Protein AF-A0A0G0X4F4-F1 (afdb_monomer_lite)

Structure (mmCIF, N/CA/C/O backbone):
data_AF-A0A0G0X4F4-F1
#
_entry.id   AF-A0A0G0X4F4-F1
#
loop_
_atom_site.group_PDB
_atom_site.id
_atom_site.type_symbol
_atom_site.label_atom_id
_atom_site.label_alt_id
_atom_site.label_comp_id
_atom_site.label_asym_id
_atom_site.label_entity_id
_atom_site.label_seq_id
_atom_site.pdbx_PDB_ins_code
_atom_site.Cartn_x
_atom_site.Cartn_y
_atom_site.Cartn_z
_atom_site.occupancy
_atom_site.B_iso_or_equiv
_atom_site.auth_seq_id
_atom_site.auth_comp_id
_atom_site.auth_asym_id
_atom_site.auth_atom_id
_atom_site.pdbx_PDB_model_num
ATOM 1 N N . MET A 1 1 ? 5.710 5.863 1.867 1.00 50.22 1 MET A N 1
ATOM 2 C CA . MET A 1 1 ? 6.876 5.075 1.407 1.00 50.22 1 MET A CA 1
ATOM 3 C C . MET A 1 1 ? 6.869 4.989 -0.118 1.00 50.22 1 MET A C 1
ATOM 5 O O . MET A 1 1 ? 5.802 4.742 -0.675 1.00 50.22 1 MET A O 1
ATOM 9 N N . SER A 1 2 ? 7.999 5.263 -0.783 1.00 57.81 2 SER A N 1
ATOM 10 C CA . 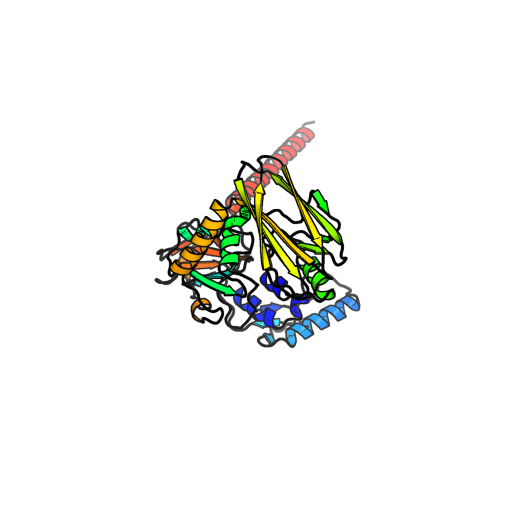SER A 1 2 ? 8.081 5.304 -2.258 1.00 57.81 2 SER A CA 1
ATOM 11 C C . SER A 1 2 ? 8.362 3.939 -2.899 1.00 57.81 2 SER A C 1
ATOM 13 O O . SER A 1 2 ? 8.023 3.761 -4.052 1.00 57.81 2 SER A O 1
ATOM 15 N N . TYR A 1 3 ? 8.901 2.958 -2.162 1.00 80.88 3 TYR A N 1
ATOM 16 C CA . TYR A 1 3 ? 9.399 1.687 -2.725 1.00 80.88 3 TYR A CA 1
ATOM 17 C C . TYR A 1 3 ? 8.756 0.450 -2.076 1.00 80.88 3 TYR A C 1
ATOM 19 O O . TYR A 1 3 ? 9.440 -0.487 -1.661 1.00 80.88 3 TYR A O 1
ATOM 27 N N . ARG A 1 4 ? 7.423 0.462 -1.929 1.00 87.12 4 ARG A N 1
ATOM 28 C CA . ARG A 1 4 ? 6.671 -0.600 -1.232 1.00 87.12 4 ARG A CA 1
ATOM 29 C C . ARG A 1 4 ? 6.951 -2.020 -1.764 1.00 87.12 4 ARG A C 1
ATOM 31 O O . ARG A 1 4 ? 7.161 -2.894 -0.927 1.00 87.12 4 ARG A O 1
ATOM 38 N N . PRO A 1 5 ? 7.030 -2.267 -3.085 1.00 90.44 5 PRO A N 1
ATOM 39 C CA . PRO A 1 5 ? 7.235 -3.613 -3.624 1.00 90.44 5 PRO A CA 1
ATOM 40 C C . PRO A 1 5 ? 8.521 -4.286 -3.122 1.00 90.44 5 PRO A C 1
ATOM 42 O O . PRO A 1 5 ? 8.471 -5.413 -2.631 1.00 90.44 5 PRO A O 1
ATOM 45 N N . PHE A 1 6 ? 9.649 -3.572 -3.107 1.00 91.50 6 PHE A N 1
ATOM 46 C CA . PHE A 1 6 ? 10.908 -4.080 -2.543 1.00 91.50 6 PHE A CA 1
ATOM 47 C C . PHE A 1 6 ? 10.867 -4.158 -1.014 1.00 91.50 6 PHE A C 1
ATOM 49 O O . PHE A 1 6 ? 11.317 -5.137 -0.422 1.00 91.50 6 PHE A O 1
ATOM 56 N N . ALA A 1 7 ? 10.252 -3.172 -0.357 1.00 90.06 7 ALA A N 1
ATOM 57 C CA . ALA A 1 7 ? 10.089 -3.179 1.094 1.00 90.06 7 ALA A CA 1
ATOM 58 C C . ALA A 1 7 ? 9.221 -4.365 1.581 1.00 90.06 7 ALA A C 1
ATOM 60 O O . ALA A 1 7 ? 9.421 -4.888 2.679 1.00 90.06 7 ALA A O 1
ATOM 61 N N . SER A 1 8 ? 8.271 -4.842 0.770 1.00 89.62 8 SER A N 1
ATOM 62 C CA . SER A 1 8 ? 7.409 -5.993 1.084 1.00 89.62 8 SER A CA 1
ATOM 63 C C . SER A 1 8 ? 8.178 -7.318 1.191 1.00 89.62 8 SER A C 1
ATOM 65 O O . SER A 1 8 ? 7.832 -8.160 2.021 1.00 89.62 8 SER A O 1
ATOM 67 N N . ILE A 1 9 ? 9.284 -7.463 0.456 1.00 91.69 9 ILE A N 1
ATOM 68 C CA . ILE A 1 9 ? 10.136 -8.666 0.440 1.00 91.69 9 ILE A CA 1
ATOM 69 C C . ILE A 1 9 ? 11.443 -8.514 1.231 1.00 91.69 9 ILE A C 1
ATOM 71 O O . ILE A 1 9 ? 12.213 -9.462 1.321 1.00 91.69 9 ILE A O 1
ATOM 75 N N . ASN A 1 10 ? 11.683 -7.337 1.810 1.00 91.25 10 ASN A N 1
ATOM 76 C CA . ASN A 1 10 ? 12.839 -7.046 2.654 1.00 91.25 10 ASN A CA 1
ATOM 77 C C . ASN A 1 10 ? 12.653 -7.626 4.075 1.00 91.25 10 ASN A C 1
ATOM 79 O O . ASN A 1 10 ? 11.594 -7.427 4.673 1.00 91.25 10 ASN A O 1
ATOM 83 N N . GLU A 1 11 ? 13.644 -8.332 4.619 1.00 90.19 11 GLU A N 1
ATOM 84 C CA . GLU A 1 11 ? 13.611 -8.943 5.960 1.00 90.19 11 GLU A CA 1
ATOM 85 C C . GLU A 1 11 ? 14.628 -8.304 6.932 1.00 90.19 11 GLU A C 1
ATOM 87 O O . GLU A 1 11 ? 14.982 -8.891 7.953 1.00 90.19 11 GLU A O 1
ATOM 92 N N . GLY A 1 12 ? 15.071 -7.077 6.648 1.00 88.00 12 GLY A N 1
ATOM 93 C CA . GLY A 1 12 ? 16.014 -6.306 7.454 1.00 88.00 12 GLY A CA 1
ATOM 94 C C . GLY A 1 12 ? 15.686 -4.811 7.513 1.00 88.00 12 GLY A C 1
ATOM 95 O O . GLY A 1 12 ? 14.735 -4.322 6.903 1.00 88.00 12 GLY A O 1
ATOM 96 N N . GLU A 1 13 ? 16.497 -4.066 8.266 1.00 86.81 13 GLU A N 1
ATOM 97 C CA . GLU A 1 13 ? 16.426 -2.597 8.280 1.00 86.81 13 GLU A CA 1
ATOM 98 C C . GLU A 1 13 ? 17.151 -1.965 7.085 1.00 86.81 13 GLU A C 1
ATOM 100 O O . GLU A 1 13 ? 16.778 -0.877 6.644 1.00 86.81 13 GLU A O 1
ATOM 105 N N . ASP A 1 14 ? 18.168 -2.652 6.550 1.00 85.69 14 ASP A N 1
ATOM 106 C CA . ASP A 1 14 ? 18.919 -2.214 5.375 1.00 85.69 14 ASP A CA 1
ATOM 107 C C . ASP A 1 14 ? 17.999 -2.199 4.138 1.00 85.69 14 ASP A C 1
ATOM 109 O O . ASP A 1 14 ? 17.445 -3.246 3.776 1.00 85.69 14 ASP A O 1
ATOM 113 N N . PRO A 1 15 ? 17.847 -1.052 3.448 1.00 83.44 15 PRO A N 1
ATOM 114 C CA . PRO A 1 15 ? 17.071 -0.951 2.220 1.00 83.44 15 PRO A CA 1
ATOM 115 C C . PRO A 1 15 ? 17.450 -1.959 1.137 1.00 83.44 15 PRO A C 1
ATOM 117 O O . PRO A 1 15 ? 16.573 -2.296 0.354 1.00 83.44 15 PRO A O 1
ATOM 120 N N . TYR A 1 16 ? 18.686 -2.464 1.091 1.00 84.69 16 TYR A N 1
ATOM 121 C CA . TYR A 1 16 ? 19.157 -3.433 0.094 1.00 84.69 16 TYR A CA 1
ATOM 122 C C . TYR A 1 16 ? 18.970 -4.894 0.507 1.00 84.69 16 TYR A C 1
ATOM 124 O O . TYR A 1 16 ? 19.191 -5.796 -0.302 1.00 84.69 16 TYR A O 1
ATOM 132 N N . ASN A 1 17 ? 18.505 -5.165 1.731 1.00 89.06 17 ASN A N 1
ATOM 133 C CA . ASN A 1 17 ? 18.311 -6.534 2.208 1.00 89.06 17 ASN A CA 1
ATOM 134 C C . ASN A 1 17 ? 17.313 -7.339 1.346 1.00 89.06 17 ASN A C 1
ATOM 136 O O . ASN A 1 17 ? 17.416 -8.565 1.298 1.00 89.06 17 ASN A O 1
ATOM 140 N N . PHE A 1 18 ? 16.432 -6.675 0.580 1.00 90.69 18 PHE A N 1
ATOM 141 C CA . PHE A 1 18 ? 15.553 -7.340 -0.393 1.00 90.69 18 PHE A CA 1
ATOM 142 C C . PHE A 1 18 ? 16.304 -8.187 -1.432 1.00 90.69 18 PHE A C 1
ATOM 144 O O . PHE A 1 18 ? 15.700 -9.098 -1.993 1.00 90.69 18 PHE A O 1
ATOM 151 N N . LEU A 1 19 ? 17.591 -7.921 -1.692 1.00 90.06 19 LEU A N 1
ATOM 152 C CA . LEU A 1 19 ? 18.414 -8.703 -2.624 1.00 90.06 19 LEU A CA 1
ATOM 153 C C . LEU A 1 19 ? 18.579 -10.167 -2.185 1.00 90.06 19 LEU A C 1
ATOM 155 O O . LEU A 1 19 ? 18.853 -11.026 -3.017 1.00 90.06 19 LEU A O 1
ATOM 159 N N . ASN A 1 20 ? 18.354 -10.475 -0.903 1.00 89.88 20 ASN A N 1
ATOM 160 C CA . ASN A 1 20 ? 18.316 -11.852 -0.402 1.00 89.88 20 ASN A CA 1
ATOM 161 C C . ASN A 1 20 ? 17.074 -12.627 -0.874 1.00 89.88 20 ASN A C 1
ATOM 163 O O . ASN A 1 20 ? 17.042 -13.855 -0.805 1.00 89.88 20 ASN A O 1
ATOM 167 N N . ASN A 1 21 ? 16.041 -11.933 -1.358 1.00 91.06 21 ASN A N 1
ATOM 168 C CA . ASN A 1 21 ? 14.835 -12.547 -1.890 1.00 91.06 21 ASN A CA 1
ATOM 169 C C . ASN A 1 21 ? 14.901 -12.600 -3.418 1.00 91.06 21 ASN A C 1
ATOM 171 O O . ASN A 1 21 ? 14.644 -11.598 -4.078 1.00 91.06 21 ASN A O 1
ATOM 175 N N . GLN A 1 22 ? 15.151 -13.783 -3.987 1.00 89.62 22 GLN A N 1
ATOM 176 C CA . GLN A 1 22 ? 15.271 -13.997 -5.440 1.00 89.62 22 GLN A CA 1
ATOM 177 C C . GLN A 1 22 ? 14.081 -13.460 -6.266 1.00 89.62 22 GLN A C 1
ATOM 179 O O . GLN A 1 22 ? 14.232 -13.163 -7.449 1.00 89.62 22 GLN A O 1
ATOM 184 N N . GLY A 1 23 ? 12.904 -13.275 -5.657 1.00 89.94 23 GLY A N 1
ATOM 185 C CA . GLY A 1 23 ? 11.739 -12.665 -6.296 1.00 89.94 23 GLY A CA 1
ATOM 186 C C . GLY A 1 23 ? 11.899 -11.180 -6.651 1.00 89.94 23 GLY A C 1
ATOM 187 O O . GLY A 1 23 ? 11.064 -10.660 -7.391 1.00 89.94 23 GLY A O 1
ATOM 188 N N . PHE A 1 24 ? 12.951 -10.486 -6.190 1.00 91.75 24 PHE A N 1
ATOM 189 C CA . PHE A 1 24 ? 13.182 -9.070 -6.513 1.00 91.75 24 PHE A CA 1
ATOM 190 C C . PHE A 1 24 ? 13.287 -8.811 -8.025 1.00 91.75 24 PHE A C 1
ATOM 192 O O . PHE A 1 24 ? 12.873 -7.750 -8.495 1.00 91.75 24 PHE A O 1
ATOM 199 N N . VAL A 1 25 ? 13.783 -9.785 -8.796 1.00 92.69 25 VAL A N 1
ATOM 200 C CA . VAL A 1 25 ? 13.926 -9.678 -10.258 1.00 92.69 25 VAL A CA 1
ATOM 201 C C . VAL A 1 25 ? 12.575 -9.505 -10.944 1.00 92.69 25 VAL A C 1
ATOM 203 O O . VAL A 1 25 ? 12.473 -8.751 -11.907 1.00 92.69 25 VAL A O 1
ATOM 206 N N . ASN A 1 26 ? 11.511 -10.120 -10.422 1.00 92.56 26 ASN A N 1
ATOM 207 C CA . ASN A 1 26 ? 10.172 -9.940 -10.982 1.00 92.56 26 ASN A CA 1
ATOM 208 C C . ASN A 1 26 ? 9.662 -8.505 -10.779 1.00 92.56 26 ASN A C 1
ATOM 210 O O . ASN A 1 26 ? 8.995 -7.965 -11.657 1.00 92.56 26 ASN A O 1
ATOM 214 N N . TRP A 1 27 ? 10.014 -7.856 -9.664 1.00 92.44 27 TRP A N 1
ATOM 215 C CA . TRP A 1 27 ? 9.710 -6.437 -9.475 1.00 92.44 27 TRP A CA 1
ATOM 216 C C . TRP A 1 27 ? 10.505 -5.556 -10.433 1.00 92.44 27 TRP A C 1
ATOM 218 O O . TRP A 1 27 ? 9.930 -4.680 -11.069 1.00 92.44 27 TRP A O 1
ATOM 228 N N . LEU A 1 28 ? 11.802 -5.823 -10.600 1.00 92.00 28 LEU A N 1
ATOM 229 C CA . LEU A 1 28 ? 12.625 -5.109 -11.577 1.00 92.00 28 LEU A CA 1
ATOM 230 C C . LEU A 1 28 ? 12.078 -5.253 -13.007 1.00 92.00 28 LEU A C 1
ATOM 232 O O . LEU A 1 28 ? 12.011 -4.259 -13.727 1.00 92.00 28 LEU A O 1
ATOM 236 N N . ARG A 1 29 ? 11.594 -6.448 -13.377 1.00 91.50 29 ARG A N 1
ATOM 237 C CA . ARG A 1 29 ? 10.906 -6.702 -14.652 1.00 91.50 29 ARG A CA 1
ATOM 238 C C . ARG A 1 29 ? 9.665 -5.821 -14.817 1.00 91.50 29 ARG A C 1
ATOM 240 O O . ARG A 1 29 ? 9.498 -5.195 -15.858 1.00 91.50 29 ARG A O 1
ATOM 247 N N . VAL A 1 30 ? 8.809 -5.749 -13.793 1.00 90.62 30 VAL A N 1
ATOM 248 C CA . VAL A 1 30 ? 7.585 -4.923 -13.799 1.00 90.62 30 VAL A CA 1
ATOM 249 C C . VAL A 1 30 ? 7.890 -3.429 -13.942 1.00 90.62 30 VAL A C 1
ATOM 251 O O . VAL A 1 30 ? 7.109 -2.713 -14.564 1.00 90.62 30 VAL A O 1
ATOM 254 N N . PHE A 1 31 ? 9.015 -2.962 -13.394 1.00 89.69 31 PHE A N 1
ATOM 255 C CA . PHE A 1 31 ? 9.439 -1.559 -13.472 1.00 89.69 31 PHE A CA 1
ATOM 256 C C . PHE A 1 31 ? 10.301 -1.230 -14.698 1.00 89.69 31 PHE A C 1
ATOM 258 O O . PHE A 1 31 ? 10.806 -0.116 -14.801 1.00 89.69 31 PHE A O 1
ATOM 265 N N . GLY A 1 32 ? 10.460 -2.176 -15.625 1.00 88.69 32 GLY A N 1
ATOM 266 C CA . GLY A 1 32 ? 11.175 -1.969 -16.883 1.00 88.69 32 GLY A CA 1
ATOM 267 C C . GLY A 1 32 ? 12.693 -1.883 -16.762 1.00 88.69 32 GLY A C 1
ATOM 268 O O . GLY A 1 32 ? 13.375 -1.376 -17.652 1.00 88.69 32 GLY A O 1
ATOM 269 N N . VAL A 1 33 ? 13.259 -2.407 -15.675 1.00 90.12 33 VAL A N 1
ATOM 270 C CA . VAL A 1 33 ? 14.712 -2.482 -15.518 1.00 90.12 33 VAL A CA 1
ATOM 271 C C . VAL A 1 33 ? 15.248 -3.601 -16.406 1.00 90.12 33 VAL A C 1
ATOM 273 O O . VAL A 1 33 ? 14.955 -4.775 -16.195 1.00 90.12 33 VAL A O 1
ATOM 276 N N . LYS A 1 34 ? 16.065 -3.232 -17.396 1.00 91.31 34 LYS A N 1
ATOM 277 C CA . LYS A 1 34 ? 16.663 -4.173 -18.356 1.00 91.31 34 LYS A CA 1
ATOM 278 C C . LYS A 1 34 ? 18.022 -4.720 -17.914 1.00 91.31 34 LYS A C 1
ATOM 280 O O . LYS A 1 34 ? 18.347 -5.868 -18.215 1.00 91.31 34 LYS A O 1
ATOM 285 N N . TYR A 1 35 ? 18.811 -3.913 -17.207 1.00 91.62 35 TYR A N 1
ATOM 286 C CA . TYR A 1 35 ? 20.164 -4.268 -16.782 1.00 91.62 35 TYR A CA 1
ATOM 287 C C . TYR A 1 35 ? 20.409 -3.890 -15.323 1.00 91.62 35 TYR A C 1
ATOM 289 O O 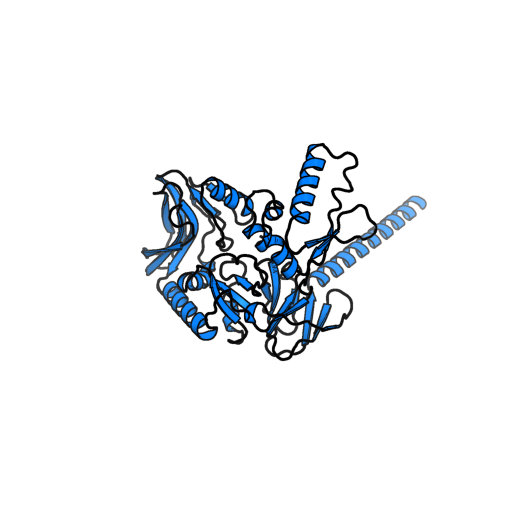. TYR A 1 35 ? 20.027 -2.809 -14.881 1.00 91.62 35 TYR A O 1
ATOM 297 N N . ILE A 1 36 ? 21.100 -4.768 -14.598 1.00 90.94 36 ILE A N 1
ATOM 298 C CA . ILE A 1 36 ? 21.690 -4.493 -13.289 1.00 90.94 36 ILE A CA 1
ATOM 299 C C . ILE A 1 36 ? 23.193 -4.349 -13.505 1.00 90.94 36 ILE A C 1
ATOM 301 O O . ILE A 1 36 ? 23.855 -5.289 -13.950 1.00 90.94 36 ILE A O 1
ATOM 305 N N . ILE A 1 37 ? 23.724 -3.170 -13.192 1.00 89.62 37 ILE A N 1
ATOM 306 C CA . ILE A 1 37 ? 25.149 -2.865 -13.305 1.00 89.62 37 ILE A CA 1
ATOM 307 C C . ILE A 1 37 ? 25.705 -2.732 -11.896 1.00 89.62 37 ILE A C 1
ATOM 309 O O . ILE A 1 37 ? 25.275 -1.876 -11.126 1.00 89.62 37 ILE A O 1
ATOM 313 N N . LEU A 1 38 ? 26.669 -3.583 -11.562 1.00 86.12 38 LEU A N 1
ATOM 314 C CA . LEU A 1 38 ? 27.309 -3.590 -10.256 1.00 86.12 38 LEU A CA 1
ATOM 315 C C . LEU A 1 38 ? 28.687 -2.926 -10.384 1.00 86.12 38 LEU A C 1
ATOM 317 O O . LEU A 1 38 ? 29.707 -3.600 -10.496 1.00 86.12 38 LEU A O 1
ATOM 321 N N . SER A 1 39 ? 28.734 -1.593 -10.324 1.00 80.12 39 SER A N 1
ATOM 322 C CA . SER A 1 39 ? 29.976 -0.806 -10.456 1.00 80.12 39 SER A CA 1
ATOM 323 C C . SER A 1 39 ? 30.777 -0.605 -9.163 1.00 80.12 39 SER A C 1
ATOM 325 O O . SER A 1 39 ? 31.891 -0.092 -9.219 1.00 80.12 39 SER A O 1
ATOM 327 N N . GLY A 1 40 ? 30.229 -0.981 -8.008 1.00 75.81 40 GLY A N 1
ATOM 328 C CA . GLY A 1 40 ? 30.782 -0.648 -6.694 1.00 75.81 40 GLY A CA 1
ATOM 329 C C . GLY A 1 40 ? 30.640 0.842 -6.387 1.00 75.81 40 GLY A C 1
ATOM 330 O O . GLY A 1 40 ? 29.852 1.536 -7.033 1.00 75.81 40 GLY A O 1
ATOM 331 N N . ASP A 1 41 ? 31.413 1.326 -5.413 1.00 74.44 41 ASP A N 1
ATOM 332 C CA . ASP A 1 41 ? 31.566 2.757 -5.143 1.00 74.44 41 ASP A CA 1
ATOM 333 C C . ASP A 1 41 ? 32.797 3.300 -5.893 1.00 74.44 41 ASP A C 1
ATOM 335 O O . ASP A 1 41 ? 33.925 3.127 -5.422 1.00 74.44 41 ASP A O 1
ATOM 339 N N . PRO A 1 42 ? 32.620 3.961 -7.054 1.00 70.56 42 PRO A N 1
ATOM 340 C CA . PRO A 1 42 ? 33.736 4.501 -7.826 1.00 70.56 42 PRO A CA 1
ATOM 341 C C . PRO A 1 42 ? 34.440 5.673 -7.125 1.00 70.56 42 PRO A C 1
ATOM 343 O O . PRO A 1 42 ? 35.533 6.053 -7.540 1.00 70.56 42 PRO A O 1
ATOM 346 N N . SER A 1 43 ? 33.830 6.261 -6.088 1.00 71.31 43 SER A N 1
ATOM 347 C CA . SER A 1 43 ? 34.416 7.359 -5.314 1.00 71.31 43 SER A CA 1
ATOM 348 C C . SER A 1 43 ? 35.308 6.873 -4.168 1.00 71.31 43 SER A C 1
ATOM 350 O O . SER A 1 43 ? 36.173 7.617 -3.697 1.00 71.31 43 SER A O 1
ATOM 352 N N . ASN A 1 44 ? 35.163 5.610 -3.757 1.00 80.94 44 ASN A N 1
ATOM 353 C CA . ASN A 1 44 ? 35.978 5.007 -2.714 1.00 80.94 44 ASN A CA 1
ATOM 354 C C . ASN A 1 44 ? 37.276 4.430 -3.294 1.00 80.94 44 ASN A C 1
ATOM 356 O O . ASN A 1 44 ? 37.361 3.262 -3.670 1.00 80.94 44 ASN A O 1
ATOM 360 N N . LEU A 1 45 ? 38.312 5.270 -3.342 1.00 75.25 45 LEU A N 1
ATOM 361 C CA . LEU A 1 45 ? 39.637 4.894 -3.848 1.00 75.25 45 LEU A CA 1
ATOM 362 C C . LEU A 1 45 ? 40.333 3.812 -2.999 1.00 75.25 45 LEU A C 1
ATOM 364 O O . LEU A 1 45 ? 41.237 3.142 -3.497 1.00 75.25 45 LEU A O 1
ATOM 368 N N . TYR A 1 46 ? 39.928 3.638 -1.735 1.00 84.44 46 TYR A N 1
ATOM 369 C CA . TYR A 1 46 ? 40.544 2.710 -0.783 1.00 84.44 46 TYR A CA 1
ATOM 370 C C . TYR A 1 46 ? 39.469 1.964 0.026 1.00 84.44 46 TYR A C 1
ATOM 372 O O . TYR A 1 46 ? 39.299 2.235 1.219 1.00 84.44 46 TYR A O 1
ATOM 380 N N . PRO A 1 47 ? 38.738 1.021 -0.598 1.00 82.38 47 PRO A N 1
ATOM 381 C CA . PRO A 1 47 ? 37.675 0.294 0.077 1.00 82.38 47 PRO A CA 1
ATOM 382 C C . PRO A 1 47 ? 38.216 -0.500 1.262 1.00 82.38 47 PRO A C 1
ATOM 384 O O . PRO A 1 47 ? 39.271 -1.139 1.197 1.00 82.38 47 PRO A O 1
ATOM 387 N N . THR A 1 48 ? 37.479 -0.476 2.368 1.00 88.00 48 THR A N 1
ATOM 388 C CA . THR A 1 48 ? 37.807 -1.290 3.535 1.00 88.00 48 THR A CA 1
ATOM 389 C C . THR A 1 48 ? 37.576 -2.771 3.227 1.00 88.00 48 THR A C 1
ATOM 391 O O . THR A 1 48 ? 36.856 -3.138 2.299 1.00 88.00 48 THR A O 1
ATOM 394 N N . ARG A 1 49 ? 38.137 -3.668 4.049 1.00 86.69 49 ARG A N 1
ATOM 395 C CA . ARG A 1 49 ? 37.854 -5.112 3.926 1.00 86.69 49 ARG A CA 1
ATOM 396 C C . ARG A 1 49 ? 36.359 -5.427 4.022 1.00 86.69 49 ARG A C 1
ATOM 398 O O . ARG A 1 49 ? 35.899 -6.359 3.372 1.00 86.69 49 ARG A O 1
ATOM 405 N N . ASN A 1 50 ? 35.621 -4.663 4.826 1.00 85.19 50 ASN A N 1
ATOM 406 C CA . ASN A 1 50 ? 34.178 -4.829 4.949 1.00 85.19 50 ASN A CA 1
ATOM 407 C C . ASN A 1 50 ? 33.458 -4.373 3.677 1.00 85.19 50 ASN A C 1
ATOM 409 O O . ASN A 1 50 ? 32.563 -5.079 3.229 1.00 85.19 50 ASN A O 1
ATOM 413 N N . ASP A 1 51 ? 33.885 -3.269 3.057 1.00 82.00 51 ASP A N 1
ATOM 414 C CA . ASP A 1 51 ? 33.299 -2.795 1.795 1.00 82.00 51 ASP A CA 1
ATOM 415 C C . ASP A 1 51 ? 33.479 -3.830 0.682 1.00 82.00 51 ASP A C 1
ATOM 417 O O . ASP A 1 51 ? 32.520 -4.178 -0.004 1.00 82.00 51 ASP A O 1
ATOM 421 N N . VAL A 1 52 ? 34.691 -4.387 0.556 1.00 84.00 52 VAL A N 1
ATOM 422 C CA . VAL A 1 52 ? 34.984 -5.451 -0.417 1.00 84.00 52 VAL A CA 1
ATOM 423 C C . VAL A 1 52 ? 34.110 -6.678 -0.155 1.00 84.00 52 VAL A C 1
ATOM 425 O O . VAL A 1 52 ? 33.472 -7.178 -1.077 1.00 84.00 52 VAL A O 1
ATOM 428 N N . LYS A 1 53 ? 34.020 -7.131 1.101 1.00 85.88 53 LYS A N 1
ATOM 429 C CA . LYS A 1 53 ? 33.214 -8.300 1.476 1.00 85.88 53 LYS A CA 1
ATOM 430 C C . LYS A 1 53 ? 31.724 -8.098 1.181 1.00 85.88 53 LYS A C 1
ATOM 432 O O . LYS A 1 53 ? 31.100 -8.975 0.592 1.00 85.88 53 LYS A O 1
ATOM 437 N N . ASN A 1 54 ? 31.162 -6.951 1.564 1.00 82.75 54 ASN A N 1
ATOM 438 C CA . ASN A 1 54 ? 29.759 -6.620 1.303 1.00 82.75 54 ASN A CA 1
ATOM 439 C C . ASN A 1 54 ? 29.482 -6.583 -0.204 1.00 82.75 54 ASN A C 1
ATOM 441 O O . ASN A 1 54 ? 28.454 -7.064 -0.678 1.00 82.75 54 ASN A O 1
ATOM 445 N N . TRP A 1 55 ? 30.424 -6.043 -0.977 1.00 84.88 55 TRP A N 1
ATOM 446 C CA . TRP A 1 55 ? 30.306 -5.973 -2.423 1.00 84.88 55 TRP A CA 1
ATOM 447 C C . TRP A 1 55 ? 30.382 -7.345 -3.101 1.00 84.88 55 TRP A C 1
ATOM 449 O O . TRP A 1 55 ? 29.610 -7.641 -4.014 1.00 84.88 55 TRP A O 1
ATOM 459 N N . GLU A 1 56 ? 31.291 -8.209 -2.655 1.00 86.38 56 GLU A N 1
ATOM 460 C CA . GLU A 1 56 ? 31.360 -9.604 -3.097 1.00 86.38 56 GLU A CA 1
ATOM 461 C C . GLU A 1 56 ? 30.068 -10.361 -2.774 1.00 86.38 56 GLU A C 1
ATOM 463 O O . GLU A 1 56 ? 29.585 -11.132 -3.604 1.00 86.38 56 GLU A O 1
ATOM 468 N N . GLU A 1 57 ? 29.469 -10.104 -1.611 1.00 87.69 57 GLU A N 1
ATOM 469 C CA . GLU A 1 57 ? 28.190 -10.687 -1.213 1.00 87.69 57 GLU A CA 1
ATOM 470 C C . GLU A 1 57 ? 27.041 -10.235 -2.125 1.00 87.69 57 GLU A C 1
ATOM 472 O O . GLU A 1 57 ? 26.311 -11.084 -2.636 1.00 87.69 57 GLU A O 1
ATOM 477 N N . ILE A 1 58 ? 26.932 -8.938 -2.437 1.00 87.44 58 ILE A N 1
ATOM 478 C CA . ILE A 1 58 ? 25.945 -8.419 -3.403 1.00 87.44 58 ILE A CA 1
ATOM 479 C C . ILE A 1 58 ? 26.141 -9.061 -4.782 1.00 87.44 58 ILE A C 1
ATOM 481 O O . ILE A 1 58 ? 25.184 -9.563 -5.374 1.00 87.44 58 ILE A O 1
ATOM 485 N N . ASN A 1 59 ? 27.379 -9.097 -5.288 1.00 87.00 59 ASN A N 1
ATOM 486 C CA . ASN A 1 59 ? 27.682 -9.733 -6.573 1.00 87.00 59 ASN A CA 1
ATOM 487 C C . ASN A 1 59 ? 27.300 -11.215 -6.573 1.00 87.00 59 ASN A C 1
ATOM 489 O O . ASN A 1 59 ? 26.753 -11.720 -7.556 1.00 87.00 59 ASN A O 1
ATOM 493 N N . LYS A 1 60 ? 27.567 -11.923 -5.474 1.00 88.81 60 LYS A N 1
ATOM 494 C CA . LYS A 1 60 ? 27.191 -13.326 -5.310 1.00 88.81 60 LYS A CA 1
ATOM 495 C C . LYS A 1 60 ? 25.672 -13.497 -5.328 1.00 88.81 60 LYS A C 1
ATOM 497 O O . LYS A 1 60 ? 25.186 -14.325 -6.089 1.00 88.81 60 LYS A O 1
ATOM 502 N N . LEU A 1 61 ? 24.928 -12.701 -4.560 1.00 90.56 61 LEU A N 1
ATOM 503 C CA . LEU A 1 61 ? 23.462 -12.751 -4.526 1.00 90.56 61 LEU A CA 1
ATOM 504 C C . LEU A 1 61 ? 22.860 -12.514 -5.916 1.00 90.56 61 LEU A C 1
ATOM 506 O O . LEU A 1 61 ? 22.058 -13.320 -6.387 1.00 90.56 61 LEU A O 1
ATOM 510 N N . VAL A 1 62 ? 23.300 -11.463 -6.612 1.00 90.56 62 VAL A N 1
ATOM 511 C CA . VAL A 1 62 ? 22.807 -11.136 -7.958 1.00 90.56 62 VAL A CA 1
ATOM 512 C C . VAL A 1 62 ? 23.186 -12.230 -8.958 1.00 90.56 62 VAL A C 1
ATOM 514 O O . VAL A 1 62 ? 22.323 -12.726 -9.672 1.00 90.56 62 VAL A O 1
ATOM 517 N N . SER A 1 63 ? 24.441 -12.686 -8.974 1.00 88.56 63 SER A N 1
ATOM 518 C CA . SER A 1 63 ? 24.888 -13.722 -9.921 1.00 88.56 63 SER A CA 1
ATOM 519 C C . SER A 1 63 ? 24.222 -15.087 -9.733 1.00 88.56 63 SER A C 1
ATOM 521 O O . SER A 1 63 ? 24.137 -15.853 -10.689 1.00 88.56 63 SER A O 1
ATOM 523 N N . GLN A 1 64 ? 23.749 -15.397 -8.525 1.00 90.00 64 GLN A N 1
ATOM 524 C CA . GLN A 1 64 ? 23.047 -16.643 -8.212 1.00 90.00 64 GLN A CA 1
ATOM 525 C C . GLN A 1 64 ? 21.524 -16.533 -8.371 1.00 90.00 64 GLN A C 1
ATOM 527 O O . GLN A 1 64 ? 20.820 -17.523 -8.162 1.00 90.00 64 GLN A O 1
ATOM 532 N N . THR A 1 65 ? 20.995 -15.354 -8.708 1.00 91.94 65 THR A N 1
ATOM 533 C CA . THR A 1 65 ? 19.549 -15.150 -8.813 1.00 91.94 65 THR A CA 1
ATOM 534 C C . THR A 1 65 ? 19.013 -15.683 -10.150 1.00 91.94 65 THR A C 1
ATOM 536 O O . THR A 1 65 ? 19.480 -15.258 -11.210 1.00 91.94 65 THR A O 1
ATOM 539 N N . PRO A 1 66 ? 18.010 -16.584 -10.140 1.00 89.00 66 PRO A N 1
ATOM 540 C CA . PRO A 1 66 ? 17.385 -17.084 -11.362 1.00 89.00 66 PRO A CA 1
ATOM 541 C C . PRO A 1 66 ? 16.771 -15.970 -12.222 1.00 89.00 66 PRO A C 1
ATOM 543 O O . PRO A 1 66 ? 16.170 -15.031 -11.703 1.00 89.00 66 PRO A O 1
ATOM 546 N N . GLY A 1 67 ? 16.874 -16.105 -13.547 1.00 85.94 67 GLY A N 1
ATOM 547 C CA . GLY A 1 67 ? 16.332 -15.131 -14.506 1.00 85.94 67 GLY A CA 1
ATOM 548 C C . GLY A 1 67 ? 17.248 -13.939 -14.803 1.00 85.94 67 GLY A C 1
ATOM 549 O O . GLY A 1 67 ? 16.847 -13.043 -15.545 1.00 85.94 67 GLY A O 1
ATOM 550 N N . LEU A 1 68 ? 18.465 -13.9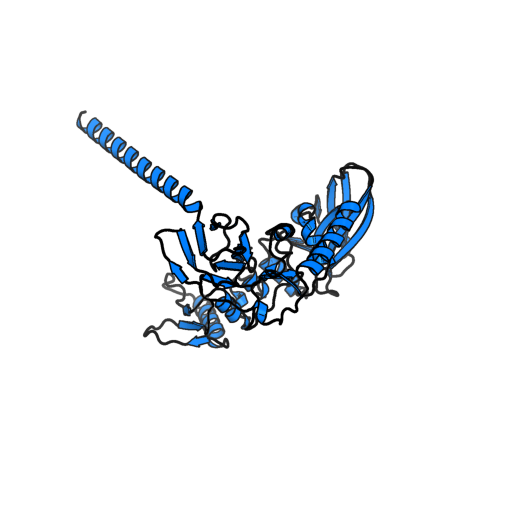32 -14.250 1.00 91.94 68 LEU A N 1
ATOM 551 C CA . LEU A 1 68 ? 19.527 -13.002 -14.619 1.00 91.94 68 LEU A CA 1
ATOM 552 C C . LEU A 1 68 ? 20.575 -13.700 -15.481 1.00 91.94 68 LEU A C 1
ATOM 554 O O . LEU A 1 68 ? 21.123 -14.734 -15.100 1.00 91.94 68 LEU A O 1
ATOM 558 N N . THR A 1 69 ? 20.897 -13.089 -16.617 1.00 93.25 69 THR A N 1
ATOM 559 C CA . THR A 1 69 ? 21.969 -13.557 -17.502 1.00 93.25 69 THR A CA 1
ATOM 560 C C . THR A 1 69 ? 23.133 -12.585 -17.434 1.00 93.25 69 THR A C 1
ATOM 562 O O . THR A 1 69 ? 22.955 -11.390 -17.655 1.00 93.25 69 THR A O 1
ATOM 565 N N . LYS A 1 70 ? 24.336 -13.072 -17.117 1.00 92.56 70 LYS A N 1
ATOM 566 C CA . LYS A 1 70 ? 25.539 -12.231 -17.145 1.00 92.56 70 LYS A CA 1
ATOM 567 C C . LYS A 1 70 ? 25.891 -11.892 -18.595 1.00 92.56 70 LYS A C 1
ATOM 569 O O . LYS A 1 70 ? 26.007 -12.795 -19.417 1.00 92.56 70 LYS A O 1
ATOM 574 N N . GLU A 1 71 ? 26.096 -10.612 -18.877 1.00 92.75 71 GLU A N 1
ATOM 575 C CA . GLU A 1 71 ? 26.479 -10.107 -20.198 1.00 92.75 71 GLU A CA 1
ATOM 576 C C . GLU A 1 71 ? 27.936 -9.639 -20.188 1.00 92.75 71 GLU A C 1
ATOM 578 O O . GLU A 1 71 ? 28.412 -9.070 -19.200 1.00 92.75 71 GLU A O 1
ATOM 583 N N . ASP A 1 72 ? 28.640 -9.859 -21.297 1.00 90.94 72 ASP A N 1
ATOM 584 C CA . ASP A 1 72 ? 29.979 -9.313 -21.503 1.00 90.94 72 ASP A CA 1
ATOM 585 C C . ASP A 1 72 ? 29.893 -8.029 -22.331 1.00 90.94 72 ASP A C 1
ATOM 587 O O . ASP A 1 72 ? 29.599 -8.048 -23.525 1.00 90.94 72 ASP A O 1
ATOM 591 N N . TRP A 1 73 ? 30.128 -6.894 -21.676 1.00 90.12 73 TRP A N 1
ATOM 592 C CA . TRP A 1 73 ? 30.195 -5.578 -22.319 1.00 90.12 73 TRP A CA 1
ATOM 593 C C . TRP A 1 73 ? 31.641 -5.139 -22.599 1.00 90.12 73 TRP A C 1
ATOM 595 O O . TRP A 1 73 ? 31.895 -3.961 -22.841 1.00 90.12 73 TRP A O 1
ATOM 605 N N . GLY A 1 74 ? 32.613 -6.053 -22.510 1.00 88.56 74 GLY A N 1
ATOM 606 C CA . GLY A 1 74 ? 34.036 -5.730 -22.621 1.00 88.56 74 GLY A CA 1
ATOM 607 C C . GLY A 1 74 ? 34.564 -4.929 -21.427 1.00 88.56 74 GLY A C 1
ATOM 608 O O . GLY A 1 74 ? 35.599 -4.269 -21.528 1.00 88.56 74 GLY A O 1
ATOM 609 N N . THR A 1 75 ? 33.858 -4.960 -20.291 1.00 84.06 75 THR A N 1
ATOM 610 C CA . THR A 1 75 ? 34.242 -4.249 -19.064 1.00 84.06 75 THR A CA 1
ATOM 611 C C . THR A 1 75 ? 34.487 -5.225 -17.917 1.00 84.06 75 THR A C 1
ATOM 613 O O . THR A 1 75 ? 33.963 -6.335 -17.891 1.00 84.06 75 THR A O 1
ATOM 616 N N . LYS A 1 76 ? 35.265 -4.794 -16.918 1.00 82.62 76 LYS A N 1
ATOM 617 C CA . LYS A 1 76 ? 35.435 -5.552 -15.666 1.00 82.62 76 LYS A CA 1
ATOM 618 C C . LYS A 1 76 ? 34.236 -5.418 -14.719 1.00 82.62 76 LYS A C 1
ATOM 620 O O . LYS A 1 76 ? 34.211 -6.088 -13.691 1.00 82.62 76 LYS A O 1
ATOM 625 N N . ILE A 1 77 ? 33.278 -4.547 -15.040 1.00 86.25 77 ILE A N 1
ATOM 626 C CA . ILE A 1 77 ? 32.086 -4.299 -14.235 1.00 86.25 77 ILE A CA 1
ATOM 627 C C . ILE A 1 77 ? 31.078 -5.419 -14.524 1.00 86.25 77 ILE A C 1
ATOM 629 O O . ILE A 1 77 ? 30.722 -5.620 -15.685 1.00 86.25 77 ILE A O 1
ATOM 633 N N . PRO A 1 78 ? 30.604 -6.160 -13.507 1.00 89.12 78 PRO A N 1
ATOM 634 C CA . PRO A 1 78 ? 29.549 -7.143 -13.701 1.00 89.12 78 PRO A CA 1
ATOM 635 C C . PRO A 1 78 ? 28.254 -6.489 -14.199 1.00 89.12 78 PRO A C 1
ATOM 637 O O . PRO A 1 78 ? 27.700 -5.600 -13.547 1.00 89.12 78 PRO A O 1
ATOM 640 N N . VAL A 1 79 ? 27.764 -6.968 -15.345 1.00 92.38 79 VAL A N 1
ATOM 641 C CA . VAL A 1 79 ? 26.484 -6.571 -15.936 1.00 92.38 79 VAL A CA 1
ATOM 642 C C . VAL A 1 79 ? 25.589 -7.798 -16.043 1.00 92.38 79 VAL A C 1
ATOM 644 O O . VAL A 1 79 ? 26.003 -8.839 -16.556 1.00 92.38 79 VAL A O 1
ATOM 647 N N . PHE A 1 80 ? 24.356 -7.674 -15.560 1.00 93.81 80 PHE A N 1
ATOM 648 C CA . PHE A 1 80 ? 23.348 -8.728 -15.620 1.00 93.81 80 PHE A CA 1
ATOM 649 C C . PHE A 1 80 ? 22.115 -8.221 -16.362 1.00 93.81 80 PHE A C 1
ATOM 651 O O . PHE A 1 80 ? 21.570 -7.173 -16.022 1.00 93.81 80 PHE A O 1
ATOM 658 N N . ARG A 1 81 ? 21.671 -8.963 -17.375 1.00 94.25 81 ARG A N 1
ATOM 659 C CA . ARG A 1 81 ? 20.448 -8.710 -18.135 1.00 94.25 81 ARG A CA 1
ATOM 660 C C . ARG A 1 81 ? 19.261 -9.389 -17.466 1.00 94.25 81 ARG A C 1
ATOM 662 O O . ARG A 1 81 ? 19.338 -10.564 -17.108 1.00 94.25 81 ARG A O 1
ATOM 669 N N . ILE A 1 82 ? 18.167 -8.645 -17.350 1.00 92.69 82 ILE A N 1
ATOM 670 C CA . ILE A 1 82 ? 16.848 -9.155 -16.974 1.00 92.69 82 ILE A CA 1
ATOM 671 C C . ILE A 1 82 ? 16.097 -9.492 -18.259 1.00 92.69 82 ILE A C 1
ATOM 673 O O . ILE A 1 82 ? 16.040 -8.683 -19.188 1.00 92.69 82 ILE A O 1
ATOM 677 N N . GLU A 1 83 ? 15.532 -10.692 -18.320 1.00 88.75 83 GLU A N 1
ATOM 678 C CA . GLU A 1 83 ? 14.716 -11.114 -19.456 1.00 88.75 83 GLU A CA 1
ATOM 679 C C . GLU A 1 83 ? 13.292 -10.558 -19.369 1.00 88.75 83 GLU A C 1
ATOM 681 O O . GLU A 1 83 ? 12.679 -10.572 -18.295 1.00 88.75 83 GLU A O 1
ATOM 686 N N . ASP A 1 84 ? 12.782 -10.126 -20.525 1.00 87.38 84 ASP A N 1
ATOM 687 C CA . ASP A 1 84 ? 11.403 -9.669 -20.740 1.00 87.38 84 ASP A CA 1
ATOM 688 C C . ASP A 1 84 ? 10.937 -8.532 -19.798 1.00 87.38 84 ASP A C 1
ATOM 690 O O . ASP A 1 84 ? 9.907 -8.662 -19.133 1.00 87.38 84 ASP A O 1
ATOM 694 N N . PRO A 1 85 ? 11.706 -7.430 -19.643 1.00 91.19 85 PRO A N 1
ATOM 695 C CA . PRO A 1 85 ? 11.250 -6.277 -18.870 1.00 91.19 85 PRO A CA 1
ATOM 696 C C . PRO A 1 85 ? 10.040 -5.624 -19.544 1.00 91.19 85 PRO A C 1
ATOM 698 O O . PRO A 1 85 ? 9.998 -5.506 -20.768 1.00 91.19 85 PRO A O 1
ATOM 701 N N . ARG A 1 86 ? 9.089 -5.133 -18.739 1.00 91.62 86 ARG A N 1
ATOM 702 C CA . ARG A 1 86 ? 8.014 -4.279 -19.259 1.00 91.62 86 ARG A CA 1
ATOM 703 C C . ARG A 1 86 ? 8.605 -2.986 -19.838 1.00 91.62 86 ARG A C 1
ATOM 705 O O . ARG A 1 86 ? 9.637 -2.526 -19.347 1.00 91.62 86 ARG A O 1
ATOM 712 N N . PRO A 1 87 ? 7.962 -2.361 -20.828 1.00 91.31 87 PRO A N 1
ATOM 713 C CA . PRO A 1 87 ? 8.329 -1.019 -21.259 1.00 91.31 87 PRO A CA 1
ATOM 714 C C . PRO A 1 87 ? 8.233 -0.003 -20.108 1.00 91.31 87 PRO A C 1
ATOM 716 O O . PRO A 1 87 ? 7.504 -0.212 -19.137 1.00 91.31 87 PRO A O 1
ATOM 719 N N . GLU A 1 88 ? 8.936 1.128 -20.226 1.00 89.19 88 GLU A N 1
ATOM 720 C CA . GLU A 1 88 ? 8.797 2.245 -19.273 1.00 89.19 88 GLU A CA 1
ATOM 721 C C . GLU A 1 88 ? 7.366 2.810 -19.269 1.00 89.19 88 GLU A C 1
ATOM 723 O O . GLU A 1 88 ? 6.829 3.192 -18.225 1.00 89.19 88 GLU A O 1
ATOM 728 N N . VAL A 1 89 ? 6.734 2.819 -20.444 1.00 91.44 89 VAL A N 1
ATOM 729 C CA . VAL A 1 89 ? 5.338 3.199 -20.634 1.00 91.44 89 VAL A CA 1
ATOM 730 C C . VAL A 1 89 ? 4.610 2.067 -21.338 1.00 91.44 89 VAL A C 1
ATOM 732 O O . VAL A 1 89 ? 5.000 1.663 -22.429 1.00 91.44 89 VAL A O 1
ATOM 735 N N . TYR A 1 90 ? 3.544 1.572 -20.725 1.00 93.44 90 TYR A N 1
ATOM 736 C CA . TYR A 1 90 ? 2.705 0.517 -21.286 1.00 93.44 90 TYR A CA 1
ATOM 737 C C . TYR A 1 90 ? 1.244 0.765 -20.943 1.00 93.44 90 TYR A C 1
ATOM 739 O O . TYR A 1 90 ? 0.925 1.536 -20.035 1.00 93.44 90 TYR A O 1
ATOM 747 N N . SER A 1 91 ? 0.348 0.098 -21.655 1.00 94.25 91 SER A N 1
ATOM 748 C CA . SER A 1 91 ? -1.087 0.186 -21.411 1.00 94.25 91 SER A CA 1
ATOM 749 C C . SER A 1 91 ? -1.642 -1.145 -20.918 1.00 94.25 91 SER A C 1
ATOM 751 O O . SER A 1 91 ? -1.053 -2.207 -21.136 1.00 94.25 91 SER A O 1
ATOM 753 N N . VAL A 1 92 ? -2.726 -1.076 -20.145 1.00 94.06 92 VAL A N 1
ATOM 754 C CA . VAL A 1 92 ? -3.445 -2.255 -19.659 1.00 94.06 92 VAL A CA 1
ATOM 755 C C . VAL A 1 92 ? -4.950 -2.049 -19.752 1.00 94.06 92 VAL A C 1
ATOM 757 O O . VAL A 1 92 ? -5.494 -0.987 -19.428 1.00 94.06 92 VAL A O 1
ATOM 760 N N . LYS A 1 93 ? -5.650 -3.129 -20.090 1.00 93.25 93 LYS A N 1
ATOM 761 C CA . LYS A 1 93 ? -7.110 -3.147 -20.127 1.00 93.25 93 LYS A CA 1
ATOM 762 C C . LYS A 1 93 ? -7.718 -2.936 -18.749 1.00 93.25 93 LYS A C 1
ATOM 764 O O . LYS A 1 93 ? -8.717 -2.235 -18.609 1.00 93.25 93 LYS A O 1
ATOM 769 N N . LYS A 1 94 ? -7.123 -3.543 -17.714 1.00 93.75 94 LYS A N 1
ATOM 770 C CA . LYS A 1 94 ? -7.685 -3.571 -16.357 1.00 93.75 94 LYS A CA 1
ATOM 771 C C . LYS A 1 94 ? -6.614 -3.388 -15.298 1.00 93.75 94 LYS A C 1
ATOM 773 O O . LYS A 1 94 ? -5.549 -3.990 -15.382 1.00 93.75 94 LYS A O 1
ATOM 778 N N . LEU A 1 95 ? -6.954 -2.644 -14.251 1.00 95.38 95 LEU A N 1
ATOM 779 C CA . LEU A 1 95 ? -6.211 -2.682 -12.995 1.00 95.38 95 LEU A CA 1
ATOM 780 C C . LEU A 1 95 ? -6.789 -3.736 -12.046 1.00 95.38 95 LEU A C 1
ATOM 782 O O . LEU A 1 95 ? -7.993 -4.005 -12.034 1.00 95.38 95 LEU A O 1
ATOM 786 N N . ALA A 1 96 ? -5.930 -4.289 -11.198 1.00 96.06 96 ALA A N 1
ATOM 787 C CA . ALA A 1 96 ? -6.329 -5.060 -10.031 1.00 96.06 96 ALA A CA 1
ATOM 788 C C . ALA A 1 96 ? -6.402 -4.140 -8.801 1.00 96.06 96 ALA A C 1
ATOM 790 O O . ALA A 1 96 ? -5.385 -3.603 -8.365 1.00 96.06 96 ALA A O 1
ATOM 791 N N . LEU A 1 97 ? -7.590 -3.964 -8.218 1.00 96.75 97 LEU A N 1
ATOM 792 C CA . LEU A 1 97 ? -7.745 -3.375 -6.889 1.00 96.75 97 LEU A CA 1
ATOM 793 C C . LEU A 1 97 ? -7.519 -4.462 -5.842 1.00 96.75 97 LEU A C 1
ATOM 795 O O . LEU A 1 97 ? -8.392 -5.295 -5.594 1.00 96.75 97 LEU A O 1
ATOM 799 N N . ILE A 1 98 ? -6.342 -4.445 -5.232 1.00 96.31 98 ILE A N 1
ATOM 800 C CA . ILE A 1 98 ? -5.954 -5.404 -4.205 1.00 96.31 98 ILE A CA 1
ATOM 801 C C . ILE A 1 98 ? -6.518 -4.963 -2.858 1.00 96.31 98 ILE A C 1
ATOM 803 O O . ILE A 1 98 ? -6.287 -3.835 -2.407 1.00 96.31 98 ILE A O 1
ATOM 807 N N . VAL A 1 99 ? -7.231 -5.883 -2.215 1.00 96.50 99 VAL A N 1
ATOM 808 C CA . VAL A 1 99 ? -7.756 -5.748 -0.856 1.00 96.50 99 VAL A CA 1
ATOM 809 C C . VAL A 1 99 ? -7.031 -6.753 0.037 1.00 96.50 99 VAL A C 1
ATOM 811 O O . VAL A 1 99 ? -7.134 -7.964 -0.179 1.00 96.50 99 VAL A O 1
ATOM 814 N N . GLY A 1 100 ? -6.297 -6.251 1.030 1.00 93.25 100 GLY A N 1
ATOM 815 C CA . GLY A 1 100 ? -5.442 -7.038 1.916 1.00 93.25 100 GLY A CA 1
ATOM 816 C C . GLY A 1 100 ? -3.947 -6.844 1.643 1.00 93.25 100 GLY A C 1
ATOM 817 O O . GLY A 1 100 ? -3.494 -5.740 1.346 1.00 93.25 100 GLY A O 1
ATOM 818 N N . SER A 1 101 ? -3.170 -7.916 1.794 1.00 91.81 101 SER A N 1
ATOM 819 C CA . SER A 1 101 ? -1.706 -7.866 1.875 1.00 91.81 101 SER A CA 1
ATOM 820 C C . SER A 1 101 ? -1.018 -7.567 0.531 1.00 91.81 101 SER A C 1
ATOM 822 O O . SER A 1 101 ? -1.627 -7.641 -0.540 1.00 91.81 101 SER A O 1
ATOM 824 N N . ASP A 1 102 ? 0.286 -7.272 0.573 1.00 91.00 102 ASP A N 1
ATOM 825 C CA . ASP A 1 102 ? 1.125 -7.155 -0.628 1.00 91.00 102 ASP A CA 1
ATOM 826 C C . ASP A 1 102 ? 1.092 -8.436 -1.488 1.00 91.00 102 ASP A C 1
ATOM 828 O O . ASP A 1 102 ? 1.042 -9.564 -0.979 1.00 91.00 102 ASP A O 1
ATOM 832 N N . ILE A 1 103 ? 1.174 -8.264 -2.811 1.00 89.25 103 ILE A N 1
ATOM 833 C CA . ILE A 1 103 ? 1.299 -9.378 -3.758 1.00 89.25 103 ILE A CA 1
ATOM 834 C C . ILE A 1 103 ? 2.699 -9.992 -3.652 1.00 89.25 103 ILE A C 1
ATOM 836 O O . ILE A 1 103 ? 3.708 -9.288 -3.590 1.00 89.25 103 ILE A O 1
ATOM 840 N N . ILE A 1 104 ? 2.769 -11.322 -3.687 1.00 86.94 104 ILE A N 1
ATOM 841 C CA . ILE A 1 104 ? 4.039 -12.050 -3.764 1.00 86.94 104 ILE A CA 1
ATOM 842 C C . ILE A 1 104 ? 4.590 -11.939 -5.192 1.00 86.94 104 ILE A C 1
ATOM 844 O O . ILE A 1 104 ? 3.867 -12.273 -6.133 1.00 86.94 104 ILE A O 1
ATOM 848 N N . PRO A 1 105 ? 5.852 -11.521 -5.389 1.00 86.44 105 PRO A N 1
ATOM 849 C CA . PRO A 1 105 ? 6.400 -11.361 -6.728 1.00 86.44 105 PRO A CA 1
ATOM 850 C C . PRO A 1 105 ? 6.552 -12.706 -7.445 1.00 86.44 105 PRO A C 1
ATOM 852 O O . PRO A 1 105 ? 7.415 -13.517 -7.105 1.00 86.44 105 PRO A O 1
ATOM 855 N N . THR A 1 106 ? 5.742 -12.917 -8.478 1.00 87.00 106 THR A N 1
ATOM 856 C CA . THR A 1 106 ? 5.842 -14.044 -9.418 1.00 87.00 106 THR A CA 1
ATOM 857 C C . THR A 1 106 ? 6.202 -13.531 -10.815 1.00 87.00 106 THR A C 1
ATOM 859 O O . THR A 1 106 ? 6.347 -12.330 -11.021 1.00 87.00 106 THR A O 1
ATOM 862 N N . SER A 1 107 ? 6.338 -14.410 -11.809 1.00 81.69 107 SER A N 1
ATOM 863 C CA . SER A 1 107 ? 6.530 -13.972 -13.199 1.00 81.69 107 SER A CA 1
ATOM 864 C C . SER A 1 107 ? 5.301 -13.268 -13.792 1.00 81.69 107 SER A C 1
ATOM 866 O O . SER A 1 107 ? 5.443 -12.539 -14.768 1.00 81.69 107 SER A O 1
ATOM 868 N N . LYS A 1 108 ? 4.110 -13.451 -13.202 1.00 85.75 108 LYS A N 1
ATOM 869 C CA . LYS A 1 108 ? 2.837 -12.878 -13.660 1.00 85.75 108 LYS A CA 1
ATOM 870 C C . LYS A 1 108 ? 2.229 -11.993 -12.575 1.00 85.75 108 LYS A C 1
ATOM 872 O O . LYS A 1 108 ? 1.283 -12.377 -11.894 1.00 85.75 108 LYS A O 1
ATOM 877 N N . ILE A 1 109 ? 2.805 -10.808 -12.388 1.00 89.00 109 ILE A N 1
ATOM 878 C CA . ILE A 1 109 ? 2.303 -9.831 -11.415 1.00 89.00 109 ILE A CA 1
ATOM 879 C C . ILE A 1 109 ? 1.194 -8.997 -12.070 1.00 89.00 109 ILE A C 1
ATOM 881 O O . ILE A 1 109 ? 1.446 -8.374 -13.108 1.00 89.00 109 ILE A O 1
ATOM 885 N N . PRO A 1 110 ? -0.018 -8.945 -11.494 1.00 91.81 110 PRO A N 1
ATOM 886 C CA . PRO A 1 110 ? -1.076 -8.110 -12.034 1.00 91.81 110 PRO A CA 1
ATOM 887 C C . PRO A 1 110 ? -0.752 -6.627 -11.836 1.00 91.81 110 PRO A C 1
ATOM 889 O O . PRO A 1 110 ? -0.170 -6.246 -10.820 1.00 91.81 110 PRO A O 1
ATOM 892 N N . THR A 1 111 ? -1.143 -5.776 -12.782 1.00 94.19 111 THR A N 1
ATOM 893 C CA . THR A 1 111 ? -0.973 -4.323 -12.635 1.00 94.19 111 THR A CA 1
ATOM 894 C C . THR A 1 111 ? -1.959 -3.807 -11.592 1.00 94.19 111 THR A C 1
ATOM 896 O O . THR A 1 111 ? -3.171 -3.826 -11.800 1.00 94.19 111 THR A O 1
ATOM 899 N N . ALA A 1 112 ? -1.440 -3.408 -10.430 1.00 94.88 112 ALA A N 1
ATOM 900 C CA . ALA A 1 112 ? -2.229 -3.362 -9.206 1.00 94.88 112 ALA A CA 1
ATOM 901 C C . ALA A 1 112 ? -2.220 -1.999 -8.510 1.00 94.88 112 ALA A C 1
ATOM 903 O O . ALA A 1 112 ? -1.202 -1.317 -8.447 1.00 94.88 112 ALA A O 1
ATOM 904 N N . VAL A 1 113 ? -3.343 -1.654 -7.892 1.00 95.94 113 VAL A N 1
ATOM 905 C CA . VAL A 1 113 ? -3.483 -0.579 -6.901 1.00 95.94 113 VAL A CA 1
ATOM 906 C C . VAL A 1 113 ? -3.990 -1.187 -5.600 1.00 95.94 113 VAL A C 1
ATOM 908 O O . VAL A 1 113 ? -4.756 -2.145 -5.613 1.00 95.94 113 VAL A O 1
ATOM 911 N N . TYR A 1 114 ? -3.564 -0.644 -4.464 1.00 95.81 114 TYR A N 1
ATOM 912 C CA . TYR A 1 114 ? -3.876 -1.217 -3.154 1.00 95.81 114 TYR A CA 1
ATOM 913 C C . TYR A 1 114 ? -4.854 -0.316 -2.407 1.00 95.81 114 TYR A C 1
ATOM 915 O O . TYR A 1 114 ? -4.527 0.841 -2.119 1.00 95.81 114 TYR A O 1
ATOM 923 N N . ALA A 1 115 ? -6.035 -0.851 -2.081 1.00 96.06 115 ALA A N 1
ATOM 924 C CA . ALA A 1 115 ? -7.087 -0.119 -1.370 1.00 96.06 115 ALA A CA 1
ATOM 925 C C . ALA A 1 115 ? -6.588 0.424 -0.020 1.00 96.06 115 ALA A C 1
ATOM 927 O O . ALA A 1 115 ? -6.909 1.540 0.377 1.00 96.06 115 ALA A O 1
ATOM 928 N N . GLU A 1 116 ? -5.722 -0.350 0.632 1.00 95.00 116 GLU A N 1
ATOM 929 C CA . GLU A 1 116 ? -5.173 -0.059 1.952 1.00 95.00 116 GLU A CA 1
ATOM 930 C C . GLU A 1 116 ? -3.884 0.782 1.917 1.00 95.00 116 GLU A C 1
ATOM 932 O O . GLU A 1 116 ? -3.231 0.969 2.940 1.00 95.00 116 GLU A O 1
ATOM 937 N N . SER A 1 117 ? -3.480 1.304 0.751 1.00 92.06 117 SER A N 1
ATOM 938 C CA . SER A 1 117 ? -2.213 2.044 0.608 1.00 92.06 117 SER A CA 1
ATOM 939 C C . SER A 1 117 ? -2.152 3.374 1.365 1.00 92.06 117 SER A C 1
ATOM 941 O O . SER A 1 117 ? -1.057 3.910 1.545 1.00 92.06 117 SER A O 1
ATOM 943 N N . GLY A 1 118 ? -3.297 3.949 1.748 1.00 89.75 118 GLY A N 1
ATOM 944 C CA . GLY A 1 118 ? -3.366 5.291 2.335 1.00 89.75 118 GLY A CA 1
ATOM 945 C C . GLY A 1 118 ? -3.131 6.434 1.341 1.00 89.75 118 GLY A C 1
ATOM 946 O O . GLY A 1 118 ? -3.031 7.591 1.745 1.00 89.75 118 GLY A O 1
ATOM 947 N N . LYS A 1 119 ? -2.978 6.146 0.039 1.00 90.50 119 LYS A N 1
ATOM 948 C CA . LYS A 1 119 ? -2.572 7.152 -0.960 1.00 90.50 119 LYS A CA 1
ATOM 949 C C . LYS A 1 119 ? -3.724 7.750 -1.771 1.00 90.50 119 LYS A C 1
ATOM 951 O O . LYS A 1 119 ? -3.525 8.780 -2.418 1.00 90.50 119 LYS A O 1
ATOM 956 N N . PHE A 1 120 ? -4.896 7.121 -1.750 1.00 91.19 120 PHE A N 1
ATOM 957 C CA . PHE A 1 120 ? -6.092 7.565 -2.462 1.00 91.19 120 PHE A CA 1
ATOM 958 C C . PHE A 1 120 ? -7.365 7.102 -1.736 1.00 91.19 120 PHE A C 1
ATOM 960 O O . PHE A 1 120 ? -7.332 6.138 -0.972 1.00 91.19 120 PHE A O 1
ATOM 967 N N . ASP A 1 121 ? -8.483 7.783 -2.000 1.00 91.50 121 ASP A N 1
ATOM 968 C CA . ASP A 1 121 ? -9.817 7.349 -1.572 1.00 91.50 121 ASP A CA 1
ATOM 969 C C . ASP A 1 121 ? -10.396 6.389 -2.629 1.00 91.50 121 ASP A C 1
ATOM 971 O O . ASP A 1 121 ? -10.541 6.800 -3.787 1.00 91.50 121 ASP A O 1
ATOM 975 N N . PRO A 1 122 ? -10.748 5.134 -2.285 1.00 92.25 122 PRO A N 1
ATOM 976 C CA . PRO A 1 122 ? -11.322 4.188 -3.239 1.00 92.25 122 PRO A CA 1
ATOM 977 C C . PRO A 1 122 ? -12.615 4.666 -3.916 1.00 92.25 122 PRO A C 1
ATOM 979 O O . PRO A 1 122 ? -12.935 4.171 -4.996 1.00 92.25 122 PRO A O 1
ATOM 982 N N . LYS A 1 123 ? -13.326 5.666 -3.365 1.00 92.12 123 LYS A N 1
ATOM 983 C CA . LYS A 1 123 ? -14.484 6.302 -4.029 1.00 92.12 123 LYS A CA 1
ATOM 984 C C . LYS A 1 123 ? -14.150 6.903 -5.390 1.00 92.12 123 LYS A C 1
ATOM 986 O O . LYS A 1 123 ? -15.032 7.133 -6.212 1.00 92.12 123 LYS A O 1
ATOM 991 N N . ILE A 1 124 ? -12.871 7.130 -5.667 1.00 91.25 124 ILE A N 1
ATOM 992 C CA . ILE A 1 124 ? -12.411 7.616 -6.962 1.00 91.25 124 ILE A CA 1
ATOM 993 C C . ILE A 1 124 ? -12.793 6.681 -8.127 1.00 91.25 124 ILE A C 1
ATOM 995 O O . ILE A 1 124 ? -12.941 7.141 -9.259 1.00 91.25 124 ILE A O 1
ATOM 999 N N . PHE A 1 125 ? -13.042 5.394 -7.853 1.00 92.75 125 PHE A N 1
ATOM 1000 C CA . PHE A 1 125 ? -13.481 4.428 -8.860 1.00 92.75 125 PHE A CA 1
ATOM 1001 C C . PHE A 1 125 ? -14.974 4.521 -9.215 1.00 92.75 125 PHE A C 1
ATOM 1003 O O . PHE A 1 125 ? -15.414 3.863 -10.154 1.00 92.75 125 PHE A O 1
ATOM 1010 N N . GLU A 1 126 ? -15.783 5.360 -8.556 1.00 90.12 126 GLU A N 1
ATOM 1011 C CA . GLU A 1 126 ? -17.198 5.530 -8.941 1.00 90.12 126 GLU A CA 1
ATOM 1012 C C . GLU A 1 126 ? -17.354 5.963 -10.407 1.00 90.12 126 GLU A C 1
ATOM 1014 O O . GLU A 1 126 ? -18.354 5.630 -11.050 1.00 90.12 126 GLU A O 1
ATOM 1019 N N . LYS A 1 127 ? -16.339 6.655 -10.939 1.00 86.44 127 LYS A N 1
ATOM 1020 C CA . LYS A 1 127 ? -16.328 7.282 -12.264 1.00 86.44 127 LYS A CA 1
ATOM 1021 C C . LYS A 1 127 ? -15.675 6.443 -13.368 1.00 86.44 127 LYS A C 1
ATOM 1023 O O . LYS A 1 127 ? -15.623 6.916 -14.495 1.00 86.44 127 LYS A O 1
ATOM 1028 N N . ILE A 1 128 ? -15.182 5.235 -13.076 1.00 92.31 128 ILE A N 1
ATOM 1029 C CA . ILE A 1 128 ? -14.519 4.388 -14.087 1.00 92.31 128 ILE A CA 1
ATOM 1030 C C . ILE A 1 128 ? -15.439 3.300 -14.642 1.00 92.31 128 ILE A C 1
ATOM 1032 O O . ILE A 1 128 ? -16.382 2.862 -13.976 1.00 92.31 128 ILE A O 1
ATOM 1036 N N . ARG A 1 129 ? -15.158 2.820 -15.854 1.00 92.94 129 ARG A N 1
ATOM 1037 C CA . ARG A 1 129 ? -15.899 1.712 -16.468 1.00 92.94 129 ARG A CA 1
ATOM 1038 C C . ARG A 1 129 ? -15.796 0.428 -15.609 1.00 92.94 129 ARG A C 1
ATOM 1040 O O . ARG A 1 129 ? -14.729 0.128 -15.073 1.00 92.94 129 ARG A O 1
ATOM 1047 N N . PRO A 1 130 ? -16.889 -0.340 -15.425 1.00 93.62 130 PRO A N 1
ATOM 1048 C CA . PRO A 1 130 ? -16.876 -1.565 -14.613 1.00 93.62 130 PRO A CA 1
ATOM 1049 C C . PRO A 1 130 ? -15.901 -2.649 -15.090 1.00 93.62 130 PRO A C 1
ATOM 1051 O O . PRO A 1 130 ? -15.437 -3.466 -14.300 1.00 93.62 130 PRO A O 1
ATOM 1054 N N . ASP A 1 131 ? -15.594 -2.681 -16.380 1.00 92.75 131 ASP A N 1
ATOM 1055 C CA . ASP A 1 131 ? -14.701 -3.656 -16.992 1.00 92.75 131 ASP A CA 1
ATOM 1056 C C . ASP A 1 131 ? -13.223 -3.255 -16.929 1.00 92.75 131 ASP A C 1
ATOM 1058 O O . ASP A 1 131 ? -12.381 -4.131 -17.113 1.00 92.75 131 ASP A O 1
ATOM 1062 N N . SER A 1 132 ? -12.897 -2.002 -16.590 1.00 94.06 132 SER A N 1
ATOM 1063 C CA . SER A 1 132 ? -11.518 -1.507 -16.471 1.00 94.06 132 SER A CA 1
ATOM 1064 C C . SER A 1 132 ? -10.860 -1.786 -15.114 1.00 94.06 132 SER A C 1
ATOM 1066 O O . SER A 1 132 ? -9.728 -1.366 -14.869 1.00 94.06 132 SER A O 1
ATOM 1068 N N . LEU A 1 133 ? -11.553 -2.450 -14.190 1.00 95.44 133 LEU A N 1
ATOM 1069 C CA . LEU A 1 133 ? -11.041 -2.787 -12.860 1.00 95.44 133 LEU A CA 1
ATOM 1070 C C . LEU A 1 133 ? -11.547 -4.169 -12.440 1.00 95.44 133 LEU A C 1
ATOM 1072 O O . LEU A 1 133 ? -12.676 -4.550 -12.744 1.00 95.44 133 LEU A O 1
ATOM 1076 N N . LYS A 1 134 ? -10.724 -4.917 -11.706 1.00 96.31 134 LYS A N 1
ATOM 1077 C CA . LYS A 1 134 ? -11.131 -6.134 -10.993 1.00 96.31 134 LYS A CA 1
ATOM 1078 C C . LYS A 1 134 ? -10.719 -6.046 -9.537 1.00 96.31 134 LYS A C 1
ATOM 1080 O O . LYS A 1 134 ? -9.625 -5.576 -9.240 1.00 96.31 134 LYS A O 1
ATOM 1085 N N . ILE A 1 135 ? -11.572 -6.519 -8.635 1.00 96.75 135 ILE A N 1
ATOM 1086 C CA . ILE A 1 135 ? -11.228 -6.609 -7.214 1.00 96.75 135 ILE A CA 1
ATOM 1087 C C . ILE A 1 135 ? -10.547 -7.945 -6.963 1.00 96.75 135 ILE A C 1
ATOM 1089 O O . ILE A 1 135 ? -11.037 -8.985 -7.400 1.00 96.75 135 ILE A O 1
ATOM 1093 N N . VAL A 1 136 ? -9.434 -7.919 -6.238 1.00 96.00 136 VAL A N 1
ATOM 1094 C CA . VAL A 1 136 ? -8.723 -9.127 -5.833 1.00 96.00 136 VAL A CA 1
ATOM 1095 C C . VAL A 1 136 ? -8.572 -9.146 -4.320 1.00 96.00 136 VAL A C 1
ATOM 1097 O O . VAL A 1 136 ? -7.956 -8.262 -3.722 1.00 96.00 136 VAL A O 1
ATOM 1100 N N . LEU A 1 137 ? -9.158 -10.165 -3.696 1.00 94.50 137 LEU A N 1
ATOM 1101 C CA . LEU A 1 137 ? -9.126 -10.363 -2.250 1.00 94.50 137 LEU A CA 1
ATOM 1102 C C . LEU A 1 137 ? -7.846 -11.123 -1.868 1.00 94.50 137 LEU A C 1
ATOM 1104 O O . LEU A 1 137 ? -7.839 -12.348 -1.762 1.00 94.50 137 LEU A O 1
ATOM 1108 N N . ASN A 1 138 ? -6.740 -10.398 -1.685 1.00 93.31 138 ASN A N 1
ATOM 1109 C CA . ASN A 1 138 ? -5.446 -10.980 -1.328 1.00 93.31 138 ASN A CA 1
ATOM 1110 C C . ASN A 1 138 ? -5.309 -11.112 0.193 1.00 93.31 138 ASN A C 1
ATOM 1112 O O . ASN A 1 138 ? -4.717 -10.272 0.871 1.00 93.31 138 ASN A O 1
ATOM 1116 N N . GLY A 1 139 ? -5.942 -12.146 0.743 1.00 89.69 139 GLY A N 1
ATOM 1117 C CA . GLY A 1 139 ? -6.036 -12.350 2.187 1.00 89.69 139 GLY A CA 1
ATOM 1118 C C . GLY A 1 139 ? -7.003 -11.390 2.886 1.00 89.69 139 GLY A C 1
ATOM 1119 O O . GLY A 1 139 ? -7.304 -11.616 4.054 1.00 89.69 139 GLY A O 1
ATOM 1120 N N . GLY A 1 140 ? -7.498 -10.347 2.212 1.00 92.94 140 GLY A N 1
ATOM 1121 C CA . GLY A 1 140 ? -8.558 -9.463 2.696 1.00 92.94 140 GLY A CA 1
ATOM 1122 C C . GLY A 1 140 ? -9.972 -9.969 2.392 1.00 92.94 140 GLY A C 1
ATOM 1123 O O . GLY A 1 140 ? -10.164 -11.034 1.807 1.00 92.94 140 GLY A O 1
ATOM 1124 N N . ASN A 1 141 ? -10.974 -9.192 2.793 1.00 94.56 141 ASN A N 1
ATOM 1125 C CA . ASN A 1 141 ? -12.394 -9.475 2.577 1.00 94.56 141 ASN A CA 1
ATOM 1126 C C . ASN A 1 141 ? -13.205 -8.191 2.291 1.00 94.56 141 ASN A C 1
ATOM 1128 O O . ASN A 1 141 ? -12.651 -7.100 2.152 1.00 94.56 141 ASN A O 1
ATOM 1132 N N . SER A 1 142 ? -14.532 -8.315 2.185 1.00 95.62 142 SER A N 1
ATOM 1133 C CA . SER A 1 142 ? -15.430 -7.176 1.945 1.00 95.62 142 SER A CA 1
ATOM 1134 C C . SER A 1 142 ? -15.350 -6.109 3.041 1.00 95.62 142 SER A C 1
ATOM 1136 O O . SER A 1 142 ? -15.416 -4.920 2.738 1.00 95.62 142 SER A O 1
ATOM 1138 N N . THR A 1 143 ? -15.150 -6.509 4.297 1.00 96.88 143 THR A N 1
ATOM 1139 C CA . THR A 1 143 ? -14.969 -5.592 5.427 1.00 96.88 143 THR A CA 1
ATOM 1140 C C . THR A 1 143 ? -13.682 -4.786 5.291 1.00 96.88 143 THR A C 1
ATOM 1142 O O . THR A 1 143 ? -13.699 -3.583 5.532 1.00 96.88 143 THR A O 1
ATOM 1145 N N . ASP A 1 144 ? -12.578 -5.395 4.852 1.00 97.19 144 ASP A N 1
ATOM 1146 C CA . ASP A 1 144 ? -11.328 -4.664 4.599 1.00 97.19 144 ASP A CA 1
ATOM 1147 C C . ASP A 1 144 ? -11.519 -3.583 3.512 1.00 97.19 144 ASP A C 1
ATOM 1149 O O . ASP A 1 144 ? -11.062 -2.441 3.655 1.00 97.19 144 ASP A O 1
ATOM 1153 N N . LEU A 1 145 ? -12.282 -3.897 2.457 1.00 97.25 145 LEU A N 1
ATOM 1154 C CA . LEU A 1 145 ? -12.659 -2.919 1.432 1.00 97.25 145 LEU A CA 1
ATOM 1155 C C . LEU A 1 145 ? -13.570 -1.818 2.000 1.00 97.25 145 LEU A C 1
ATOM 1157 O O . LEU A 1 145 ? -13.332 -0.640 1.741 1.00 97.25 145 LEU A O 1
ATOM 1161 N N . ALA A 1 146 ? -14.569 -2.178 2.808 1.00 97.69 146 ALA A N 1
ATOM 1162 C CA . ALA A 1 146 ? -15.473 -1.225 3.450 1.00 97.69 146 ALA A CA 1
ATOM 1163 C C . ALA A 1 146 ? -14.713 -0.222 4.328 1.00 97.69 146 ALA A C 1
ATOM 1165 O O . ALA A 1 146 ? -14.935 0.989 4.251 1.00 97.69 146 ALA A O 1
ATOM 1166 N N . MET A 1 147 ? -13.751 -0.713 5.111 1.00 97.75 147 MET A N 1
ATOM 1167 C CA . MET A 1 147 ? -12.900 0.127 5.950 1.00 97.75 147 MET A CA 1
ATOM 1168 C C . MET A 1 147 ? -12.005 1.058 5.126 1.00 97.75 147 MET A C 1
ATOM 1170 O O . MET A 1 147 ? -11.723 2.175 5.558 1.00 97.75 147 MET A O 1
ATOM 1174 N N . SER A 1 148 ? -11.643 0.675 3.900 1.00 96.88 148 SER A N 1
ATOM 1175 C CA . SER A 1 148 ? -10.886 1.542 2.991 1.00 96.88 148 SER A CA 1
ATOM 1176 C C . SER A 1 148 ? -11.673 2.793 2.554 1.00 96.88 148 SER A C 1
ATOM 1178 O O . SER A 1 148 ? -11.055 3.807 2.239 1.00 96.88 148 SER A O 1
ATOM 1180 N N . PHE A 1 149 ? -13.013 2.798 2.600 1.00 96.94 149 PHE A N 1
ATOM 1181 C CA . PHE A 1 149 ? -13.826 4.012 2.375 1.00 96.94 149 PHE A CA 1
ATOM 1182 C C . PHE A 1 149 ? -13.904 4.939 3.599 1.00 96.94 149 PHE A C 1
ATOM 1184 O O . PHE A 1 149 ? -14.376 6.076 3.499 1.00 96.94 149 PHE A O 1
ATOM 1191 N N . LEU A 1 150 ? -13.471 4.454 4.765 1.00 97.00 150 LEU A N 1
ATOM 1192 C CA . LEU A 1 150 ? -13.570 5.139 6.054 1.00 97.00 150 LEU A CA 1
ATOM 1193 C C . LEU A 1 150 ? -12.225 5.699 6.537 1.00 97.00 150 LEU A C 1
ATOM 1195 O O . LEU A 1 150 ? -12.152 6.202 7.654 1.00 97.00 150 LEU A O 1
ATOM 1199 N N . GLN A 1 151 ? -11.190 5.689 5.688 1.00 95.44 151 GLN A N 1
ATOM 1200 C CA . GLN A 1 151 ? -9.829 6.137 6.025 1.00 95.44 151 GLN A CA 1
ATOM 1201 C C . GLN A 1 151 ? -9.772 7.539 6.654 1.00 95.44 151 GLN A C 1
ATOM 1203 O O . GLN A 1 151 ? -8.931 7.796 7.508 1.00 95.44 151 GLN A O 1
ATOM 1208 N N . ARG A 1 152 ? -10.701 8.441 6.304 1.00 95.06 152 ARG A N 1
ATOM 1209 C CA . ARG A 1 152 ? -10.792 9.788 6.903 1.00 95.06 152 ARG A CA 1
ATOM 1210 C C . ARG A 1 152 ? -11.032 9.799 8.421 1.00 95.06 152 ARG A C 1
ATOM 1212 O O . ARG A 1 152 ? -10.799 10.821 9.055 1.00 95.06 152 ARG A O 1
ATOM 1219 N N . TYR A 1 153 ? -11.536 8.700 8.983 1.00 96.56 153 TYR A N 1
ATOM 1220 C CA . TYR A 1 153 ? -11.819 8.551 10.413 1.00 96.56 153 TYR A CA 1
ATOM 1221 C C . TYR A 1 153 ? -10.667 7.921 11.197 1.00 96.56 153 TYR A C 1
ATOM 1223 O O . TYR A 1 153 ? -10.757 7.795 12.419 1.00 96.56 153 TYR A O 1
ATOM 1231 N N . PHE A 1 154 ? -9.612 7.487 10.511 1.00 96.94 154 PHE A N 1
ATOM 1232 C CA . PHE A 1 154 ? -8.513 6.760 11.127 1.00 96.94 154 PHE A CA 1
ATOM 1233 C C . PHE A 1 154 ? -7.633 7.717 11.923 1.00 96.94 154 PHE A C 1
ATOM 1235 O O . PHE A 1 154 ? -7.262 8.790 11.448 1.00 96.94 154 PHE A O 1
ATOM 1242 N N . LYS A 1 155 ? -7.279 7.312 13.142 1.00 96.44 155 LYS A N 1
ATOM 1243 C CA . LYS A 1 155 ? -6.222 7.955 13.923 1.00 96.44 155 LYS A CA 1
ATOM 1244 C C . LYS A 1 155 ? -4.879 7.329 13.574 1.00 96.44 155 LYS A C 1
ATOM 1246 O O . LYS A 1 155 ? -4.769 6.102 13.456 1.00 96.44 155 LYS A O 1
ATOM 1251 N N . PHE A 1 156 ? -3.857 8.167 13.428 1.00 94.88 156 PHE A N 1
ATOM 1252 C CA . PHE A 1 156 ? -2.483 7.696 13.302 1.00 94.88 156 PHE A CA 1
ATOM 1253 C C . PHE A 1 156 ? -2.038 7.121 14.645 1.00 94.88 156 PHE A C 1
ATOM 1255 O O . PHE A 1 156 ? -2.480 7.576 15.701 1.00 94.88 156 PHE A O 1
ATOM 1262 N N . VAL A 1 157 ? -1.120 6.152 14.642 1.00 93.88 157 VAL A N 1
ATOM 1263 C CA . VAL A 1 157 ? -0.618 5.608 15.917 1.00 93.88 157 VAL A CA 1
ATOM 1264 C C . VAL A 1 157 ? 0.091 6.667 16.763 1.00 93.88 157 VAL A C 1
ATOM 1266 O O . VAL A 1 157 ? 0.042 6.606 17.986 1.00 93.88 157 VAL A O 1
ATOM 1269 N N . GLY A 1 158 ? 0.678 7.674 16.109 1.00 94.12 158 GLY A N 1
ATOM 1270 C CA . GLY A 1 158 ? 1.295 8.831 16.754 1.00 94.12 158 GLY A CA 1
ATOM 1271 C C . GLY A 1 158 ? 0.310 9.834 17.365 1.00 94.12 158 GLY A C 1
ATOM 1272 O O . GLY A 1 158 ? 0.751 10.690 18.120 1.00 94.12 158 GLY A O 1
ATOM 1273 N N . ASP A 1 159 ? -0.995 9.720 17.091 1.00 95.31 159 ASP A N 1
ATOM 1274 C CA . ASP A 1 159 ? -2.026 10.607 17.658 1.00 95.31 159 ASP A CA 1
ATOM 1275 C C . ASP A 1 159 ? -2.488 10.170 19.061 1.00 95.31 159 ASP A C 1
ATOM 1277 O O . ASP A 1 159 ? -3.416 10.760 19.623 1.00 95.31 159 ASP A O 1
ATOM 1281 N N . ALA A 1 160 ? -1.899 9.108 19.618 1.00 95.25 160 ALA A N 1
ATOM 1282 C CA . ALA A 1 160 ? -2.222 8.637 20.957 1.00 95.25 160 ALA A CA 1
ATOM 1283 C C . ALA A 1 160 ? -1.918 9.722 22.005 1.00 95.25 160 ALA A C 1
ATOM 1285 O O . ALA A 1 160 ? -0.837 10.310 22.015 1.00 95.25 160 ALA A O 1
ATOM 1286 N N . SER A 1 161 ? -2.856 9.971 22.923 1.00 94.25 161 SER A N 1
ATOM 1287 C CA . SER A 1 161 ? -2.688 10.966 23.993 1.00 94.25 161 SER A CA 1
ATOM 1288 C C . SER A 1 161 ? -1.681 10.512 25.051 1.00 94.25 161 SER A C 1
ATOM 1290 O O . SER A 1 161 ? -0.975 11.328 25.643 1.00 94.25 161 SER A O 1
ATOM 1292 N N . LYS A 1 162 ? -1.604 9.198 25.278 1.00 95.06 162 LYS A N 1
ATOM 1293 C CA . LYS A 1 162 ? -0.630 8.532 26.143 1.00 95.06 162 LYS A CA 1
ATOM 1294 C C . LYS A 1 162 ? -0.374 7.130 25.601 1.00 95.06 162 LYS A C 1
ATOM 1296 O O . LYS A 1 162 ? -1.316 6.441 25.219 1.00 95.06 162 LYS A O 1
ATOM 1301 N N . SER A 1 163 ? 0.882 6.695 25.594 1.00 96.38 163 SER A N 1
ATOM 1302 C CA . SER A 1 163 ? 1.253 5.360 25.124 1.00 96.38 163 SER A CA 1
ATOM 1303 C C . SER A 1 163 ? 2.403 4.783 25.933 1.00 96.38 163 SER A C 1
ATOM 1305 O O . SER A 1 163 ? 3.410 5.453 26.152 1.00 96.38 163 SER A O 1
ATOM 1307 N N . GLU A 1 164 ? 2.255 3.523 26.326 1.00 97.88 164 GLU A N 1
ATOM 1308 C CA . GLU A 1 164 ? 3.336 2.660 26.814 1.00 97.88 164 GLU A CA 1
ATOM 1309 C C . GLU A 1 164 ? 3.850 1.725 25.705 1.00 97.88 164 GLU A C 1
ATOM 1311 O O . GLU A 1 164 ? 4.850 1.035 25.876 1.00 97.88 164 GLU A O 1
ATOM 1316 N N . TRP A 1 165 ? 3.175 1.718 24.551 1.00 98.00 165 TRP A N 1
ATOM 1317 C CA . TRP A 1 165 ? 3.517 0.908 23.388 1.00 98.00 165 TRP A CA 1
ATOM 1318 C C . TRP A 1 165 ? 4.608 1.590 22.561 1.00 98.00 165 TRP A C 1
ATOM 1320 O O . TRP A 1 165 ? 4.681 2.823 22.499 1.00 98.00 165 TRP A O 1
ATOM 1330 N N . ALA A 1 166 ? 5.420 0.794 21.865 1.00 97.56 166 ALA A N 1
ATOM 1331 C CA . ALA A 1 166 ? 6.383 1.309 20.901 1.00 97.56 166 ALA A CA 1
ATOM 1332 C C . ALA A 1 166 ? 5.637 1.821 19.663 1.00 97.56 166 ALA A C 1
ATOM 1334 O O . ALA A 1 166 ? 4.883 1.064 19.057 1.00 97.56 166 ALA A O 1
ATOM 1335 N N . ILE A 1 167 ? 5.844 3.087 19.290 1.00 97.56 167 ILE A N 1
ATOM 1336 C CA . ILE A 1 167 ? 5.166 3.749 18.167 1.00 97.56 167 ILE A CA 1
ATOM 1337 C C . ILE A 1 167 ? 6.156 3.975 17.028 1.00 97.56 167 ILE A C 1
ATOM 1339 O O . ILE A 1 167 ? 7.245 4.512 17.236 1.00 97.56 167 ILE A O 1
ATOM 1343 N N . TYR A 1 168 ? 5.736 3.629 15.814 1.00 96.19 168 TYR A N 1
ATOM 1344 C CA . TYR A 1 168 ? 6.491 3.848 14.592 1.00 96.19 168 TYR A CA 1
ATOM 1345 C C . TYR A 1 168 ? 5.615 4.512 13.535 1.00 96.19 168 TYR A C 1
ATOM 1347 O O . TYR A 1 168 ? 4.505 4.067 13.239 1.00 96.19 168 TYR A O 1
ATOM 1355 N N . SER A 1 169 ? 6.131 5.567 12.918 1.00 93.88 169 SER A N 1
ATOM 1356 C CA . SER A 1 169 ? 5.468 6.223 11.794 1.00 93.88 169 SER A CA 1
ATOM 1357 C C . SER A 1 169 ? 5.627 5.416 10.500 1.00 93.88 169 SER A C 1
ATOM 1359 O O . SER A 1 169 ? 6.530 4.596 10.343 1.00 93.88 169 SER A O 1
ATOM 1361 N N . SER A 1 170 ? 4.777 5.680 9.511 1.00 91.06 170 SER A N 1
ATOM 1362 C CA . SER A 1 170 ? 4.702 4.938 8.235 1.00 91.06 170 SER A CA 1
ATOM 1363 C C . SER A 1 170 ? 5.975 5.037 7.380 1.00 91.06 170 SER A C 1
ATOM 1365 O O . SER A 1 170 ? 6.232 4.204 6.511 1.00 91.06 170 SER A O 1
ATOM 1367 N N . ASN A 1 171 ? 6.809 6.059 7.601 1.00 90.00 171 ASN A N 1
ATOM 1368 C CA . ASN A 1 171 ? 8.133 6.177 6.977 1.00 90.00 171 ASN A CA 1
ATOM 1369 C C . ASN A 1 171 ? 9.190 5.254 7.619 1.00 90.00 171 ASN A C 1
ATOM 1371 O O . ASN A 1 171 ? 10.218 5.011 6.996 1.00 90.00 171 ASN A O 1
ATOM 1375 N N . GLN A 1 172 ? 8.927 4.697 8.804 1.00 92.12 172 GLN A N 1
ATOM 1376 C CA . GLN A 1 172 ? 9.793 3.749 9.512 1.00 92.12 172 GLN A CA 1
ATOM 1377 C C . GLN A 1 172 ? 9.420 2.285 9.223 1.00 92.12 172 GLN A C 1
ATOM 1379 O O . GLN A 1 172 ? 9.753 1.401 10.008 1.00 92.12 172 GLN A O 1
ATOM 1384 N N . TYR A 1 173 ? 8.744 2.003 8.102 1.00 91.31 173 TYR A N 1
ATOM 1385 C CA . TYR A 1 173 ? 8.219 0.662 7.820 1.00 91.31 173 TYR A CA 1
ATOM 1386 C C . TYR A 1 173 ? 9.262 -0.458 7.832 1.00 91.31 173 TYR A C 1
ATOM 1388 O O . TYR A 1 173 ? 8.987 -1.499 8.415 1.00 91.31 173 TYR A O 1
ATOM 1396 N N . LEU A 1 174 ? 10.474 -0.260 7.295 1.00 92.25 174 LEU A N 1
ATOM 1397 C CA . LEU A 1 174 ? 11.513 -1.300 7.375 1.00 92.25 174 LEU A CA 1
ATOM 1398 C C . LEU A 1 174 ? 11.917 -1.584 8.827 1.00 92.25 174 LEU A C 1
ATOM 1400 O O . LEU A 1 174 ? 12.058 -2.741 9.210 1.00 92.25 174 LEU A O 1
ATOM 1404 N N . LYS A 1 175 ? 12.000 -0.534 9.652 1.00 93.94 175 LYS A N 1
ATOM 1405 C CA . LYS A 1 175 ? 12.336 -0.646 11.071 1.00 93.94 175 LYS A CA 1
ATOM 1406 C C . LYS A 1 175 ? 11.276 -1.431 11.837 1.00 93.94 175 LYS A C 1
ATOM 1408 O O . LYS A 1 175 ? 11.593 -2.443 12.450 1.00 93.94 175 LYS A O 1
ATOM 1413 N N . TYR A 1 176 ? 10.007 -1.016 11.781 1.00 93.88 176 TYR A N 1
ATOM 1414 C CA . TYR A 1 176 ? 8.971 -1.738 12.526 1.00 93.88 176 TYR A CA 1
ATOM 1415 C C . TYR A 1 176 ? 8.735 -3.146 11.975 1.00 93.88 176 TYR A C 1
ATOM 1417 O O . TYR A 1 176 ? 8.433 -4.056 12.741 1.00 93.88 176 TYR A O 1
ATOM 1425 N N . LYS A 1 177 ? 8.907 -3.361 10.663 1.00 94.00 177 LYS A N 1
ATOM 1426 C CA . LYS A 1 177 ? 8.809 -4.693 10.062 1.00 94.00 177 LYS A CA 1
ATOM 1427 C C . LYS A 1 177 ? 9.891 -5.619 10.611 1.00 94.00 177 LYS A C 1
ATOM 1429 O O . LYS A 1 177 ? 9.580 -6.748 10.981 1.00 94.00 177 LYS A O 1
ATOM 1434 N N . TYR A 1 178 ? 11.130 -5.141 10.689 1.00 94.38 178 TYR A N 1
ATOM 1435 C CA . TYR A 1 178 ? 12.239 -5.898 11.258 1.00 94.38 178 TYR A CA 1
ATOM 1436 C C . TYR A 1 178 ? 12.028 -6.189 12.751 1.00 94.38 178 TYR A C 1
ATOM 1438 O O . TYR A 1 178 ? 12.150 -7.335 13.177 1.00 94.38 178 TYR A O 1
ATOM 1446 N N . GLU A 1 179 ? 11.611 -5.191 13.535 1.00 95.50 179 GLU A N 1
ATOM 1447 C CA . GLU A 1 179 ? 11.304 -5.362 14.963 1.00 95.50 179 GLU A CA 1
ATOM 1448 C C . GLU A 1 179 ? 10.193 -6.403 15.203 1.00 95.50 179 GLU A C 1
ATOM 1450 O O . GLU A 1 179 ? 10.281 -7.229 16.116 1.00 95.50 179 GLU A O 1
ATOM 1455 N N . LEU A 1 180 ? 9.155 -6.418 14.366 1.00 95.31 180 LEU A N 1
ATOM 1456 C CA . LEU A 1 180 ? 8.116 -7.447 14.414 1.00 95.31 180 LEU A CA 1
ATOM 1457 C C . LEU A 1 180 ? 8.653 -8.826 13.999 1.00 95.31 180 LEU A C 1
ATOM 1459 O O . LEU A 1 180 ? 8.347 -9.825 14.657 1.00 95.31 180 LEU A O 1
ATOM 1463 N N . LEU A 1 181 ? 9.497 -8.888 12.965 1.00 94.75 181 LEU A N 1
ATOM 1464 C CA . LEU A 1 181 ? 10.084 -10.132 12.467 1.00 94.75 181 LEU A CA 1
ATOM 1465 C C . LEU A 1 181 ? 10.937 -10.832 13.532 1.00 94.75 181 LEU A C 1
ATOM 1467 O O . LEU A 1 181 ? 10.743 -12.026 13.765 1.00 94.75 181 LEU A O 1
ATOM 1471 N N . ILE A 1 182 ? 11.820 -10.105 14.227 1.00 95.12 182 ILE A N 1
ATOM 1472 C CA . ILE A 1 182 ? 12.659 -10.678 15.300 1.00 95.12 182 ILE A CA 1
ATOM 1473 C C . ILE A 1 182 ? 11.842 -11.134 16.520 1.00 95.12 182 ILE A C 1
ATOM 1475 O O . ILE A 1 182 ? 12.329 -11.905 17.342 1.00 95.12 182 ILE A O 1
ATOM 1479 N N . ARG A 1 183 ? 10.581 -10.695 16.625 1.00 94.69 183 ARG A N 1
ATOM 1480 C CA . ARG A 1 183 ? 9.600 -11.138 17.631 1.00 94.69 183 ARG A CA 1
ATOM 1481 C C . ARG A 1 183 ? 8.669 -12.238 17.111 1.00 94.69 183 ARG A C 1
ATOM 1483 O O . ARG A 1 183 ? 7.736 -12.623 17.807 1.00 94.69 183 ARG A O 1
ATOM 1490 N N . GLY A 1 184 ? 8.917 -12.759 15.909 1.00 93.94 184 GLY A N 1
ATOM 1491 C CA . GLY A 1 184 ? 8.155 -13.858 15.316 1.00 93.94 184 GLY A CA 1
ATOM 1492 C C . GLY A 1 184 ? 6.834 -13.444 14.663 1.00 93.94 184 GLY A C 1
ATOM 1493 O O . GLY A 1 184 ? 5.988 -14.308 14.433 1.00 93.94 184 GLY A O 1
ATOM 1494 N N . TYR A 1 185 ? 6.633 -12.157 14.364 1.00 94.19 185 TYR A N 1
ATOM 1495 C CA . TYR A 1 185 ? 5.460 -11.660 13.643 1.00 94.19 185 TYR A CA 1
ATOM 1496 C C . TYR A 1 185 ? 5.829 -11.295 12.202 1.00 94.19 185 TYR A C 1
ATOM 1498 O O . TYR A 1 185 ? 6.494 -10.291 11.944 1.00 94.19 185 TYR A O 1
ATOM 1506 N N . LYS A 1 186 ? 5.402 -12.121 11.243 1.00 89.81 186 LYS A N 1
ATOM 1507 C CA . LYS A 1 186 ? 5.630 -11.882 9.813 1.00 89.81 186 LYS A CA 1
ATOM 1508 C C . LYS A 1 186 ? 4.498 -11.037 9.248 1.00 89.81 186 LYS A C 1
ATOM 1510 O O . LYS A 1 186 ? 3.340 -11.431 9.293 1.00 89.81 186 LYS A O 1
ATOM 1515 N N . PHE A 1 187 ? 4.850 -9.888 8.685 1.00 82.25 187 PHE A N 1
ATOM 1516 C CA . PHE A 1 187 ? 3.892 -8.871 8.272 1.00 82.25 187 PHE A CA 1
ATOM 1517 C C . PHE A 1 187 ? 4.059 -8.484 6.800 1.00 82.25 187 PHE A C 1
ATOM 1519 O O . PHE A 1 187 ? 5.167 -8.167 6.359 1.00 82.25 187 PHE A O 1
ATOM 1526 N N . ARG A 1 188 ? 2.949 -8.494 6.054 1.00 88.50 188 ARG A N 1
ATOM 1527 C CA . ARG A 1 188 ? 2.849 -8.013 4.661 1.00 88.50 188 ARG A CA 1
ATOM 1528 C C . ARG A 1 188 ? 1.624 -7.129 4.422 1.00 88.50 188 ARG A C 1
ATOM 1530 O O . ARG A 1 188 ? 1.334 -6.793 3.277 1.00 88.50 188 ARG A O 1
ATOM 1537 N N . ASP A 1 189 ? 0.870 -6.792 5.466 1.00 91.25 189 ASP A N 1
ATOM 1538 C CA . ASP A 1 189 ? -0.311 -5.952 5.287 1.00 91.25 189 ASP A CA 1
ATOM 1539 C C . ASP A 1 189 ? 0.104 -4.493 5.105 1.00 91.25 189 ASP A C 1
ATOM 1541 O O . ASP A 1 189 ? 1.199 -4.063 5.487 1.00 91.25 189 ASP A O 1
ATOM 1545 N N . PHE A 1 190 ? -0.765 -3.705 4.492 1.00 93.50 190 PHE A N 1
ATOM 1546 C CA . PHE A 1 190 ? -0.577 -2.264 4.446 1.00 93.50 190 PHE A CA 1
ATOM 1547 C C . PHE A 1 190 ? -0.901 -1.644 5.799 1.00 93.50 190 PHE A C 1
ATOM 1549 O O . PHE A 1 190 ? -1.595 -2.242 6.616 1.00 93.50 190 PHE A O 1
ATOM 1556 N N . ASP A 1 191 ? -0.416 -0.431 6.032 1.00 93.00 191 ASP A N 1
ATOM 1557 C CA . ASP A 1 191 ? -0.638 0.305 7.273 1.00 93.00 191 ASP A CA 1
ATOM 1558 C C . ASP A 1 191 ? -1.612 1.484 7.104 1.00 93.00 191 ASP A C 1
ATOM 1560 O O . ASP A 1 191 ? -1.691 2.322 7.998 1.00 93.00 191 ASP A O 1
ATOM 1564 N N . PHE A 1 192 ? -2.324 1.598 5.972 1.00 94.06 192 PHE A N 1
ATOM 1565 C CA . PHE A 1 192 ? -3.149 2.768 5.622 1.00 94.06 192 PHE A CA 1
ATOM 1566 C C . PHE A 1 192 ? -2.398 4.109 5.670 1.00 94.06 192 PHE A C 1
ATOM 1568 O O . PHE A 1 192 ? -3.007 5.174 5.709 1.00 94.06 192 PHE A O 1
ATOM 1575 N N . GLY A 1 193 ? -1.061 4.089 5.683 1.00 92.50 193 GLY A N 1
ATOM 1576 C CA . GLY A 1 193 ? -0.270 5.280 5.954 1.00 92.50 193 GLY A CA 1
ATOM 1577 C C . GLY A 1 193 ? -0.369 5.778 7.400 1.00 92.50 193 GLY A C 1
ATOM 1578 O O . GLY A 1 193 ? 0.174 6.846 7.672 1.00 92.50 193 GLY A O 1
ATOM 1579 N N . CYS A 1 194 ? -0.971 5.021 8.324 1.00 94.81 194 CYS A N 1
ATOM 1580 C CA . CYS A 1 194 ? -1.142 5.372 9.738 1.00 94.81 194 CYS A CA 1
ATOM 1581 C C . CYS A 1 194 ? 0.049 5.002 10.633 1.00 94.81 194 CYS A C 1
ATOM 1583 O O . CYS A 1 194 ? 0.117 5.475 11.768 1.00 94.81 194 CYS A O 1
ATOM 1585 N N . GLY A 1 195 ? 0.980 4.184 10.135 1.00 94.56 195 GLY A N 1
ATOM 1586 C CA . GLY A 1 195 ? 2.090 3.636 10.906 1.00 94.56 195 GLY A CA 1
ATOM 1587 C C . GLY A 1 195 ? 1.661 2.428 11.731 1.00 94.56 195 GLY A C 1
ATOM 1588 O O . GLY A 1 195 ? 0.651 1.782 11.449 1.00 94.56 195 GLY A O 1
ATOM 1589 N N . LEU A 1 196 ? 2.454 2.088 12.740 1.00 96.31 196 LEU A N 1
ATOM 1590 C CA . LEU A 1 196 ? 2.222 0.904 13.552 1.00 96.31 196 LEU A CA 1
ATOM 1591 C C . LEU A 1 196 ? 2.705 1.128 14.984 1.00 96.31 196 LEU A C 1
ATOM 1593 O O . LEU A 1 196 ? 3.770 1.700 15.208 1.00 96.31 196 LEU A O 1
ATOM 1597 N N . ALA A 1 197 ? 1.936 0.644 15.951 1.00 97.75 197 ALA A N 1
ATOM 1598 C CA . ALA A 1 197 ? 2.334 0.537 17.342 1.00 97.75 197 ALA A CA 1
ATOM 1599 C C . ALA A 1 197 ? 2.318 -0.929 17.774 1.00 97.75 197 ALA A C 1
ATOM 1601 O O . ALA A 1 197 ? 1.496 -1.706 17.292 1.00 97.75 197 ALA A O 1
ATOM 1602 N N . PHE A 1 198 ? 3.198 -1.331 18.683 1.00 97.50 198 PHE A N 1
ATOM 1603 C CA . PHE A 1 198 ? 3.108 -2.657 19.289 1.00 97.50 198 PHE A CA 1
ATOM 1604 C C . PHE A 1 198 ? 3.573 -2.663 20.742 1.00 97.50 198 PHE A C 1
ATOM 1606 O O . PHE A 1 198 ? 4.418 -1.864 21.149 1.00 97.50 198 PHE A O 1
ATOM 1613 N N . SER A 1 199 ? 3.042 -3.610 21.510 1.00 97.69 199 SER A N 1
ATOM 1614 C CA . SER A 1 199 ? 3.484 -3.919 22.868 1.00 97.69 199 SER A CA 1
ATOM 1615 C C . SER A 1 199 ? 3.779 -5.408 22.993 1.00 97.69 199 SER A C 1
ATOM 1617 O O . SER A 1 199 ? 3.061 -6.243 22.448 1.00 97.69 199 SER A O 1
ATOM 1619 N N . THR A 1 200 ? 4.840 -5.740 23.730 1.00 96.44 200 THR A N 1
ATOM 1620 C CA . THR A 1 200 ? 5.205 -7.120 24.093 1.00 96.44 200 THR A CA 1
ATOM 1621 C C . THR A 1 200 ? 4.958 -7.435 25.565 1.00 96.44 200 THR A C 1
ATOM 1623 O O . THR A 1 200 ? 5.287 -8.532 26.016 1.00 96.44 200 THR A O 1
ATOM 1626 N N . LYS A 1 201 ? 4.448 -6.480 26.351 1.00 96.31 201 LYS A N 1
ATOM 1627 C CA . LYS A 1 201 ? 4.178 -6.685 27.776 1.00 96.31 201 LYS A CA 1
ATOM 1628 C C . LYS A 1 201 ? 2.689 -6.563 28.042 1.00 96.31 201 LYS A C 1
ATOM 1630 O O . LYS A 1 201 ? 2.063 -5.571 27.681 1.00 96.31 201 LYS A O 1
ATOM 1635 N N . LYS A 1 202 ? 2.142 -7.577 28.706 1.00 96.31 202 LYS A N 1
ATOM 1636 C CA . LYS A 1 202 ? 0.743 -7.565 29.124 1.00 96.31 202 LYS A CA 1
ATOM 1637 C C . LYS A 1 202 ? 0.485 -6.410 30.089 1.00 96.31 202 LYS A C 1
ATOM 1639 O O . LYS A 1 202 ? 1.313 -6.163 30.966 1.00 96.31 202 LYS A O 1
ATOM 1644 N N . GLY A 1 203 ? -0.650 -5.742 29.929 1.00 96.88 203 GLY A N 1
ATOM 1645 C CA . GLY A 1 203 ? -1.070 -4.605 30.746 1.00 96.88 203 GLY A CA 1
ATOM 1646 C C . GLY A 1 203 ? -0.558 -3.238 30.282 1.00 96.88 203 GLY A C 1
ATOM 1647 O O . GLY A 1 203 ? -1.039 -2.228 30.789 1.00 96.88 203 GLY A O 1
ATOM 1648 N N . GLU A 1 204 ? 0.378 -3.170 29.324 1.00 98.06 204 GLU A N 1
ATOM 1649 C CA . GLU A 1 204 ? 0.759 -1.890 28.709 1.00 98.06 204 GLU A CA 1
ATOM 1650 C C . GLU A 1 204 ? -0.415 -1.337 27.892 1.00 98.06 204 GLU A C 1
ATOM 1652 O O . GLU A 1 204 ? -1.085 -2.071 27.155 1.00 98.06 204 GLU A O 1
ATOM 1657 N N . LYS A 1 205 ? -0.643 -0.026 27.985 1.00 98.12 205 LYS A N 1
ATOM 1658 C CA . LYS A 1 205 ? -1.810 0.649 27.407 1.00 98.12 205 LYS A CA 1
ATOM 1659 C C . LYS A 1 205 ? -1.432 1.704 26.372 1.00 98.12 205 LYS A C 1
ATOM 1661 O O . LYS A 1 205 ? -0.373 2.337 26.433 1.00 98.12 205 LYS A O 1
ATOM 1666 N N . ILE A 1 206 ? -2.351 1.943 25.444 1.00 98.25 206 ILE A N 1
ATOM 1667 C CA . ILE A 1 206 ? -2.334 3.076 24.520 1.00 98.25 206 ILE A CA 1
ATOM 1668 C C . ILE A 1 206 ? -3.715 3.738 24.497 1.00 98.25 206 ILE A C 1
ATOM 1670 O O . ILE A 1 206 ? -4.741 3.066 24.417 1.00 98.25 206 ILE A O 1
ATOM 1674 N N . ASN A 1 207 ? -3.735 5.064 24.615 1.00 98.06 207 ASN A N 1
ATOM 1675 C CA . ASN A 1 207 ? -4.937 5.862 24.831 1.00 98.06 207 ASN A CA 1
ATOM 1676 C C . ASN A 1 207 ? -5.184 6.834 23.676 1.00 98.06 207 ASN A C 1
ATOM 1678 O O . ASN A 1 207 ? -4.261 7.497 23.200 1.00 98.06 207 ASN A O 1
ATOM 1682 N N . TYR A 1 208 ? -6.445 6.959 23.268 1.00 97.94 208 TYR A N 1
ATOM 1683 C CA . TYR A 1 208 ? -6.890 7.859 22.206 1.00 97.94 208 TYR A CA 1
ATOM 1684 C C . TYR A 1 208 ? -8.042 8.741 22.670 1.00 97.94 208 TYR A C 1
ATOM 1686 O O . TYR A 1 208 ? -8.899 8.310 23.438 1.00 97.94 208 TYR A O 1
ATOM 1694 N N . ILE A 1 209 ? -8.083 9.967 22.146 1.00 97.75 209 ILE A N 1
ATOM 1695 C CA . ILE A 1 209 ? -9.183 10.912 22.357 1.00 97.75 209 ILE A CA 1
ATOM 1696 C C . ILE A 1 209 ? -9.880 11.160 21.019 1.00 97.75 209 ILE A C 1
ATOM 1698 O O . ILE A 1 209 ? -9.243 11.512 20.018 1.00 97.75 209 ILE A O 1
ATOM 1702 N N . PHE A 1 210 ? -11.198 10.994 21.017 1.00 97.56 210 PHE A N 1
ATOM 1703 C CA . PHE A 1 210 ? -12.077 11.226 19.879 1.00 97.56 210 PHE A CA 1
ATOM 1704 C C . PHE A 1 210 ? -13.054 12.356 20.185 1.00 97.56 210 PHE A C 1
ATOM 1706 O O . PHE A 1 210 ? -13.555 12.471 21.300 1.00 97.56 210 PHE A O 1
ATOM 1713 N N . GLU A 1 211 ? -13.349 13.166 19.173 1.00 97.00 211 GLU A N 1
ATOM 1714 C CA . GLU A 1 211 ? -14.398 14.182 19.241 1.00 97.00 211 GLU A CA 1
ATOM 1715 C C . GLU A 1 211 ? -15.680 13.604 18.638 1.00 97.00 211 GLU A C 1
ATOM 1717 O O . GLU A 1 211 ? -15.728 13.259 17.455 1.00 97.00 211 GLU A O 1
ATOM 1722 N N . ILE A 1 212 ? -16.716 13.478 19.462 1.00 98.00 212 ILE A N 1
ATOM 1723 C CA . ILE A 1 212 ? -18.012 12.927 19.080 1.00 98.00 212 ILE A CA 1
ATOM 1724 C C . ILE A 1 212 ? -18.947 14.085 18.710 1.00 98.00 212 ILE A C 1
ATOM 1726 O O . ILE A 1 212 ? -19.289 14.896 19.576 1.00 98.00 212 ILE A O 1
ATOM 1730 N N . PRO A 1 213 ? -19.386 14.189 17.443 1.00 96.44 213 PRO A N 1
ATOM 1731 C CA . PRO A 1 213 ? -2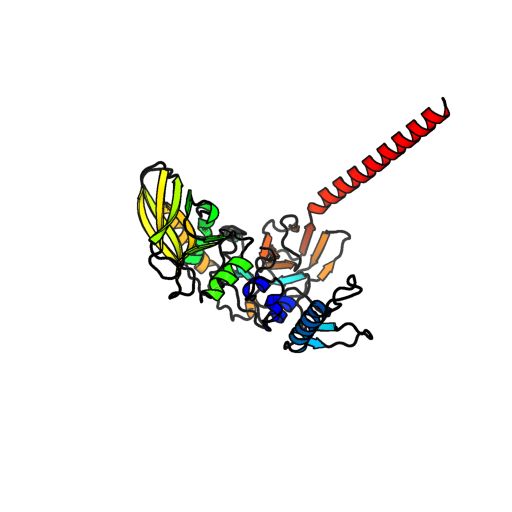0.117 15.363 16.969 1.00 96.44 213 PRO A CA 1
ATOM 1732 C C . PRO A 1 213 ? -21.562 15.439 17.474 1.00 96.44 213 PRO A C 1
ATOM 1734 O O . PRO A 1 213 ? -22.143 16.520 17.486 1.00 96.44 213 PRO A O 1
ATOM 1737 N N . LYS A 1 214 ? -22.172 14.302 17.828 1.00 97.31 214 LYS A N 1
ATOM 1738 C CA . LYS A 1 214 ? -23.547 14.228 18.330 1.00 97.31 214 LYS A CA 1
ATOM 1739 C C . LYS A 1 214 ? -23.772 12.954 19.133 1.00 97.31 214 LYS A C 1
ATOM 1741 O O . LYS A 1 214 ? -23.083 11.960 18.934 1.00 97.31 214 LYS A O 1
ATOM 1746 N N . ASP A 1 215 ? -24.787 12.971 19.984 1.00 98.06 215 ASP A N 1
ATOM 1747 C CA . ASP A 1 215 ? -25.262 11.767 20.659 1.00 98.06 215 ASP A CA 1
ATOM 1748 C C . ASP A 1 215 ? -25.712 10.711 19.636 1.00 98.06 215 ASP A C 1
ATOM 1750 O O . ASP A 1 215 ? -26.433 11.022 18.682 1.00 98.06 215 ASP A O 1
ATOM 1754 N N . GLY A 1 216 ? -25.326 9.451 19.837 1.00 97.88 216 GLY A N 1
ATOM 1755 C CA . GLY A 1 216 ? -25.756 8.372 18.951 1.00 97.88 216 GLY A CA 1
ATOM 1756 C C . GLY A 1 216 ? -25.005 7.061 19.134 1.00 97.88 216 GLY A C 1
ATOM 1757 O O . GLY A 1 216 ? -24.196 6.906 20.046 1.00 97.88 216 GLY A O 1
ATOM 1758 N N . LYS A 1 217 ? -25.292 6.107 18.245 1.00 98.31 217 LYS A N 1
ATOM 1759 C CA . LYS A 1 217 ? -24.580 4.830 18.155 1.00 98.31 217 LYS A CA 1
ATOM 1760 C C . LYS A 1 217 ? -23.368 4.960 17.241 1.00 98.31 217 LYS A C 1
ATOM 1762 O O . LYS A 1 217 ? -23.475 5.451 16.113 1.00 98.31 217 LYS A O 1
ATOM 1767 N N . TYR A 1 218 ? -22.237 4.482 17.733 1.00 98.62 218 TYR A N 1
ATOM 1768 C CA . TYR A 1 218 ? -20.956 4.501 17.051 1.00 98.62 218 TYR A CA 1
ATOM 1769 C C . TYR A 1 218 ? -20.336 3.107 17.046 1.00 98.62 218 TYR A C 1
ATOM 1771 O O . TYR A 1 218 ? -20.528 2.314 17.970 1.00 98.62 218 TYR A O 1
ATOM 1779 N N . VAL A 1 219 ? -19.573 2.840 15.994 1.00 98.56 219 VAL A N 1
ATOM 1780 C CA . VAL A 1 219 ? -18.710 1.676 15.845 1.00 98.56 219 VAL A CA 1
ATOM 1781 C C . VAL A 1 219 ? -17.278 2.131 16.086 1.00 98.56 219 VAL A C 1
ATOM 1783 O O . VAL A 1 219 ? -16.755 2.993 15.377 1.00 98.56 219 VAL A O 1
ATOM 1786 N N . ILE A 1 220 ? -16.648 1.544 17.094 1.00 98.56 220 ILE A N 1
ATOM 1787 C CA . ILE A 1 220 ? -15.219 1.657 17.347 1.00 98.56 220 ILE A CA 1
ATOM 1788 C C . ILE A 1 220 ? -14.555 0.523 16.574 1.00 98.56 220 ILE A C 1
ATOM 1790 O O . ILE A 1 220 ? -14.779 -0.651 16.868 1.00 98.56 220 ILE A O 1
ATOM 1794 N N . ALA A 1 221 ? -13.778 0.867 15.553 1.00 98.31 221 ALA A N 1
ATOM 1795 C CA . ALA A 1 221 ? -13.084 -0.087 14.702 1.00 98.31 221 ALA A CA 1
ATOM 1796 C C . ALA A 1 221 ? -11.588 -0.066 15.025 1.00 98.31 221 ALA A C 1
ATOM 1798 O O . ALA A 1 221 ? -10.922 0.942 14.799 1.00 98.31 221 ALA A O 1
ATOM 1799 N N . LYS A 1 222 ? -11.057 -1.178 15.539 1.00 97.81 222 LYS A N 1
ATOM 1800 C CA . LYS A 1 222 ? -9.630 -1.375 15.829 1.00 97.81 222 LYS A CA 1
ATOM 1801 C C . LYS A 1 222 ? -9.031 -2.322 14.797 1.00 97.81 222 LYS A C 1
ATOM 1803 O O . LYS A 1 222 ? -9.494 -3.455 14.677 1.00 97.81 222 LYS A O 1
ATOM 1808 N N . ARG A 1 223 ? -7.970 -1.904 14.106 1.00 97.38 223 ARG A N 1
ATOM 1809 C CA . ARG A 1 223 ? -7.176 -2.797 13.255 1.00 97.38 223 ARG A CA 1
ATOM 1810 C C . ARG A 1 223 ? -5.935 -3.259 13.997 1.00 97.38 223 ARG A C 1
ATOM 1812 O O . ARG A 1 223 ? -4.991 -2.484 14.169 1.00 97.38 223 ARG A O 1
ATOM 1819 N N . SER A 1 224 ? -5.937 -4.516 14.423 1.00 96.44 224 SER A N 1
ATOM 1820 C CA . SER A 1 224 ? -4.856 -5.089 15.224 1.00 96.44 224 SER A CA 1
ATOM 1821 C C . SER A 1 224 ? -4.521 -6.527 14.831 1.00 96.44 224 SER A C 1
ATOM 1823 O O . SER A 1 224 ? -5.266 -7.185 14.103 1.00 96.44 224 SER A O 1
ATOM 1825 N N . GLY A 1 225 ? -3.366 -7.002 15.289 1.00 95.62 225 GLY A N 1
ATOM 1826 C CA . GLY A 1 225 ? -2.865 -8.349 15.047 1.00 95.62 225 GLY A CA 1
ATOM 1827 C C . GLY A 1 225 ? -2.120 -8.901 16.256 1.00 95.62 225 GLY A C 1
ATOM 1828 O O . GLY A 1 225 ? -1.633 -8.159 17.108 1.00 95.62 225 GLY A O 1
ATOM 1829 N N . THR A 1 226 ? -2.034 -10.226 16.326 1.00 95.12 226 THR A N 1
ATOM 1830 C CA . THR A 1 226 ? -1.352 -10.965 17.399 1.00 95.12 226 THR A CA 1
ATOM 1831 C C . THR A 1 226 ? -0.464 -12.061 16.816 1.00 95.12 226 THR A C 1
ATOM 1833 O O . THR A 1 226 ? -0.650 -12.476 15.668 1.00 95.12 226 THR A O 1
ATOM 1836 N N . LEU A 1 227 ? 0.453 -12.615 17.618 1.00 92.94 227 LEU A N 1
ATOM 1837 C CA . LEU A 1 227 ? 1.300 -13.745 17.192 1.00 92.94 227 LEU A CA 1
ATOM 1838 C C . LEU A 1 227 ? 0.517 -14.971 16.718 1.00 92.94 227 LEU A C 1
ATOM 1840 O O . LEU A 1 227 ? 1.018 -15.719 15.884 1.00 92.94 227 LEU A O 1
ATOM 1844 N N . LYS A 1 228 ? -0.697 -15.188 17.234 1.00 90.25 228 LYS A N 1
ATOM 1845 C CA . LYS A 1 228 ? -1.551 -16.298 16.800 1.00 90.25 228 LYS A CA 1
ATOM 1846 C C . LYS A 1 228 ? -2.147 -16.047 15.413 1.00 90.25 228 LYS A C 1
ATOM 1848 O O . LYS A 1 228 ? -2.320 -16.990 14.652 1.00 90.25 228 LYS A O 1
ATOM 1853 N N . GLN A 1 229 ? -2.484 -14.795 15.107 1.00 89.25 229 GLN A N 1
ATOM 1854 C CA . GLN A 1 229 ? -3.147 -14.420 13.856 1.00 89.25 229 GLN A CA 1
ATOM 1855 C C . GLN A 1 229 ? -2.161 -14.193 12.708 1.00 89.25 229 GLN A C 1
ATOM 1857 O O . GLN A 1 229 ? -2.508 -14.489 11.571 1.00 89.25 229 GLN A O 1
ATOM 1862 N N . GLN A 1 230 ? -0.957 -13.674 12.991 1.00 90.25 230 GLN A N 1
ATOM 1863 C CA . GLN A 1 230 ? 0.060 -13.331 11.976 1.00 90.25 230 GLN A CA 1
ATOM 1864 C C . GLN A 1 230 ? -0.483 -12.437 10.842 1.00 90.25 230 GLN A C 1
ATOM 1866 O O . GLN A 1 230 ? -0.034 -12.517 9.701 1.00 90.25 230 GLN A O 1
ATOM 1871 N N . LYS A 1 231 ? -1.489 -11.611 11.149 1.00 91.69 231 LYS A N 1
ATOM 1872 C CA . LYS A 1 231 ? -2.151 -10.700 10.215 1.00 91.69 231 LYS A CA 1
ATOM 1873 C C . LYS A 1 231 ? -2.887 -9.606 10.986 1.00 91.69 231 LYS A C 1
ATOM 1875 O O . LYS A 1 231 ? -3.409 -9.867 12.073 1.00 91.69 231 LYS A O 1
ATOM 1880 N N . LEU A 1 232 ? -2.978 -8.411 10.407 1.00 94.44 232 LEU A N 1
ATOM 1881 C CA . LEU A 1 232 ? -3.897 -7.376 10.868 1.00 94.44 232 LEU A CA 1
ATOM 1882 C C . LEU A 1 232 ? -5.347 -7.712 10.498 1.00 94.44 232 LEU A C 1
ATOM 1884 O O . LEU A 1 232 ? -5.664 -8.064 9.360 1.00 94.44 232 LEU A O 1
ATOM 1888 N N . THR A 1 233 ? -6.238 -7.561 11.472 1.00 95.25 233 THR A N 1
ATOM 1889 C CA . THR A 1 233 ? -7.675 -7.815 11.345 1.00 95.25 233 THR A CA 1
ATOM 1890 C C . THR A 1 233 ? -8.475 -6.706 12.015 1.00 95.25 233 THR A C 1
ATOM 1892 O O . THR A 1 233 ? -8.014 -6.080 12.973 1.00 95.25 233 THR A O 1
ATOM 1895 N N . TRP A 1 234 ? -9.672 -6.449 11.495 1.00 97.06 234 TRP A N 1
ATOM 1896 C CA . TRP A 1 234 ? -10.596 -5.493 12.089 1.00 97.06 234 TRP A CA 1
ATOM 1897 C C . TRP A 1 234 ? -11.409 -6.134 13.211 1.00 97.06 234 TRP A C 1
ATOM 1899 O O . TRP A 1 234 ? -12.023 -7.183 13.029 1.00 97.06 234 TRP A O 1
ATOM 1909 N N . ASN A 1 235 ? -11.434 -5.459 14.354 1.00 97.00 235 ASN A N 1
ATOM 1910 C CA . ASN A 1 235 ? -12.270 -5.770 15.502 1.00 97.00 235 ASN A CA 1
ATOM 1911 C C . ASN A 1 235 ? -13.213 -4.592 15.744 1.00 97.00 235 ASN A C 1
ATOM 1913 O O . ASN A 1 235 ? -12.784 -3.437 15.696 1.00 97.00 235 ASN A O 1
ATOM 1917 N N . PHE A 1 236 ? -14.483 -4.886 16.007 1.00 97.94 236 PHE A N 1
ATOM 1918 C CA . PHE A 1 236 ? -15.531 -3.879 16.124 1.00 97.94 236 PHE A CA 1
ATOM 1919 C C . PHE A 1 236 ? -16.186 -3.929 17.495 1.00 97.94 236 PHE A C 1
ATOM 1921 O O . PHE A 1 236 ? -16.547 -5.000 17.978 1.00 97.94 236 PHE A O 1
ATOM 1928 N N . GLU A 1 237 ? -16.397 -2.757 18.077 1.00 98.00 237 GLU A N 1
ATOM 1929 C CA . GLU A 1 237 ? -17.196 -2.579 19.281 1.00 98.00 237 GLU A CA 1
ATOM 1930 C C . GLU A 1 237 ? -18.277 -1.529 19.021 1.00 98.00 237 GLU A C 1
ATOM 1932 O O . GLU A 1 237 ? -18.000 -0.454 18.491 1.00 98.00 237 GLU A O 1
ATOM 1937 N N . GLN A 1 238 ? -19.521 -1.825 19.393 1.00 97.44 238 GLN A N 1
ATOM 1938 C CA . GLN A 1 238 ? -20.620 -0.866 19.304 1.00 97.44 238 GLN A CA 1
ATOM 1939 C C . GLN A 1 238 ? -20.820 -0.169 20.647 1.00 97.44 238 GLN A C 1
ATOM 1941 O O . GLN A 1 238 ? -20.963 -0.828 21.677 1.00 97.44 238 GLN A O 1
ATOM 1946 N N . ARG A 1 239 ? -20.887 1.165 20.639 1.00 97.56 239 ARG A N 1
ATOM 1947 C CA . ARG A 1 239 ? -21.188 1.968 21.831 1.00 97.56 239 ARG A CA 1
ATOM 1948 C C . ARG A 1 239 ? -22.153 3.099 21.517 1.00 97.56 239 ARG A C 1
ATOM 1950 O O . ARG A 1 239 ? -22.093 3.719 20.458 1.00 97.56 239 ARG A O 1
ATOM 1957 N N . THR A 1 240 ? -23.010 3.414 22.481 1.00 98.00 240 THR A N 1
ATOM 1958 C CA . THR A 1 240 ? -23.768 4.668 22.475 1.00 98.00 240 THR A CA 1
ATOM 1959 C C . THR A 1 240 ? -22.908 5.743 23.124 1.00 98.00 240 THR A C 1
ATOM 1961 O O . THR A 1 240 ? -22.595 5.642 24.309 1.00 98.00 240 THR A O 1
ATOM 1964 N N . LEU A 1 241 ? -22.519 6.755 22.354 1.00 97.75 241 LEU A N 1
ATOM 1965 C CA . LEU A 1 241 ? -21.643 7.834 22.802 1.00 97.75 241 LEU A CA 1
ATOM 1966 C C . LEU A 1 241 ? -22.414 9.149 22.903 1.00 97.75 241 LEU A C 1
ATOM 1968 O O . LEU A 1 241 ? -23.377 9.388 22.169 1.00 97.75 241 LEU A O 1
ATOM 1972 N N . LYS A 1 242 ? -21.979 9.989 23.840 1.00 97.75 242 LYS A N 1
ATOM 1973 C CA . LYS A 1 242 ? -22.447 11.365 23.998 1.00 97.75 242 LYS A CA 1
ATOM 1974 C C . LYS A 1 242 ? -21.554 12.311 23.211 1.00 97.75 242 LYS A C 1
ATOM 1976 O O . LYS A 1 242 ? -20.365 12.045 23.055 1.00 97.75 242 LYS A O 1
ATOM 1981 N N . SER A 1 243 ? -22.135 13.405 22.734 1.00 97.88 243 SER A N 1
ATOM 1982 C CA . SER A 1 243 ? -21.396 14.482 22.085 1.00 97.88 243 SER A CA 1
ATOM 1983 C C . SER A 1 243 ? -20.297 15.019 23.006 1.00 97.88 243 SER A C 1
ATOM 1985 O O . SER A 1 243 ? -20.517 15.190 24.206 1.00 97.88 243 SER A O 1
ATOM 1987 N N . GLY A 1 244 ? -19.135 15.329 22.433 1.00 97.62 244 GLY A N 1
ATOM 1988 C CA . GLY A 1 244 ? -17.961 15.823 23.154 1.00 97.62 244 GLY A CA 1
ATOM 1989 C C . GLY A 1 244 ? -16.792 14.843 23.111 1.00 97.62 244 GLY A C 1
ATOM 1990 O O . GLY A 1 244 ? -16.694 14.014 22.208 1.00 97.62 244 GLY A O 1
ATOM 1991 N N . LYS A 1 245 ? -15.889 14.948 24.088 1.00 97.31 245 LYS A N 1
ATOM 1992 C CA . LYS A 1 245 ? -14.672 14.133 24.140 1.00 97.31 245 LYS A CA 1
ATOM 1993 C C . LYS A 1 245 ? -14.962 12.723 24.634 1.00 97.31 245 LYS A C 1
ATOM 1995 O O . LYS A 1 245 ? -15.546 12.537 25.698 1.00 97.31 245 LYS A O 1
ATOM 2000 N N . PHE A 1 246 ? -14.488 11.745 23.878 1.00 97.62 246 PHE A N 1
ATOM 2001 C CA . PHE A 1 246 ? -14.523 10.335 24.225 1.00 97.62 246 PHE A CA 1
ATOM 2002 C C . PHE A 1 246 ? -13.101 9.787 24.292 1.00 97.62 246 PHE A C 1
ATOM 2004 O O . PHE A 1 246 ? -12.364 9.837 23.308 1.00 97.62 246 PHE A O 1
ATOM 2011 N N . GLU A 1 247 ? -12.723 9.264 25.454 1.00 97.44 247 GLU A N 1
ATOM 2012 C CA . GLU A 1 247 ? -11.437 8.602 25.655 1.00 97.44 247 GLU A CA 1
ATOM 2013 C C . GLU A 1 247 ? -11.598 7.092 25.496 1.00 97.44 247 GLU A C 1
ATOM 2015 O O . GLU A 1 247 ? -12.558 6.495 25.992 1.00 97.44 247 GLU A O 1
ATOM 2020 N N . TYR A 1 248 ? -10.656 6.476 24.788 1.00 97.69 248 TYR A N 1
ATOM 2021 C CA . TYR A 1 248 ? -10.641 5.042 24.552 1.00 97.69 248 TYR A CA 1
ATOM 2022 C C . TYR A 1 248 ? -9.250 4.473 24.809 1.00 97.69 248 TYR A C 1
ATOM 2024 O O . TYR A 1 248 ? -8.270 4.897 24.191 1.00 97.69 248 TYR A O 1
ATOM 2032 N N . GLU A 1 249 ? -9.194 3.494 25.706 1.00 97.56 249 GLU A N 1
ATOM 2033 C CA . GLU A 1 249 ? -7.977 2.786 26.084 1.00 97.56 249 GLU A CA 1
ATOM 2034 C C . GLU A 1 249 ? -7.922 1.420 25.398 1.00 97.56 249 GLU A C 1
ATOM 2036 O O . GLU A 1 249 ? -8.911 0.686 25.356 1.00 97.56 249 GLU A O 1
ATOM 2041 N N . ILE A 1 250 ? -6.749 1.074 24.876 1.00 97.44 250 ILE A N 1
ATOM 2042 C CA . ILE A 1 250 ? -6.427 -0.265 24.393 1.00 97.44 250 ILE A CA 1
ATOM 2043 C C . ILE A 1 250 ? -5.337 -0.820 25.305 1.00 97.44 250 ILE A C 1
ATOM 2045 O O . ILE A 1 250 ? -4.252 -0.246 25.395 1.00 97.44 250 ILE A O 1
ATOM 2049 N N . GLU A 1 251 ? -5.626 -1.938 25.959 1.00 97.44 251 GLU A N 1
ATOM 2050 C CA . GLU A 1 251 ? -4.685 -2.684 26.792 1.00 97.44 251 GLU A CA 1
ATOM 2051 C C . GLU A 1 251 ? -4.177 -3.909 26.026 1.00 97.44 251 GLU A C 1
ATOM 2053 O O . GLU A 1 251 ? -4.953 -4.579 25.344 1.00 97.44 251 GLU A O 1
ATOM 2058 N N . ASN A 1 252 ? -2.871 -4.179 26.102 1.00 96.81 252 ASN A N 1
ATOM 2059 C CA . ASN A 1 252 ? -2.304 -5.400 25.543 1.00 96.81 252 ASN A CA 1
ATOM 2060 C C . ASN A 1 252 ? -2.551 -6.574 26.496 1.00 96.81 252 ASN A C 1
ATOM 2062 O O . ASN A 1 252 ? -1.929 -6.660 27.554 1.00 96.81 252 ASN A O 1
ATOM 2066 N N . ASP A 1 253 ? -3.365 -7.535 26.072 1.00 93.75 253 ASP A N 1
ATOM 2067 C CA . ASP A 1 253 ? -3.659 -8.744 26.857 1.00 93.75 253 ASP A CA 1
ATOM 2068 C C . ASP A 1 253 ? -2.820 -9.964 26.433 1.00 93.75 253 ASP A C 1
ATOM 2070 O O . ASP A 1 253 ? -2.972 -11.086 26.936 1.00 93.75 253 ASP A O 1
ATOM 2074 N N . THR A 1 254 ? -1.900 -9.776 25.486 1.00 94.06 254 THR A N 1
ATOM 2075 C CA . THR A 1 254 ? -1.171 -10.857 24.818 1.00 94.06 254 THR A CA 1
ATOM 2076 C C . THR A 1 254 ? 0.349 -10.710 24.939 1.00 94.06 254 THR A C 1
ATOM 2078 O O . THR A 1 254 ? 0.876 -9.752 25.498 1.00 94.06 254 THR A O 1
ATOM 2081 N N . ASN A 1 255 ? 1.093 -11.703 24.443 1.00 93.69 255 ASN A N 1
ATOM 2082 C CA . ASN A 1 255 ? 2.561 -11.643 24.430 1.00 93.69 255 ASN A CA 1
ATOM 2083 C C . ASN A 1 255 ? 3.105 -10.673 23.365 1.00 93.69 255 ASN A C 1
ATOM 2085 O O . ASN A 1 255 ? 4.263 -10.273 23.434 1.00 93.69 255 ASN A O 1
ATOM 2089 N N . LEU A 1 256 ? 2.290 -10.338 22.364 1.00 96.75 256 LEU A N 1
ATOM 2090 C CA . LEU A 1 256 ? 2.563 -9.307 21.371 1.00 96.75 256 LEU A CA 1
ATOM 2091 C C . LEU A 1 256 ? 1.232 -8.902 20.742 1.00 96.75 256 LEU A C 1
ATOM 2093 O O . LEU A 1 256 ? 0.614 -9.714 20.041 1.00 96.75 256 LEU A O 1
ATOM 2097 N N . GLU A 1 257 ? 0.846 -7.650 20.954 1.00 97.06 257 GLU A N 1
ATOM 2098 C CA . GLU A 1 257 ? -0.251 -7.013 20.235 1.00 97.06 257 GLU A CA 1
ATOM 2099 C C . GLU A 1 257 ? 0.297 -5.900 19.348 1.00 97.06 257 GLU A C 1
ATOM 2101 O O . GLU A 1 257 ? 1.146 -5.103 19.747 1.00 97.06 257 GLU A O 1
ATOM 2106 N N . VAL A 1 258 ? -0.188 -5.891 18.113 1.00 97.69 258 VAL A N 1
ATOM 2107 C CA . VAL A 1 258 ? 0.186 -4.970 17.048 1.00 97.69 258 VAL A CA 1
ATOM 2108 C C . VAL A 1 258 ? -1.052 -4.150 16.718 1.00 97.69 258 VAL A C 1
ATOM 2110 O O . VAL A 1 258 ? -2.088 -4.719 16.393 1.00 97.69 258 VAL A O 1
ATOM 2113 N N . LEU A 1 259 ? -0.960 -2.828 16.774 1.00 97.75 259 LEU A N 1
ATOM 2114 C CA . LEU A 1 259 ? -2.014 -1.884 16.421 1.00 97.75 259 LEU A CA 1
ATOM 2115 C C . LEU A 1 259 ? -1.583 -1.087 15.191 1.00 97.75 259 LEU A C 1
ATOM 2117 O O . LEU A 1 259 ? -0.522 -0.470 15.186 1.00 97.75 259 LEU A O 1
ATOM 2121 N N . ASN A 1 260 ? -2.419 -1.061 14.158 1.00 96.94 260 ASN A N 1
ATOM 2122 C CA . ASN A 1 260 ? -2.192 -0.209 12.994 1.00 96.94 260 ASN A CA 1
ATOM 2123 C C . ASN A 1 260 ? -3.003 1.084 13.065 1.00 96.94 260 ASN A C 1
ATOM 2125 O O . ASN A 1 260 ? -2.467 2.163 12.840 1.00 96.94 260 ASN A O 1
ATOM 2129 N N . THR A 1 261 ? -4.296 0.987 13.364 1.00 97.56 261 THR A N 1
ATOM 2130 C CA . THR A 1 261 ? -5.154 2.167 13.473 1.00 97.56 261 THR A CA 1
ATOM 2131 C C . THR A 1 261 ? -6.418 1.863 14.270 1.00 97.56 261 THR A C 1
ATOM 2133 O O . THR A 1 261 ? -6.798 0.703 14.462 1.00 97.56 261 THR A O 1
ATOM 2136 N N . ILE A 1 262 ? -7.066 2.929 14.727 1.00 98.12 262 ILE A N 1
ATOM 2137 C CA . ILE A 1 262 ? -8.370 2.921 15.372 1.00 98.12 262 ILE A CA 1
ATOM 2138 C C . ILE A 1 262 ? -9.233 4.049 14.796 1.00 98.12 262 ILE A C 1
ATOM 2140 O O . ILE A 1 262 ? -8.730 5.118 14.443 1.00 98.12 262 ILE A O 1
ATOM 2144 N N . ALA A 1 263 ? -10.537 3.811 14.716 1.00 98.00 263 ALA A N 1
ATOM 2145 C CA . ALA A 1 263 ? -11.521 4.781 14.261 1.00 98.00 263 ALA A CA 1
ATOM 2146 C C . ALA A 1 263 ? -12.784 4.727 15.121 1.00 98.00 263 ALA A C 1
ATOM 2148 O O . ALA A 1 263 ? -13.166 3.660 15.601 1.00 98.00 263 ALA A O 1
ATOM 2149 N N . VAL A 1 264 ? -13.461 5.867 15.254 1.00 98.31 264 VAL A N 1
ATOM 2150 C CA . VAL A 1 264 ? -14.823 5.953 15.792 1.00 98.31 264 VAL A CA 1
ATOM 2151 C C . VAL A 1 264 ? -15.716 6.495 14.687 1.00 98.31 264 VAL A C 1
ATOM 2153 O O . VAL A 1 264 ? -15.545 7.628 14.243 1.00 98.31 264 VAL A O 1
ATOM 2156 N N . VAL A 1 265 ? -16.643 5.666 14.216 1.00 98.06 265 VAL A N 1
ATOM 2157 C CA . VAL A 1 265 ? -17.483 5.944 13.045 1.00 98.06 265 VAL A CA 1
ATOM 2158 C C . VAL A 1 265 ? -18.943 5.840 13.451 1.00 98.06 265 VAL A C 1
ATOM 2160 O O . VAL A 1 265 ? -19.303 4.982 14.254 1.00 98.06 265 VAL A O 1
ATOM 2163 N N . SER A 1 266 ? -19.806 6.715 12.936 1.00 98.12 266 SER A N 1
ATOM 2164 C CA . SER A 1 266 ? -21.240 6.579 13.201 1.00 98.12 266 SER A CA 1
ATOM 2165 C C . SER A 1 266 ? -21.770 5.257 12.625 1.00 98.12 266 SER A C 1
ATOM 2167 O O . SER A 1 266 ? -21.328 4.817 11.565 1.00 98.12 266 SER A O 1
ATOM 2169 N N . GLU A 1 267 ? -22.728 4.616 13.302 1.00 98.06 267 GLU A N 1
ATOM 2170 C CA . GLU A 1 267 ? -23.297 3.337 12.838 1.00 98.06 267 GLU A CA 1
ATOM 2171 C C . GLU A 1 267 ? -23.874 3.443 11.412 1.00 98.06 267 GLU A C 1
ATOM 2173 O O . GLU A 1 267 ? -23.727 2.523 10.610 1.00 98.06 267 GLU A O 1
ATOM 2178 N N . GLY A 1 268 ? -24.472 4.591 11.071 1.00 97.81 268 GLY A N 1
ATOM 2179 C CA . GLY A 1 268 ? -24.972 4.867 9.723 1.00 97.81 268 GLY A CA 1
ATOM 2180 C C . GLY A 1 268 ? -23.867 4.829 8.666 1.00 97.81 268 GLY A C 1
ATOM 2181 O O . GLY A 1 268 ? -23.964 4.065 7.713 1.00 97.81 268 GLY A O 1
ATOM 2182 N N . GLU A 1 269 ? -22.781 5.581 8.867 1.00 97.69 269 GLU A N 1
ATOM 2183 C CA . GLU A 1 269 ? -21.669 5.614 7.907 1.00 97.69 269 GLU A CA 1
ATOM 2184 C C . GLU A 1 269 ? -20.926 4.284 7.799 1.00 97.69 269 GLU A C 1
ATOM 2186 O O . GLU A 1 269 ? -20.452 3.935 6.719 1.00 97.69 269 GLU A O 1
ATOM 2191 N N . PHE A 1 270 ? -20.832 3.536 8.901 1.00 98.19 270 PHE A N 1
ATOM 2192 C CA . PHE A 1 270 ? -20.277 2.187 8.883 1.00 98.19 270 PHE A CA 1
ATOM 2193 C C . PHE A 1 270 ? -21.133 1.247 8.025 1.00 98.19 270 PHE A C 1
ATOM 2195 O O . PHE A 1 270 ? -20.620 0.560 7.148 1.00 98.19 270 PHE A O 1
ATOM 2202 N N . ASN A 1 271 ? -22.453 1.252 8.208 1.00 98.19 271 ASN A N 1
ATOM 2203 C CA . ASN A 1 271 ? -23.347 0.425 7.397 1.00 98.19 271 ASN A CA 1
ATOM 2204 C C . ASN A 1 271 ? -23.353 0.848 5.919 1.00 98.19 271 ASN A C 1
ATOM 2206 O O . ASN A 1 271 ? -23.447 -0.002 5.032 1.00 98.19 271 ASN A O 1
ATOM 2210 N N . ASP A 1 272 ? -23.232 2.146 5.642 1.00 97.94 272 ASP A N 1
ATOM 2211 C CA . ASP A 1 272 ? -23.146 2.660 4.276 1.00 97.94 272 ASP A CA 1
ATOM 2212 C C . ASP A 1 272 ? -21.842 2.237 3.588 1.00 97.94 272 ASP A C 1
ATOM 2214 O O . ASP A 1 272 ? -21.867 1.901 2.404 1.00 97.94 272 ASP A O 1
ATOM 2218 N N . SER A 1 273 ? -20.714 2.177 4.309 1.00 97.75 273 SER A N 1
ATOM 2219 C CA . SER A 1 273 ? -19.450 1.698 3.734 1.00 97.75 273 SER A CA 1
ATOM 2220 C C . SER A 1 273 ? -19.478 0.202 3.416 1.00 97.75 273 SER A C 1
ATOM 2222 O O . SER A 1 273 ? -18.929 -0.208 2.392 1.00 97.75 273 SER A O 1
ATOM 2224 N N . ILE A 1 274 ? -20.167 -0.606 4.230 1.00 98.06 274 ILE A N 1
ATOM 2225 C CA . ILE A 1 274 ? -20.386 -2.036 3.962 1.00 98.06 274 ILE A CA 1
ATOM 2226 C C . ILE A 1 274 ? -21.195 -2.213 2.672 1.00 98.06 274 ILE A C 1
ATOM 2228 O O . ILE A 1 274 ? -20.751 -2.911 1.759 1.00 98.06 274 ILE A O 1
ATOM 2232 N N . LYS A 1 275 ? -22.323 -1.503 2.535 1.00 97.50 275 LYS A N 1
ATOM 2233 C CA . LYS A 1 275 ? -23.127 -1.516 1.299 1.00 97.50 275 LYS A CA 1
ATOM 2234 C C . LYS A 1 275 ? -22.330 -1.024 0.092 1.00 97.50 275 LYS A C 1
ATOM 2236 O O . LYS A 1 275 ? -22.463 -1.565 -1.004 1.00 97.50 275 LYS A O 1
ATOM 2241 N N . GLN A 1 276 ? -21.493 -0.001 0.279 1.00 96.19 276 GLN A N 1
ATOM 2242 C CA . GLN A 1 276 ? -20.638 0.525 -0.781 1.00 96.19 276 GLN A CA 1
ATOM 2243 C C . GLN A 1 276 ? -19.609 -0.518 -1.243 1.00 96.19 276 GLN A C 1
ATOM 2245 O O . GLN A 1 276 ? -19.415 -0.679 -2.448 1.00 96.19 276 GLN A O 1
ATOM 2250 N N . ALA A 1 277 ? -19.000 -1.267 -0.320 1.00 97.19 277 ALA A N 1
ATOM 2251 C CA . ALA A 1 277 ? -18.084 -2.358 -0.650 1.00 97.19 277 ALA A CA 1
ATOM 2252 C C . ALA A 1 277 ? -18.778 -3.482 -1.430 1.00 97.19 277 ALA A C 1
ATOM 2254 O O . ALA A 1 277 ? -18.254 -3.926 -2.451 1.00 97.19 277 ALA A O 1
ATOM 2255 N N . GLU A 1 278 ? -19.976 -3.892 -1.014 1.00 96.75 278 GLU A N 1
ATOM 2256 C CA . GLU A 1 278 ? -20.778 -4.890 -1.734 1.00 96.75 278 GLU A CA 1
ATOM 2257 C C . GLU A 1 278 ? -21.141 -4.419 -3.149 1.00 96.75 278 GLU A C 1
ATOM 2259 O O . GLU A 1 278 ? -20.964 -5.160 -4.120 1.00 96.75 278 GLU A O 1
ATOM 2264 N N . ALA A 1 279 ? -21.575 -3.163 -3.291 1.00 96.06 279 ALA A N 1
ATOM 2265 C CA . ALA A 1 279 ? -21.878 -2.567 -4.589 1.00 96.06 279 ALA A CA 1
ATOM 2266 C C . ALA A 1 279 ? -20.644 -2.527 -5.504 1.00 96.06 279 ALA A C 1
ATOM 2268 O O . ALA A 1 279 ? -20.748 -2.809 -6.698 1.00 96.06 279 ALA A O 1
ATOM 2269 N N . TYR A 1 280 ? -19.465 -2.232 -4.953 1.00 96.44 280 TYR A N 1
ATOM 2270 C CA . TYR A 1 280 ? -18.198 -2.256 -5.684 1.00 96.44 280 TYR A CA 1
ATOM 2271 C C . TYR A 1 280 ? -17.812 -3.665 -6.130 1.00 96.44 280 TYR A C 1
ATOM 2273 O O . TYR A 1 280 ? -17.450 -3.866 -7.290 1.00 96.44 280 TYR A O 1
ATOM 2281 N N . MET A 1 281 ? -17.913 -4.644 -5.232 1.00 96.19 281 MET A N 1
ATOM 2282 C CA . MET A 1 281 ? -17.630 -6.045 -5.544 1.00 96.19 281 MET A CA 1
ATOM 2283 C C . MET A 1 281 ? -18.575 -6.591 -6.613 1.00 96.19 281 MET A C 1
ATOM 2285 O O . MET A 1 281 ? -18.126 -7.322 -7.492 1.00 96.19 281 MET A O 1
ATOM 2289 N N . SER A 1 282 ? -19.843 -6.179 -6.594 1.00 96.38 282 SER A N 1
ATOM 2290 C CA . SER A 1 282 ? -20.815 -6.503 -7.641 1.00 96.38 282 SER A CA 1
ATOM 2291 C C . SER A 1 282 ? -20.478 -5.823 -8.975 1.00 96.38 282 SER A C 1
ATOM 2293 O O . SER A 1 282 ? -20.408 -6.488 -10.006 1.00 96.38 282 SER A O 1
ATOM 2295 N N . ARG A 1 283 ? -20.193 -4.512 -8.961 1.00 96.69 283 ARG A N 1
ATOM 2296 C CA . ARG A 1 283 ? -19.896 -3.721 -10.168 1.00 96.69 283 ARG A CA 1
ATOM 2297 C C . ARG A 1 283 ? -18.636 -4.198 -10.886 1.00 96.69 283 ARG A C 1
ATOM 2299 O O . ARG A 1 283 ? -18.667 -4.401 -12.094 1.00 96.69 283 ARG A O 1
ATOM 2306 N N . PHE A 1 284 ? -17.527 -4.340 -10.165 1.00 96.19 284 PHE A N 1
ATOM 2307 C CA . PHE A 1 284 ? -16.224 -4.649 -10.762 1.00 96.19 284 PHE A CA 1
ATOM 2308 C C . PHE A 1 284 ? -15.964 -6.157 -10.855 1.00 96.19 284 PHE A C 1
ATOM 2310 O O . PHE A 1 284 ? -15.192 -6.619 -11.698 1.00 96.19 284 PHE A O 1
ATOM 2317 N N . GLY A 1 285 ? -16.646 -6.960 -10.040 1.00 95.19 285 GLY A N 1
ATOM 2318 C CA . GLY A 1 285 ? -16.425 -8.395 -9.935 1.00 95.19 285 GLY A CA 1
ATOM 2319 C C . GLY A 1 285 ? -15.127 -8.747 -9.203 1.00 95.19 285 GLY A C 1
ATOM 2320 O O . GLY A 1 285 ? -14.160 -7.979 -9.167 1.00 95.19 285 GLY A O 1
ATOM 2321 N N . ILE A 1 286 ? -15.111 -9.952 -8.638 1.00 94.50 286 ILE A N 1
ATOM 2322 C CA . ILE A 1 286 ? -13.969 -10.509 -7.910 1.00 94.50 286 ILE A CA 1
ATOM 2323 C C . ILE A 1 286 ? -13.172 -11.411 -8.853 1.00 94.50 286 ILE A C 1
ATOM 2325 O O . ILE A 1 286 ? -13.749 -12.171 -9.630 1.00 94.50 286 ILE A O 1
ATOM 2329 N N . SER A 1 287 ? -11.848 -11.330 -8.784 1.00 90.19 287 SER A N 1
ATOM 2330 C CA . SER A 1 287 ? -10.919 -12.206 -9.492 1.00 90.19 287 SER A CA 1
ATOM 2331 C C . SER A 1 287 ? -9.914 -12.803 -8.514 1.00 90.19 287 SER A C 1
ATOM 2333 O O . SER A 1 287 ? -9.638 -12.222 -7.466 1.00 90.19 287 SER A O 1
ATOM 2335 N N . ASP A 1 288 ? -9.334 -13.941 -8.882 1.00 81.31 288 ASP A N 1
ATOM 2336 C CA . ASP A 1 288 ? -8.144 -14.460 -8.215 1.00 81.31 288 ASP A CA 1
ATOM 2337 C C . ASP A 1 288 ? -6.893 -13.673 -8.656 1.00 81.31 288 ASP A C 1
ATOM 2339 O O . ASP A 1 288 ? -6.830 -13.164 -9.782 1.00 81.31 288 ASP A O 1
ATOM 2343 N N . ASN A 1 289 ? -5.893 -13.609 -7.773 1.00 70.75 289 ASN A N 1
ATOM 2344 C CA . ASN A 1 289 ? -4.554 -13.069 -8.026 1.00 70.75 289 ASN A CA 1
ATOM 2345 C C . ASN A 1 289 ? -3.852 -13.788 -9.186 1.00 70.75 289 ASN A C 1
ATOM 2347 O O . ASN A 1 289 ? -2.993 -13.202 -9.838 1.00 70.75 289 ASN A O 1
ATOM 2351 N N . SER A 1 290 ? -4.192 -15.058 -9.424 1.00 68.31 290 SER A N 1
ATOM 2352 C CA . SER A 1 290 ? -3.602 -15.888 -10.479 1.00 68.31 290 SER A CA 1
ATOM 2353 C C . SER A 1 290 ? -4.167 -15.615 -11.878 1.00 68.31 290 SER A C 1
ATOM 2355 O O . SER A 1 290 ? -3.693 -16.209 -12.848 1.00 68.31 290 SER A O 1
ATOM 2357 N N . ASN A 1 291 ? -5.168 -14.733 -12.006 1.00 74.25 291 ASN A N 1
ATOM 2358 C CA . ASN A 1 291 ? -5.823 -14.479 -13.281 1.00 74.25 291 ASN A CA 1
ATOM 2359 C C . ASN A 1 291 ? -4.847 -13.837 -14.288 1.00 74.25 291 ASN A C 1
ATOM 2361 O O . ASN A 1 291 ? -4.447 -12.681 -14.101 1.00 74.25 291 ASN A O 1
ATOM 2365 N N . PRO A 1 292 ? -4.490 -14.543 -15.378 1.00 66.44 292 PRO A N 1
ATOM 2366 C CA . PRO A 1 292 ? -3.485 -14.075 -16.325 1.00 66.44 292 PRO A CA 1
ATOM 2367 C C . PRO A 1 292 ? -3.878 -12.759 -17.005 1.00 66.44 292 PRO A C 1
ATOM 2369 O O . PRO A 1 292 ? -2.996 -11.934 -17.241 1.00 66.44 292 PRO A O 1
ATOM 2372 N N . SER A 1 293 ? -5.177 -12.500 -17.209 1.00 76.50 293 SER A N 1
ATOM 2373 C CA . SER A 1 293 ? -5.654 -11.286 -17.887 1.00 76.50 293 SER A CA 1
ATOM 2374 C C . SER A 1 293 ? -5.348 -9.995 -17.120 1.00 76.50 293 SER A C 1
ATOM 2376 O O . SER A 1 293 ? -5.510 -8.906 -17.653 1.00 76.50 293 SER A O 1
ATOM 2378 N N . LEU A 1 294 ? -4.991 -10.084 -15.834 1.00 84.56 294 LEU A N 1
ATOM 2379 C CA . LEU A 1 294 ? -4.607 -8.921 -15.023 1.00 84.56 294 LEU A CA 1
ATOM 2380 C C . LEU A 1 294 ? -3.114 -8.589 -15.139 1.00 84.56 294 LEU A C 1
ATOM 2382 O O . LEU A 1 294 ? -2.685 -7.522 -14.700 1.00 84.56 294 LEU A O 1
ATOM 2386 N N . SER A 1 295 ? -2.325 -9.512 -15.694 1.00 84.06 295 SER A N 1
ATOM 2387 C CA . SER A 1 295 ? -0.879 -9.372 -15.897 1.00 84.06 295 SER A CA 1
ATOM 2388 C C . SER A 1 295 ? -0.489 -9.014 -17.334 1.00 84.06 295 SER A C 1
ATOM 2390 O O . SER A 1 295 ? 0.680 -8.706 -17.572 1.00 84.06 295 SER A O 1
ATOM 2392 N N . GLU A 1 296 ? -1.454 -9.046 -18.256 1.00 89.62 296 GLU A N 1
ATOM 2393 C CA . GLU A 1 296 ? -1.300 -8.641 -19.655 1.00 89.62 296 GLU A CA 1
ATOM 2394 C C . GLU A 1 296 ? -1.093 -7.126 -19.764 1.00 89.62 296 GLU A C 1
ATOM 2396 O O . GLU A 1 296 ? -1.693 -6.337 -19.028 1.00 89.62 296 GLU A O 1
ATOM 2401 N N . TRP A 1 297 ? -0.202 -6.739 -20.670 1.00 92.12 297 TRP A N 1
ATOM 2402 C CA . TRP A 1 297 ? 0.130 -5.359 -20.989 1.00 92.12 297 TRP A CA 1
ATOM 2403 C C . TRP A 1 297 ? 0.376 -5.245 -22.490 1.00 92.12 297 TRP A C 1
ATOM 2405 O O . TRP A 1 297 ? 0.760 -6.225 -23.132 1.00 92.12 297 TRP A O 1
ATOM 2415 N N . HIS A 1 298 ? 0.165 -4.050 -23.028 1.00 91.94 298 HIS A N 1
ATOM 2416 C CA . HIS A 1 298 ? 0.379 -3.750 -24.436 1.00 91.94 298 HIS A CA 1
ATOM 2417 C C . HIS A 1 298 ? 1.382 -2.608 -24.594 1.00 91.94 298 HIS A C 1
ATOM 2419 O O . HIS A 1 298 ? 1.415 -1.665 -23.791 1.00 91.94 298 HIS A O 1
ATOM 2425 N N . ASP A 1 299 ? 2.207 -2.713 -25.635 1.00 89.75 299 ASP A N 1
ATOM 2426 C CA . ASP A 1 299 ? 3.096 -1.637 -26.057 1.00 89.75 299 ASP A CA 1
ATOM 2427 C C . ASP A 1 299 ? 2.292 -0.397 -26.455 1.00 89.75 299 ASP A C 1
ATOM 2429 O O . ASP A 1 299 ? 1.180 -0.482 -26.975 1.00 89.75 299 ASP A O 1
ATOM 2433 N N . VAL A 1 300 ? 2.884 0.767 -26.217 1.00 89.38 300 VAL A N 1
ATOM 2434 C CA . VAL A 1 300 ? 2.295 2.069 -26.526 1.00 89.38 300 VAL A CA 1
ATOM 2435 C C . VAL A 1 300 ? 3.253 2.796 -27.455 1.00 89.38 300 VAL A C 1
ATOM 2437 O O . VAL A 1 300 ? 4.441 2.918 -27.152 1.00 89.38 300 VAL A O 1
ATOM 2440 N N . SER A 1 301 ? 2.763 3.293 -28.590 1.00 85.00 301 SER A N 1
ATOM 2441 C CA . SER A 1 301 ? 3.605 4.084 -29.487 1.00 85.00 301 SER A CA 1
ATOM 2442 C C . SER A 1 301 ? 3.735 5.513 -28.969 1.00 85.00 301 SER A C 1
ATOM 2444 O O . SER A 1 301 ? 2.733 6.168 -28.669 1.00 85.00 301 SER A O 1
ATOM 2446 N N . ILE A 1 302 ? 4.974 5.994 -28.889 1.00 82.50 302 ILE A N 1
ATOM 2447 C CA . ILE A 1 302 ? 5.313 7.311 -28.351 1.00 82.50 302 ILE A CA 1
ATOM 2448 C C . ILE A 1 302 ? 5.580 8.268 -29.505 1.00 82.50 302 ILE A C 1
ATOM 2450 O O . ILE A 1 302 ? 6.407 7.996 -30.378 1.00 82.50 302 ILE A O 1
ATOM 2454 N N . LYS A 1 303 ? 4.920 9.421 -29.471 1.00 79.81 303 LYS A N 1
ATOM 2455 C CA . LYS A 1 303 ? 5.263 10.569 -30.300 1.00 79.81 303 LYS A CA 1
ATOM 2456 C C . LYS A 1 303 ? 5.839 11.647 -29.389 1.00 79.81 303 LYS A C 1
ATOM 2458 O O . LYS A 1 303 ? 5.121 12.366 -28.695 1.00 79.81 303 LYS A O 1
ATOM 2463 N N . GLU A 1 304 ? 7.165 11.700 -29.341 1.00 69.06 304 GLU A N 1
ATOM 2464 C CA . GLU A 1 304 ? 7.884 12.686 -28.537 1.00 69.06 304 GLU A CA 1
ATOM 2465 C C . GLU A 1 304 ? 7.679 14.085 -29.128 1.00 69.06 304 GLU A C 1
ATOM 2467 O O . GLU A 1 304 ? 8.090 14.362 -30.255 1.00 69.06 304 GLU A O 1
ATOM 2472 N N . ASN A 1 305 ? 7.068 14.986 -28.356 1.00 62.59 305 ASN A N 1
ATOM 2473 C CA . ASN A 1 305 ? 6.830 16.372 -28.774 1.00 62.59 305 ASN A CA 1
ATOM 2474 C C . ASN A 1 305 ? 7.843 17.364 -28.155 1.00 62.59 305 ASN A C 1
ATOM 2476 O O . ASN A 1 305 ? 7.647 18.577 -28.222 1.00 62.59 305 ASN A O 1
ATOM 2480 N N . GLY A 1 306 ? 8.954 16.858 -27.602 1.00 52.75 306 GLY A N 1
ATOM 2481 C CA . GLY A 1 306 ? 10.010 17.635 -26.946 1.00 52.75 306 GLY A CA 1
ATOM 2482 C C . GLY A 1 306 ? 9.618 18.156 -25.551 1.00 52.75 306 GLY A C 1
ATOM 2483 O O . GLY A 1 306 ? 8.570 18.767 -25.365 1.00 52.75 306 GLY A O 1
ATOM 2484 N N . GLY A 1 307 ? 10.489 17.961 -24.553 1.00 63.66 307 GLY A N 1
ATOM 2485 C CA . GLY A 1 307 ? 10.260 18.384 -23.158 1.00 63.66 307 GLY A CA 1
ATOM 2486 C C . GLY A 1 307 ? 9.628 17.298 -22.272 1.00 63.66 307 GLY A C 1
ATOM 2487 O O . GLY A 1 307 ? 9.771 16.117 -22.557 1.00 63.66 307 GLY A O 1
ATOM 2488 N N . LEU A 1 308 ? 8.945 17.685 -21.181 1.00 72.62 308 LEU A N 1
ATOM 2489 C CA . LEU A 1 308 ? 8.241 16.764 -20.258 1.00 72.62 308 LEU A CA 1
ATOM 2490 C C . LEU A 1 308 ? 6.763 16.556 -20.650 1.00 72.62 308 LEU A C 1
ATOM 2492 O O . LEU A 1 308 ? 5.885 16.442 -19.790 1.00 72.62 308 LEU A O 1
ATOM 2496 N N . THR A 1 309 ? 6.481 16.575 -21.955 1.00 79.19 309 THR A N 1
ATOM 2497 C CA . THR A 1 309 ? 5.155 16.343 -22.541 1.00 79.19 309 THR A CA 1
ATOM 2498 C C . THR A 1 309 ? 5.277 15.288 -23.628 1.00 79.19 309 THR A C 1
ATOM 2500 O O . THR A 1 309 ? 5.968 15.506 -24.621 1.00 79.19 309 THR A O 1
ATOM 2503 N N . ASN A 1 310 ? 4.581 14.169 -23.444 1.00 82.94 310 ASN A N 1
ATOM 2504 C CA . ASN A 1 310 ? 4.599 13.046 -24.374 1.00 82.94 310 ASN A CA 1
ATOM 2505 C C . ASN A 1 310 ? 3.174 12.705 -24.809 1.00 82.94 310 ASN A C 1
ATOM 2507 O O . ASN A 1 310 ? 2.251 12.705 -23.991 1.00 82.94 310 ASN A O 1
ATOM 2511 N N . GLU A 1 311 ? 3.022 12.415 -26.097 1.00 85.94 311 GLU A N 1
ATOM 2512 C CA . GLU A 1 311 ? 1.780 11.970 -26.722 1.00 85.94 311 GLU A CA 1
ATOM 2513 C C . GLU A 1 311 ? 1.881 10.460 -26.961 1.00 85.94 311 GLU A C 1
ATOM 2515 O O . GLU A 1 311 ? 2.868 9.965 -27.514 1.00 85.94 311 GLU A O 1
ATOM 2520 N N . TYR A 1 312 ? 0.868 9.729 -26.514 1.00 86.56 312 TYR A N 1
ATOM 2521 C CA . TYR A 1 312 ? 0.822 8.275 -26.539 1.00 86.56 312 TYR A CA 1
ATOM 2522 C C . TYR A 1 312 ? -0.383 7.812 -27.346 1.00 86.56 312 TYR A C 1
ATOM 2524 O O . TYR A 1 312 ? -1.498 8.294 -27.136 1.00 86.56 312 TYR A O 1
ATOM 2532 N N . GLN A 1 313 ? -0.148 6.872 -28.257 1.00 83.75 313 GLN A N 1
ATOM 2533 C CA . GLN A 1 313 ? -1.188 6.197 -29.031 1.00 83.75 313 GLN A CA 1
ATOM 2534 C C . GLN A 1 313 ? -1.466 4.828 -28.414 1.00 83.75 313 GLN A C 1
ATOM 2536 O O . GLN A 1 313 ? -0.532 4.072 -28.130 1.00 83.75 313 GLN A O 1
ATOM 2541 N N . LEU A 1 314 ? -2.742 4.550 -28.171 1.00 80.50 314 LEU A N 1
ATOM 2542 C CA . LEU A 1 314 ? -3.208 3.433 -27.359 1.00 80.50 314 LEU A CA 1
ATOM 2543 C C . LEU A 1 314 ? -3.797 2.334 -28.242 1.00 80.50 314 LEU A C 1
ATOM 2545 O O . LEU A 1 314 ? -4.128 2.568 -29.403 1.00 80.50 314 LEU A O 1
ATOM 2549 N N . SER A 1 315 ? -3.922 1.131 -27.684 1.00 76.06 315 SER A N 1
ATOM 2550 C CA . SER A 1 315 ? -4.745 0.093 -28.298 1.00 76.06 315 SER A CA 1
ATOM 2551 C C . SER A 1 315 ? -6.226 0.363 -28.000 1.00 76.06 315 SER A C 1
ATOM 2553 O O . SER A 1 315 ? -6.548 0.833 -26.906 1.00 76.06 315 SER A O 1
ATOM 2555 N N . ASP A 1 316 ? -7.116 0.036 -28.944 1.00 69.81 316 ASP A N 1
ATOM 2556 C CA . ASP A 1 316 ? -8.558 0.365 -28.916 1.00 69.81 316 ASP A CA 1
ATOM 2557 C C . ASP A 1 316 ? -9.323 -0.156 -27.671 1.00 69.81 316 ASP A C 1
ATOM 2559 O O . ASP A 1 316 ? -10.467 0.220 -27.426 1.00 69.81 316 ASP A O 1
ATOM 2563 N N . ASP A 1 317 ? -8.703 -1.023 -26.864 1.00 83.00 317 ASP A N 1
ATOM 2564 C CA . ASP A 1 317 ? -9.335 -1.745 -25.756 1.00 83.00 317 ASP A CA 1
ATOM 2565 C C . ASP A 1 317 ? -8.749 -1.416 -24.368 1.00 83.00 317 ASP A C 1
ATOM 2567 O O . ASP A 1 317 ? -9.269 -1.895 -23.348 1.00 83.00 317 ASP A O 1
ATOM 2571 N N . ASP A 1 318 ? -7.672 -0.630 -24.293 1.00 90.44 318 ASP A N 1
ATOM 2572 C CA . ASP A 1 318 ? -6.998 -0.347 -23.028 1.00 90.44 318 ASP A CA 1
ATOM 2573 C C . ASP A 1 318 ? -7.630 0.816 -22.264 1.00 90.44 318 ASP A C 1
ATOM 2575 O O . ASP A 1 318 ? -8.069 1.815 -22.818 1.00 90.44 318 ASP A O 1
ATOM 2579 N N . SER A 1 319 ? -7.678 0.692 -20.936 1.00 93.19 319 SER A N 1
ATOM 2580 C CA . SER A 1 319 ? -8.305 1.704 -20.071 1.00 93.19 319 SER A CA 1
ATOM 2581 C C . SER A 1 319 ? -7.311 2.470 -19.213 1.00 93.19 319 SER A C 1
ATOM 2583 O O . SER A 1 319 ? -7.696 3.435 -18.549 1.00 93.19 319 SER A O 1
ATOM 2585 N N . TRP A 1 320 ? -6.064 2.011 -19.156 1.00 94.56 320 TRP A N 1
ATOM 2586 C CA . TRP A 1 320 ? -5.054 2.544 -18.257 1.00 94.56 320 TRP A CA 1
ATOM 2587 C C . TRP A 1 320 ? -3.712 2.666 -18.951 1.00 94.56 320 TRP A C 1
ATOM 2589 O O . TRP A 1 320 ? -3.250 1.718 -19.582 1.00 94.56 320 TRP A O 1
ATOM 2599 N N . LEU A 1 321 ? -3.064 3.809 -18.751 1.00 94.81 321 LEU A N 1
ATOM 2600 C CA . LEU A 1 321 ? -1.674 4.037 -19.118 1.00 94.81 321 LEU A CA 1
ATOM 2601 C C . LEU A 1 321 ? -0.832 3.962 -17.852 1.00 94.81 321 LEU A C 1
ATOM 2603 O O . LEU A 1 321 ? -1.129 4.635 -16.862 1.00 94.81 321 LEU A O 1
ATOM 2607 N N . ILE A 1 322 ? 0.222 3.162 -17.886 1.00 95.19 322 ILE A N 1
ATOM 2608 C CA . ILE A 1 322 ? 1.148 2.972 -16.780 1.00 95.19 322 ILE A CA 1
ATOM 2609 C C . ILE A 1 322 ? 2.484 3.570 -17.165 1.00 95.19 322 ILE A C 1
ATOM 2611 O O . ILE A 1 322 ? 3.023 3.271 -18.227 1.00 95.19 322 ILE A O 1
ATOM 2615 N N . TYR A 1 323 ? 3.024 4.389 -16.273 1.00 91.81 323 TYR A N 1
ATOM 2616 C CA . TYR A 1 323 ? 4.320 5.016 -16.449 1.00 91.81 323 TYR A CA 1
ATOM 2617 C C . TYR A 1 323 ? 5.199 4.668 -15.251 1.00 91.81 323 TYR A C 1
ATOM 2619 O O . TYR A 1 323 ? 4.908 5.083 -14.125 1.00 91.81 323 TYR A O 1
ATOM 2627 N N . THR A 1 324 ? 6.255 3.879 -15.480 1.00 90.19 324 THR A N 1
ATOM 2628 C CA . THR A 1 324 ? 7.077 3.256 -14.424 1.00 90.19 324 THR A CA 1
ATOM 2629 C C . THR A 1 324 ? 7.985 4.227 -13.668 1.00 90.19 324 THR A C 1
ATOM 2631 O O . THR A 1 324 ? 8.731 3.813 -12.779 1.00 90.19 324 THR A O 1
ATOM 2634 N N . GLN A 1 325 ? 7.878 5.526 -13.943 1.00 87.00 325 GLN A N 1
ATOM 2635 C CA . GLN A 1 325 ? 8.481 6.567 -13.122 1.00 87.00 325 GLN A CA 1
ATOM 2636 C C . GLN A 1 325 ? 7.797 6.684 -11.760 1.00 87.00 325 GLN A C 1
ATOM 2638 O O . GLN A 1 325 ? 6.631 6.323 -11.585 1.00 87.00 325 GLN A O 1
ATOM 2643 N N . ASN A 1 326 ? 8.534 7.227 -10.788 1.00 88.69 326 ASN A N 1
ATOM 2644 C CA . ASN A 1 326 ? 8.022 7.465 -9.443 1.00 88.69 326 ASN A CA 1
ATOM 2645 C C . ASN A 1 326 ? 6.734 8.297 -9.487 1.00 88.69 326 ASN A C 1
ATOM 2647 O O . ASN A 1 326 ? 6.639 9.296 -10.203 1.00 88.69 326 ASN A O 1
ATOM 2651 N N . PHE A 1 327 ? 5.754 7.874 -8.694 1.00 91.00 327 PHE A N 1
ATOM 2652 C CA . PHE A 1 327 ? 4.460 8.520 -8.581 1.00 91.00 327 PHE A CA 1
ATOM 2653 C C . PHE A 1 327 ? 4.625 9.953 -8.084 1.00 91.00 327 PHE A C 1
ATOM 2655 O O . PHE A 1 327 ? 5.133 10.173 -6.980 1.00 91.00 327 PHE A O 1
ATOM 2662 N N . ASP A 1 328 ? 4.132 10.907 -8.867 1.00 88.38 328 ASP A N 1
ATOM 2663 C CA . ASP A 1 328 ? 4.156 12.324 -8.526 1.00 88.38 328 ASP A CA 1
ATOM 2664 C C . ASP A 1 328 ? 2.851 12.994 -8.965 1.00 88.38 328 ASP A C 1
ATOM 2666 O O . ASP A 1 328 ? 2.428 12.886 -10.114 1.00 88.38 328 ASP A O 1
ATOM 2670 N N . ARG A 1 329 ? 2.209 13.728 -8.052 1.00 87.31 329 ARG A N 1
ATOM 2671 C CA . ARG A 1 329 ? 0.943 14.426 -8.332 1.00 87.31 329 ARG A CA 1
ATOM 2672 C C . ARG A 1 329 ? 1.080 15.558 -9.355 1.00 87.31 329 ARG A C 1
ATOM 2674 O O . ARG A 1 329 ? 0.064 16.075 -9.798 1.00 87.31 329 ARG A O 1
ATOM 2681 N N . GLY A 1 330 ? 2.300 15.952 -9.711 1.00 86.94 330 GLY A N 1
ATOM 2682 C CA . GLY A 1 330 ? 2.583 16.906 -10.772 1.00 86.94 330 GLY A CA 1
ATOM 2683 C C . GLY A 1 330 ? 2.321 16.360 -12.177 1.00 86.94 330 GLY A C 1
ATOM 2684 O O . GLY A 1 330 ? 2.216 17.162 -13.104 1.00 86.94 330 GLY A O 1
ATOM 2685 N N . TRP A 1 331 ? 2.195 15.043 -12.363 1.00 88.12 331 TRP A N 1
ATOM 2686 C CA . TRP A 1 331 ? 1.795 14.472 -13.649 1.00 88.12 331 TRP A CA 1
ATOM 2687 C C . TRP A 1 331 ? 0.287 14.592 -13.882 1.00 88.12 331 TRP A C 1
ATOM 2689 O O . TRP A 1 331 ? -0.519 14.214 -13.030 1.00 88.12 331 TRP A O 1
ATOM 2699 N N . GLU A 1 332 ? -0.082 15.065 -15.071 1.00 89.19 332 GLU A N 1
ATOM 2700 C CA . GLU A 1 332 ? -1.464 15.220 -15.524 1.00 89.19 332 GLU A CA 1
ATOM 2701 C C . GLU A 1 332 ? -1.661 14.588 -16.904 1.00 8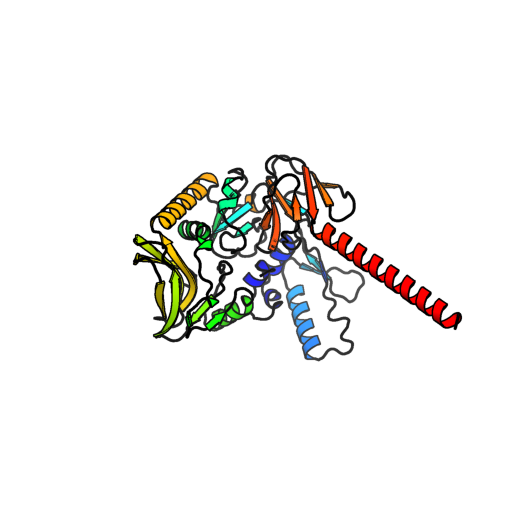9.19 332 GLU A C 1
ATOM 2703 O O . GLU A 1 332 ? -0.759 14.629 -17.743 1.00 89.19 332 GLU A O 1
ATOM 2708 N N . SER A 1 333 ? -2.867 14.076 -17.148 1.00 89.31 333 SER A N 1
ATOM 2709 C CA . SER A 1 333 ? -3.357 13.677 -18.468 1.00 89.31 333 SER A CA 1
ATOM 2710 C C . SER A 1 333 ? -4.366 14.713 -18.977 1.00 89.31 333 SER A C 1
ATOM 2712 O O . SER A 1 333 ? -5.079 15.339 -18.193 1.00 89.31 333 SER A O 1
ATOM 2714 N N . ASP A 1 334 ? -4.412 14.918 -20.290 1.00 88.69 334 ASP A N 1
ATOM 2715 C CA . ASP A 1 334 ? -5.420 15.737 -20.975 1.00 88.69 334 ASP A CA 1
ATOM 2716 C C . ASP A 1 334 ? -6.807 15.076 -21.062 1.00 88.69 334 ASP A C 1
ATOM 2718 O O . ASP A 1 334 ? -7.811 15.780 -21.162 1.00 88.69 334 ASP A O 1
ATOM 2722 N N . VAL A 1 335 ? -6.870 13.746 -20.981 1.00 88.00 335 VAL A N 1
ATOM 2723 C CA . VAL A 1 335 ? -8.113 12.966 -21.062 1.00 88.00 335 VAL A CA 1
ATOM 2724 C C . VAL A 1 335 ? -8.809 12.861 -19.704 1.00 88.00 335 VAL A C 1
ATOM 2726 O O . VAL A 1 335 ? -10.034 12.949 -19.612 1.00 88.00 335 VAL A O 1
ATOM 2729 N N . SER A 1 336 ? -8.045 12.657 -18.629 1.00 85.69 336 SER A N 1
ATOM 2730 C CA . SER A 1 336 ? -8.606 12.360 -17.311 1.00 85.69 336 SER A CA 1
ATOM 2731 C C . SER A 1 336 ? -7.747 12.889 -16.175 1.00 85.69 336 SER A C 1
ATOM 2733 O O . SER A 1 336 ? -6.529 12.737 -16.148 1.00 85.69 336 SER A O 1
ATOM 2735 N N . ASN A 1 337 ? -8.420 13.407 -15.149 1.00 83.12 337 ASN A N 1
ATOM 2736 C CA . ASN A 1 337 ? -7.780 13.783 -13.889 1.00 83.12 337 ASN A CA 1
ATOM 2737 C C . ASN A 1 337 ? -7.584 12.585 -12.942 1.00 83.12 337 ASN A C 1
ATOM 2739 O O . ASN A 1 337 ? -7.093 12.755 -11.826 1.00 83.12 337 ASN A O 1
ATOM 2743 N N . LEU A 1 338 ? -8.014 11.379 -13.335 1.00 90.81 338 LEU A N 1
ATOM 2744 C CA . LEU A 1 338 ? -7.851 10.187 -12.515 1.00 90.81 338 LEU A CA 1
ATOM 2745 C C . LEU A 1 338 ? -6.440 9.615 -12.669 1.00 90.81 338 LEU A C 1
ATOM 2747 O O . LEU A 1 338 ? -6.126 8.924 -13.638 1.00 90.81 338 LEU A O 1
ATOM 2751 N N . HIS A 1 339 ? -5.628 9.883 -11.650 1.00 92.56 339 HIS A N 1
ATOM 2752 C CA . HIS A 1 339 ? -4.243 9.461 -11.532 1.00 92.56 339 HIS A CA 1
ATOM 2753 C C . HIS A 1 339 ? -4.026 8.714 -10.204 1.00 92.56 339 HIS A C 1
ATOM 2755 O O . HIS A 1 339 ? -4.338 9.233 -9.129 1.00 92.56 339 HIS A O 1
ATOM 2761 N N . LEU A 1 340 ? -3.510 7.484 -10.272 1.00 94.62 340 LEU A N 1
ATOM 2762 C CA . LEU A 1 340 ? -3.356 6.581 -9.131 1.00 94.62 340 LEU A CA 1
ATOM 2763 C C . LEU A 1 340 ? -1.915 6.079 -8.957 1.00 94.62 340 LEU A C 1
ATOM 2765 O O . LEU A 1 340 ? -1.205 5.886 -9.942 1.00 94.62 340 LEU A O 1
ATOM 2769 N N . PRO A 1 341 ? -1.498 5.791 -7.710 1.00 94.81 341 PRO A N 1
ATOM 2770 C CA . PRO A 1 341 ? -0.201 5.198 -7.416 1.00 94.81 341 PRO A CA 1
ATOM 2771 C C . PRO A 1 341 ? -0.245 3.679 -7.630 1.00 94.81 341 PRO A C 1
ATOM 2773 O O . PRO A 1 341 ? -0.463 2.901 -6.694 1.00 94.81 341 PRO A O 1
ATOM 2776 N N . VAL A 1 342 ? -0.025 3.245 -8.866 1.00 95.44 342 VAL A N 1
ATOM 2777 C CA . VAL A 1 342 ? 0.096 1.827 -9.230 1.00 95.44 342 VAL A CA 1
ATOM 2778 C C . VAL A 1 342 ? 1.313 1.225 -8.523 1.00 95.44 342 VAL A C 1
ATOM 2780 O O . VAL A 1 342 ? 2.334 1.877 -8.309 1.00 95.44 342 VAL A O 1
ATOM 2783 N N . PHE A 1 343 ? 1.170 0.000 -8.027 1.00 93.81 343 PHE A N 1
ATOM 2784 C CA . PHE A 1 343 ? 2.092 -0.665 -7.103 1.00 93.81 343 PHE A CA 1
ATOM 2785 C C . PHE A 1 343 ? 2.450 0.157 -5.853 1.00 93.81 343 PHE A C 1
ATOM 2787 O O . PHE A 1 343 ? 3.478 -0.071 -5.215 1.00 93.81 343 PHE A O 1
ATOM 2794 N N . SER A 1 344 ? 1.608 1.133 -5.494 1.00 92.69 344 SER A N 1
ATOM 2795 C CA . SER A 1 344 ? 1.915 2.154 -4.492 1.00 92.69 344 SER A CA 1
ATOM 2796 C C . SER A 1 344 ? 3.221 2.917 -4.771 1.00 92.69 344 SER A C 1
ATOM 2798 O O . SER A 1 344 ? 3.812 3.444 -3.828 1.00 92.69 344 SER A O 1
ATOM 2800 N N . MET A 1 345 ? 3.695 2.992 -6.016 1.00 91.25 345 MET A N 1
ATOM 2801 C CA . MET A 1 345 ? 5.012 3.550 -6.347 1.00 91.25 345 MET A CA 1
ATOM 2802 C C . MET A 1 345 ? 5.049 4.316 -7.667 1.00 91.25 345 MET A C 1
ATOM 2804 O O . MET A 1 345 ? 5.751 5.317 -7.713 1.00 91.25 345 MET A O 1
ATOM 2808 N N . ILE A 1 346 ? 4.331 3.873 -8.698 1.00 93.75 346 ILE A N 1
ATOM 2809 C CA . ILE A 1 346 ? 4.426 4.408 -10.063 1.00 93.75 346 ILE A CA 1
ATOM 2810 C C . ILE A 1 346 ? 3.111 5.049 -10.520 1.00 93.75 346 ILE A C 1
ATOM 2812 O O . ILE A 1 346 ? 2.085 4.915 -9.850 1.00 93.75 346 ILE A O 1
ATOM 2816 N N . ASN A 1 347 ? 3.139 5.766 -11.640 1.00 94.12 347 ASN A N 1
ATOM 2817 C CA . ASN A 1 347 ? 1.997 6.537 -12.130 1.00 94.12 347 ASN A CA 1
ATOM 2818 C C . ASN A 1 347 ? 1.047 5.657 -12.963 1.00 94.12 347 ASN A C 1
ATOM 2820 O O . ASN A 1 347 ? 1.491 4.901 -13.828 1.00 94.12 347 ASN A O 1
ATOM 2824 N N . GLY A 1 348 ? -0.261 5.766 -12.715 1.00 95.75 348 GLY A N 1
ATOM 2825 C CA . GLY A 1 348 ? -1.308 5.129 -13.517 1.00 95.75 348 GLY A CA 1
ATOM 2826 C C . GLY A 1 348 ? -2.431 6.100 -13.860 1.00 95.75 348 GLY A C 1
ATOM 2827 O O . GLY A 1 348 ? -3.080 6.628 -12.956 1.00 95.75 348 GLY A O 1
ATOM 2828 N N . PHE A 1 349 ? -2.679 6.314 -15.149 1.00 95.00 349 PHE A N 1
ATOM 2829 C CA . PHE A 1 349 ? -3.676 7.254 -15.662 1.00 95.00 349 PHE A CA 1
ATOM 2830 C C . PHE A 1 349 ? -4.853 6.493 -16.250 1.00 95.00 349 PHE A C 1
ATOM 2832 O O . PHE A 1 349 ? -4.660 5.591 -17.062 1.00 95.00 349 PHE A O 1
ATOM 2839 N N . TYR A 1 350 ? -6.067 6.849 -15.844 1.00 94.50 350 TYR A N 1
ATOM 2840 C CA . TYR A 1 350 ? -7.274 6.287 -16.439 1.00 94.50 350 TYR A CA 1
ATOM 2841 C C . TYR A 1 350 ? -7.601 6.997 -17.752 1.00 94.50 350 TYR A C 1
ATOM 2843 O O . TYR A 1 350 ? -7.644 8.221 -17.774 1.00 94.50 350 TYR A O 1
ATOM 2851 N N . LEU A 1 351 ? -7.877 6.250 -18.815 1.00 89.56 351 LEU A N 1
ATOM 2852 C CA . LEU A 1 351 ? -8.009 6.785 -20.176 1.00 89.56 351 LEU A CA 1
ATOM 2853 C C . LEU A 1 351 ? -9.452 6.771 -20.698 1.00 89.56 351 LEU A C 1
ATOM 2855 O O . LEU A 1 351 ? -9.761 7.452 -21.668 1.00 89.56 351 LEU A O 1
ATOM 2859 N N . GLY A 1 352 ? -10.359 6.033 -20.051 1.00 84.94 352 GLY A N 1
ATOM 2860 C CA . GLY A 1 352 ? -11.729 5.890 -20.550 1.00 84.94 352 GLY A CA 1
ATOM 2861 C C . GLY A 1 352 ? -11.757 5.222 -21.927 1.00 84.94 352 GLY A C 1
ATOM 2862 O O . GLY A 1 352 ? -11.270 4.102 -22.049 1.00 84.94 352 GLY A O 1
ATOM 2863 N N . ASP A 1 353 ? -12.334 5.914 -22.913 1.00 83.12 353 ASP A N 1
ATOM 2864 C CA . ASP A 1 353 ? -12.471 5.480 -24.315 1.00 83.12 353 ASP A CA 1
ATOM 2865 C C . ASP A 1 353 ? -11.535 6.262 -25.263 1.00 83.12 353 ASP A C 1
ATOM 2867 O O . ASP A 1 353 ? -11.821 6.393 -26.448 1.00 83.12 353 ASP A O 1
ATOM 2871 N N . ALA A 1 354 ? -10.483 6.902 -24.742 1.00 84.81 354 ALA A N 1
ATOM 2872 C CA . ALA A 1 354 ? -9.580 7.689 -25.575 1.00 84.81 354 ALA A CA 1
ATOM 2873 C C . ALA A 1 354 ? -8.552 6.801 -26.287 1.00 84.81 354 ALA A C 1
ATOM 2875 O O . ALA A 1 354 ? -7.850 6.035 -25.635 1.00 84.81 354 ALA A O 1
ATOM 2876 N N . ASP A 1 355 ? -8.390 7.003 -27.595 1.00 82.94 355 ASP A N 1
ATOM 2877 C CA . ASP A 1 355 ? -7.385 6.307 -28.422 1.00 82.94 355 ASP A CA 1
ATOM 2878 C C . ASP A 1 355 ? -5.996 6.972 -28.350 1.00 82.94 355 ASP A C 1
ATOM 2880 O O . ASP A 1 355 ? -4.974 6.438 -28.793 1.00 82.94 355 ASP A O 1
ATOM 2884 N N . GLN A 1 356 ? -5.952 8.183 -27.796 1.00 85.69 356 GLN A N 1
ATOM 2885 C CA . GLN A 1 356 ? -4.752 8.989 -27.652 1.00 85.69 356 GLN A CA 1
ATOM 2886 C C . GLN A 1 356 ? -4.776 9.759 -26.336 1.00 85.69 356 GLN A C 1
ATOM 2888 O O . GLN A 1 356 ? -5.817 10.261 -25.912 1.00 85.69 356 GLN A O 1
ATOM 2893 N N . VAL A 1 357 ? -3.605 9.890 -25.714 1.00 88.19 357 VAL A N 1
ATOM 2894 C CA . VAL A 1 357 ? -3.435 10.650 -24.477 1.00 88.19 357 VAL A CA 1
ATOM 2895 C C . VAL A 1 357 ? -2.140 11.448 -24.486 1.00 88.19 357 VAL A C 1
ATOM 2897 O O . VAL A 1 357 ? -1.077 10.947 -24.853 1.00 88.19 357 VAL A O 1
ATOM 2900 N N . THR A 1 358 ? -2.217 12.688 -24.017 1.00 88.88 358 THR A N 1
ATOM 2901 C CA . THR A 1 358 ? -1.052 13.512 -23.708 1.00 88.88 358 THR A CA 1
ATOM 2902 C C . THR A 1 358 ? -0.825 13.512 -22.206 1.00 88.88 358 THR A C 1
ATOM 2904 O O . THR A 1 358 ? -1.691 13.927 -21.432 1.00 88.88 358 THR A O 1
ATOM 2907 N N . VAL A 1 359 ? 0.366 13.099 -21.775 1.00 88.12 359 VAL A N 1
ATOM 2908 C CA . VAL A 1 359 ? 0.787 13.217 -20.374 1.00 88.12 359 VAL A CA 1
ATOM 2909 C C . VAL A 1 359 ? 1.824 14.324 -20.259 1.00 88.12 359 VAL A C 1
ATOM 2911 O O . VAL A 1 359 ? 2.795 14.366 -21.017 1.00 88.12 359 VAL A O 1
ATOM 2914 N N . LYS A 1 360 ? 1.621 15.224 -19.297 1.00 87.69 360 LYS A N 1
ATOM 2915 C CA . LYS A 1 360 ? 2.480 16.389 -19.056 1.00 87.69 360 LYS A CA 1
ATOM 2916 C C . LYS A 1 360 ? 2.871 16.485 -17.583 1.00 87.69 360 LYS A C 1
ATOM 2918 O O . LYS A 1 360 ? 2.044 16.250 -16.699 1.00 87.69 360 LYS A O 1
ATOM 2923 N N . PHE A 1 361 ? 4.105 16.900 -17.308 1.00 86.00 361 PHE A N 1
ATOM 2924 C CA . PHE A 1 361 ? 4.532 17.224 -15.947 1.00 86.00 361 PHE A CA 1
ATOM 2925 C C . PHE A 1 361 ? 4.349 18.715 -15.649 1.00 86.00 361 PHE A C 1
ATOM 2927 O O . PHE A 1 361 ? 5.051 19.577 -16.175 1.00 86.00 361 PHE A O 1
ATOM 2934 N N . THR A 1 362 ? 3.427 19.052 -14.755 1.00 81.25 362 THR A N 1
ATOM 2935 C CA . THR A 1 362 ? 3.132 20.450 -14.400 1.00 81.25 362 THR A CA 1
ATOM 2936 C C . THR A 1 362 ? 4.234 21.131 -13.593 1.00 81.25 362 THR A C 1
ATOM 2938 O O . THR A 1 362 ? 4.369 22.356 -13.667 1.00 81.25 362 THR A O 1
ATOM 2941 N N . GLY A 1 363 ? 5.079 20.365 -12.892 1.00 67.62 363 GLY A N 1
ATOM 2942 C CA . GLY A 1 363 ? 6.243 20.896 -12.176 1.00 67.62 363 GLY A CA 1
ATOM 2943 C C . GLY A 1 363 ? 7.258 21.589 -13.094 1.00 67.62 363 GLY A C 1
ATOM 2944 O O . GLY A 1 363 ? 8.022 22.440 -12.638 1.00 67.62 363 GLY A O 1
ATOM 2945 N N . GLU A 1 364 ? 7.206 21.327 -14.404 1.00 66.62 364 GLU A N 1
ATOM 2946 C CA . GLU A 1 364 ? 8.017 22.019 -15.406 1.00 66.62 364 GLU A CA 1
ATOM 2947 C C . GLU A 1 364 ? 7.747 23.533 -15.432 1.00 66.62 364 GLU A C 1
ATOM 2949 O O . GLU A 1 364 ? 8.673 24.316 -15.636 1.00 66.62 364 GLU A O 1
ATOM 2954 N N . LYS A 1 365 ? 6.509 23.981 -15.167 1.00 62.72 365 LYS A N 1
ATOM 2955 C CA . LYS A 1 365 ? 6.197 25.420 -15.081 1.00 62.72 365 LYS A CA 1
ATOM 2956 C C . LYS A 1 365 ? 6.954 26.086 -13.935 1.00 62.72 365 LYS A C 1
ATOM 2958 O O . LYS A 1 365 ? 7.481 27.181 -14.115 1.00 62.72 365 LYS A O 1
ATOM 2963 N N . ASN A 1 366 ? 7.056 25.405 -12.794 1.00 60.91 366 ASN A N 1
ATOM 2964 C CA . ASN A 1 366 ? 7.788 25.903 -11.631 1.00 60.91 366 ASN A CA 1
ATOM 2965 C C . ASN A 1 366 ? 9.299 25.906 -11.883 1.00 60.91 366 ASN A C 1
ATOM 2967 O O . ASN A 1 366 ? 9.957 26.869 -11.508 1.00 60.91 366 ASN A O 1
ATOM 2971 N N . LEU A 1 367 ? 9.829 24.895 -12.583 1.00 60.59 367 LEU A N 1
ATOM 2972 C CA . LEU A 1 367 ? 11.238 24.840 -12.992 1.00 60.59 367 LEU A CA 1
ATOM 2973 C C . LEU A 1 367 ? 11.594 25.914 -14.033 1.00 60.59 367 LEU A C 1
ATOM 2975 O O . LEU A 1 367 ? 12.634 26.560 -13.932 1.00 60.59 367 LEU A O 1
ATOM 2979 N N . LYS A 1 368 ? 10.728 26.157 -15.023 1.00 63.62 368 LYS A N 1
ATOM 2980 C CA . LYS A 1 368 ? 10.910 27.236 -16.010 1.00 63.62 368 LYS A CA 1
ATOM 2981 C C . LYS A 1 368 ? 10.856 28.611 -15.345 1.00 63.62 368 LYS A C 1
ATOM 2983 O O . LYS A 1 368 ? 11.686 29.464 -15.649 1.00 63.62 368 LYS A O 1
ATOM 2988 N N . LEU A 1 369 ? 9.926 28.809 -14.408 1.00 61.41 369 LEU A N 1
ATOM 2989 C CA . LEU A 1 369 ? 9.816 30.043 -13.633 1.00 61.41 369 LEU A CA 1
ATOM 2990 C C . LEU A 1 369 ? 11.029 30.244 -12.712 1.00 61.41 369 LEU A C 1
ATOM 2992 O O . LEU A 1 369 ? 11.592 31.336 -12.693 1.00 61.41 369 LEU A O 1
ATOM 2996 N N . SER A 1 370 ? 11.476 29.204 -11.998 1.00 58.41 370 SER A N 1
ATOM 2997 C CA . SER A 1 370 ? 12.650 29.283 -11.122 1.00 58.41 370 SER A CA 1
ATOM 2998 C C . SER A 1 370 ? 13.919 29.559 -11.917 1.00 58.41 370 SER A C 1
ATOM 3000 O O . SER A 1 370 ? 14.664 30.462 -11.557 1.00 58.41 370 SER A O 1
ATOM 3002 N N . ASN A 1 371 ? 14.126 28.869 -13.042 1.00 65.19 371 ASN A N 1
ATOM 3003 C CA . ASN A 1 371 ? 15.267 29.115 -13.924 1.00 65.19 371 ASN A CA 1
ATOM 3004 C C . ASN A 1 371 ? 15.226 30.535 -14.507 1.00 65.19 371 ASN A C 1
ATOM 3006 O O . ASN A 1 371 ? 16.261 31.196 -14.575 1.00 65.19 371 ASN A O 1
ATOM 3010 N N . GLY A 1 372 ? 14.039 31.038 -14.864 1.00 65.06 372 GLY A N 1
ATOM 3011 C CA . GLY A 1 372 ? 13.846 32.422 -15.299 1.00 65.06 372 GLY A CA 1
ATOM 3012 C C . GLY A 1 372 ? 14.202 33.447 -14.215 1.00 65.06 372 GLY A C 1
ATOM 3013 O O . GLY A 1 372 ? 14.918 34.410 -14.493 1.00 65.06 372 GLY A O 1
ATOM 3014 N N . ILE A 1 373 ? 13.778 33.219 -12.966 1.00 68.69 373 ILE A N 1
ATOM 3015 C CA . ILE A 1 373 ? 14.123 34.068 -11.812 1.00 68.69 373 ILE A CA 1
ATOM 3016 C C . ILE A 1 373 ? 15.628 34.009 -11.524 1.00 68.69 373 ILE A C 1
ATOM 3018 O O . ILE A 1 373 ? 16.249 35.050 -11.310 1.00 68.69 373 ILE A O 1
ATOM 3022 N N . SER A 1 374 ? 16.240 32.823 -11.545 1.00 65.81 374 SER A N 1
ATOM 3023 C CA . SER A 1 374 ? 17.679 32.648 -11.325 1.00 65.81 374 SER A CA 1
ATOM 3024 C C . SER A 1 374 ? 18.511 33.373 -12.385 1.00 65.81 374 SER A C 1
ATOM 3026 O O . SER A 1 374 ? 19.434 34.107 -12.034 1.00 65.81 374 SER A O 1
ATOM 3028 N N . LEU A 1 375 ? 18.155 33.243 -13.668 1.00 69.81 375 LEU A N 1
ATOM 3029 C CA . LEU A 1 375 ? 18.825 33.954 -14.762 1.00 69.81 375 LEU A CA 1
ATOM 3030 C C . LEU A 1 375 ? 18.655 35.473 -14.637 1.00 69.81 375 LEU A C 1
ATOM 3032 O O . LEU A 1 375 ? 19.640 36.202 -14.736 1.00 69.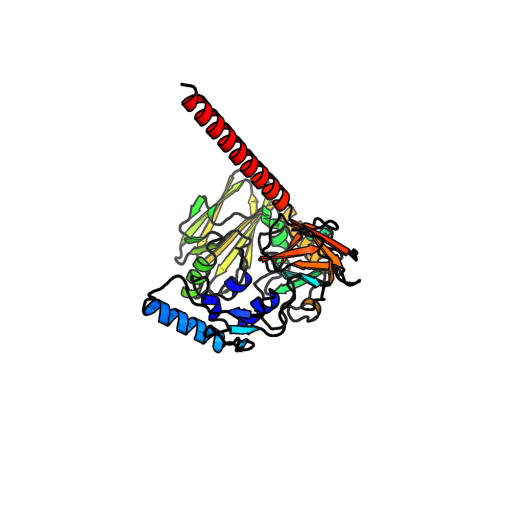81 375 LEU A O 1
ATOM 3036 N N . GLY A 1 376 ? 17.443 35.950 -14.331 1.00 69.44 376 GLY A N 1
ATOM 3037 C CA . GLY A 1 376 ? 17.191 37.372 -14.081 1.00 69.44 376 GLY A CA 1
ATOM 3038 C C . GLY A 1 376 ? 18.000 37.920 -12.900 1.00 69.44 376 GLY A C 1
ATOM 3039 O O . GLY A 1 376 ? 18.566 39.009 -12.982 1.00 69.44 376 GLY A O 1
ATOM 3040 N N . SER A 1 377 ? 18.138 37.135 -11.830 1.00 70.00 377 SER A N 1
ATOM 3041 C CA . SER A 1 377 ? 18.931 37.494 -10.646 1.00 70.00 377 SER A CA 1
ATOM 3042 C C . SER A 1 377 ? 20.425 37.611 -10.972 1.00 70.00 377 SER A C 1
ATOM 3044 O O . SER A 1 377 ? 21.078 38.565 -10.549 1.00 70.00 377 SER A O 1
ATOM 3046 N N . ILE A 1 378 ? 20.959 36.684 -11.777 1.00 78.12 378 ILE A N 1
ATOM 3047 C CA . ILE A 1 378 ? 22.342 36.728 -12.277 1.00 78.12 378 ILE A CA 1
ATOM 3048 C C . ILE A 1 378 ? 22.562 37.983 -13.132 1.00 78.12 378 ILE A C 1
ATOM 3050 O O . ILE A 1 378 ? 23.569 38.669 -12.958 1.00 78.12 378 ILE A O 1
ATOM 3054 N N . SER A 1 379 ? 21.617 38.331 -14.012 1.00 72.50 379 SER A N 1
ATOM 3055 C CA . SER A 1 379 ? 21.704 39.546 -14.831 1.00 72.50 379 SER A CA 1
ATOM 3056 C C . SER A 1 379 ? 21.722 40.825 -13.985 1.00 72.50 379 SER A C 1
ATOM 3058 O O . SER A 1 379 ? 22.549 41.702 -14.229 1.00 72.50 379 SER A O 1
ATOM 3060 N N . VAL A 1 380 ? 20.873 40.927 -12.956 1.00 80.88 380 VAL A N 1
ATOM 3061 C CA . VAL A 1 380 ? 20.848 42.086 -12.041 1.00 80.88 380 VAL A CA 1
ATOM 3062 C C . VAL A 1 380 ? 22.150 42.206 -11.249 1.00 80.88 380 VAL A C 1
ATOM 3064 O O . VAL A 1 380 ? 22.673 43.311 -11.098 1.00 80.88 380 VAL A O 1
ATOM 3067 N N . LEU A 1 381 ? 22.704 41.086 -10.775 1.00 79.00 381 LEU A N 1
ATOM 3068 C CA . LEU A 1 381 ? 23.998 41.054 -10.088 1.00 79.00 381 LEU A CA 1
ATOM 3069 C C . LEU A 1 381 ? 25.139 41.498 -11.009 1.00 79.00 381 LEU A C 1
ATOM 3071 O O . LEU A 1 381 ? 25.969 42.304 -10.596 1.00 79.00 381 LEU A O 1
ATOM 3075 N N . LEU A 1 382 ? 25.152 41.039 -12.263 1.00 79.62 382 LEU A N 1
ATOM 3076 C CA . LEU A 1 382 ? 26.123 41.459 -13.278 1.00 79.62 382 LEU A CA 1
ATOM 3077 C C . LEU A 1 382 ? 26.034 42.958 -13.578 1.00 79.62 382 LEU A C 1
ATOM 3079 O O . LEU A 1 382 ? 27.060 43.634 -13.593 1.00 79.62 382 LEU A O 1
ATOM 3083 N N . VAL A 1 383 ? 24.827 43.496 -13.767 1.00 83.31 383 VAL A N 1
ATOM 3084 C CA . VAL A 1 383 ? 24.620 44.933 -14.019 1.00 83.31 383 VAL A CA 1
ATOM 3085 C C . VAL A 1 383 ? 25.031 45.763 -12.807 1.00 83.31 383 VAL A C 1
ATOM 3087 O O . VAL A 1 383 ? 25.703 46.779 -12.959 1.00 83.31 383 VAL A O 1
ATOM 3090 N N . SER A 1 384 ? 24.692 45.309 -11.603 1.00 82.19 384 SER A N 1
ATOM 3091 C CA . SER A 1 384 ? 25.038 45.985 -10.352 1.00 82.19 384 SER A CA 1
ATOM 3092 C C . SER A 1 384 ? 26.549 45.965 -10.098 1.00 82.19 384 SER A C 1
ATOM 3094 O O . SER A 1 384 ? 27.126 46.982 -9.716 1.00 82.19 384 SER A O 1
ATOM 3096 N N . TYR A 1 385 ? 27.213 44.843 -10.383 1.00 84.69 385 TYR A N 1
ATOM 3097 C CA . TYR A 1 385 ? 28.668 44.720 -10.335 1.00 84.69 385 TYR A CA 1
ATOM 3098 C C . TYR A 1 385 ? 29.354 45.633 -11.359 1.00 84.69 385 TYR A C 1
ATOM 3100 O O . TYR A 1 385 ? 30.286 46.353 -11.005 1.00 84.69 385 TYR A O 1
ATOM 3108 N N . LEU A 1 386 ? 28.877 45.655 -12.608 1.00 81.38 386 LEU A N 1
ATOM 3109 C CA . LEU A 1 386 ? 29.406 46.528 -13.660 1.00 81.38 386 LEU A CA 1
ATOM 3110 C C . LEU A 1 386 ? 29.200 48.010 -13.323 1.00 81.38 386 LEU A C 1
ATOM 3112 O O . LEU A 1 386 ? 30.139 48.793 -13.443 1.00 81.38 386 LEU A O 1
ATOM 3116 N N . ALA A 1 387 ? 28.017 48.396 -12.839 1.00 79.19 387 ALA A N 1
ATOM 3117 C CA . ALA A 1 387 ? 27.726 49.760 -12.401 1.00 79.19 387 ALA A CA 1
ATOM 3118 C C . ALA A 1 387 ? 28.630 50.186 -11.233 1.00 79.19 387 ALA A C 1
ATOM 3120 O O . ALA A 1 387 ? 29.188 51.283 -11.252 1.00 79.19 387 ALA A O 1
ATOM 3121 N N . TYR A 1 388 ? 28.844 49.302 -10.253 1.00 80.19 388 TYR A N 1
ATOM 3122 C CA . TYR A 1 388 ? 29.777 49.533 -9.150 1.00 80.19 388 TYR A CA 1
ATOM 3123 C C . TYR A 1 388 ? 31.232 49.655 -9.628 1.00 80.19 388 TYR A C 1
ATOM 3125 O O . TYR A 1 388 ? 31.958 50.553 -9.197 1.00 80.19 388 TYR A O 1
ATOM 3133 N N . ALA A 1 389 ? 31.665 48.789 -10.547 1.00 76.25 389 ALA A N 1
ATOM 3134 C CA . ALA A 1 389 ? 33.009 48.817 -11.115 1.00 76.25 389 ALA A CA 1
ATOM 3135 C C . ALA A 1 389 ? 33.271 50.100 -11.922 1.00 76.25 389 ALA A C 1
ATOM 3137 O O . ALA A 1 389 ? 34.354 50.674 -11.812 1.00 76.25 389 ALA A O 1
ATOM 3138 N N . ILE A 1 390 ? 32.279 50.577 -12.684 1.00 80.12 390 ILE A N 1
ATOM 3139 C CA . ILE A 1 390 ? 32.336 51.855 -13.406 1.00 80.12 390 ILE A CA 1
ATOM 3140 C C . ILE A 1 390 ? 32.390 53.018 -12.412 1.00 80.12 390 ILE A C 1
ATOM 3142 O O . ILE A 1 390 ? 33.306 53.831 -12.503 1.00 80.12 390 ILE A O 1
ATOM 3146 N N . TYR A 1 391 ? 31.493 53.049 -11.418 1.00 78.69 391 TYR A N 1
ATOM 3147 C CA . TYR A 1 391 ? 31.469 54.079 -10.373 1.00 78.69 391 TYR A CA 1
ATOM 3148 C C . TYR A 1 391 ? 32.816 54.208 -9.648 1.00 78.69 391 TYR A C 1
ATOM 3150 O O . TYR A 1 391 ? 33.316 55.316 -9.450 1.00 78.69 391 TYR A O 1
ATOM 3158 N N . ARG A 1 392 ? 33.436 53.073 -9.300 1.00 75.31 392 ARG A N 1
ATOM 3159 C CA . ARG A 1 392 ? 34.752 53.020 -8.650 1.00 75.31 392 ARG A CA 1
ATOM 3160 C C . ARG A 1 392 ? 35.888 53.525 -9.544 1.00 75.31 392 ARG A C 1
ATOM 3162 O O . ARG A 1 392 ? 36.880 53.991 -9.009 1.00 75.31 392 ARG A O 1
ATOM 3169 N N . LYS A 1 393 ? 35.767 53.409 -10.869 1.00 70.06 393 LYS A N 1
ATOM 3170 C CA . LYS A 1 393 ? 36.763 53.897 -11.841 1.00 70.06 393 LYS A CA 1
ATOM 3171 C C . LYS A 1 393 ? 36.635 55.397 -12.132 1.00 70.06 393 LYS A C 1
ATOM 3173 O O . LYS A 1 393 ? 37.585 55.996 -12.617 1.00 70.06 393 LYS A O 1
ATOM 3178 N N . SER A 1 394 ? 35.451 55.965 -11.906 1.00 67.06 394 SER A N 1
ATOM 3179 C CA . SER A 1 394 ? 35.136 57.393 -12.080 1.00 67.06 394 SER A CA 1
ATOM 3180 C C . SER A 1 394 ? 35.343 58.246 -10.817 1.00 67.06 394 SER A C 1
ATOM 3182 O O . SER A 1 394 ? 35.118 59.454 -10.858 1.00 67.06 394 SER A O 1
ATOM 3184 N N . ARG A 1 395 ? 35.746 57.623 -9.707 1.00 50.62 395 ARG A N 1
ATOM 3185 C CA . ARG A 1 395 ? 36.359 58.267 -8.538 1.00 50.62 395 ARG A CA 1
ATOM 3186 C C . ARG A 1 395 ? 37.857 58.028 -8.589 1.00 50.62 395 ARG A C 1
ATOM 3188 O O . ARG A 1 395 ? 38.583 58.925 -8.114 1.00 50.62 395 ARG A O 1
#

Foldseek 3Di:
DQPLQLLLQAQAQDSCSSLQPLLVLLVCLALQNFKDWLPQPPVCPDDDPVSVVVSVVSVVSQVPRPQWDFDCPVDPITMTGHPNRDDLKWFALAEEAEQWFDDRRDNQFFFYDYLLQLFDQPCLCVPAALRRYAYEHPVHDLLSQLVSNVLVQKAALVQWPDFPWAWDFPVSSNVVQNVCVVVQQHDGTHLSRRGKTKDQDFFTKTKHKDAAQAFAKKKKWWFKDDNVRSGTDIDIDIDGDHGGIDMDMDTDHHSMMMTRIIGIGGPVSSVVSSVVSVVSCVSNPHDYSPPNSSRDIGDWDWDDPDDQKIKTFADQNTFKMWRSAFDDLQKDKPQDNDWGCTVVHTIMDTRHRDRMIMIGRNCVVVVVVVVVVVVVVVVVVVVVVVVVVVVVVVD

Radius of gyration: 25.57 Å; chains: 1; bounding box: 66×75×61 Å

Organism: NCBI:txid1618487

pLDDT: mean 89.43, std 9.15, range [50.22, 98.62]

Sequence (395 aa):
MSYRPFASINEGEDPYNFLNNQGFVNWLRVFGVKYIILSGDPSNLYPTRNDVKNWEEINKLVSQTPGLTKEDWGTKIPVFRIEDPRPEVYSVKKLALIVGSDIIPTSKIPTAVYAESGKFDPKIFEKIRPDSLKIVLNGGNSTDLAMSFLQRYFKFVGDASKSEWAIYSSNQYLKYKYELLIRGYKFRDFDFGCGLAFSTKKGEKINYIFEIPKDGKYVIAKRSGTLKQQKLTWNFEQRTLKSGKFEYEIENDTNLEVLNTIAVVSEGEFNDSIKQAEAYMSRFGISDNSNPSLSEWHDVSIKENGGLTNEYQLSDDDSWLIYTQNFDRGWESDVSNLHLPVFSMINGFYLGDADQVTVKFTGEKNLKLSNGISLGSISVLLVSYLAYAIYRKSR

Secondary structure (DSSP, 8-state):
---HHHHHH--SSSTTGGGGSTTHHHHHHHTT--EEE----TT-SS--HHHHHHHHHHHHHHHTSTTEEEE--SSSS-EEEESSPPPSEEEES-EEEEEESPPP--SS---EEEGGGSSS-GGGGGGS-GGGEEEEEEB--HHHHHHHTTGGGEEPGGG-SEESSEEE-GGGHHHHHHHHHHTT-------TTS-EEEE-STT-EEEEEEEE-SSEEEEEEEEEEETTT-S-EEEEEEEEE-SEEEEEEEE--SS-EEEEEEEEEEHHHHHHHHHHHHHHHHHH-EE-TT-GGGT--EE-EEEE-SSSEEEEE--TT--EEEEEEEP-TTEEESS-S-EEEETTTEEEEE-TT-SEEEEEETHHHHHHHHHHHHHHHHHHHHHHHHHHHHHHH--